Protein 7MHB (pdb70)

Organism: Brucella abortus (strain 2308) (NCBI:txid359391)

Secondary structure (DSSP, 8-state):
--SHHHHHHHHHTT--S-HHHHHHHHHHHHHHHHHHH--SSGGGT-----EEEE--TTSSHHHHHHHHHHHTT--EEEEEGGGGGS--SSS-STHHHHHHHHHHHHHHHHHHHH--HHHHHHHHHHHHHH-EEEEETTTGGGS----SSS-HHHHHHHHHHHHH--EE--SS--EE-TT-EEEEEE--SSS-GGGS-HHHHHT--EEEE--PPPHHHHHHHHHTSTT-HHHHHHHHHHTTT-EEEE-HHHHHHHHHHHHHHHHHT---TTHHHHHHHHHHTHHHHHHGGGGTT-EEEE-HHHHHH-/--SHHHHHHHHHTT--S-HHHHHHHHHHHHHHHHHHH--SSHHHH-----EEEE--TTSSHHHHHHHHHHHTT--EEEEEGGGGGS--SSS-STHHHHHHHHHHHHHHHHHHHH--HHHHHHHHHHHHH-EEEEETTTGGGS----SSS-HHHHHHHHHHHHH--EE--TT--EE-TT-EEEEEE--SSS-GGGS-HHHHHT--EEEE--PPPHHHHHHHHHTSTT-HHHHHHHHHHTTT-EEEE-HHHHHHHHHHHHHHHHHT---TTHHHHHHHHHHTHHHHHHGGGGTT-EEEE-HHHHHH-

Foldseek 3Di:
DQALVVQLVQLVQAAPDPSQLSSLVSVQRNVLVVLVVDDDVSNVVDFTQAAEEAEDAARCQVVSLVSSCVVVLAQEEEDELCQLLADDDPPNAPLVRLQVSLVRLLVSQVVVVVCPPVSSVVSLVRSQSGHEYEYEALLVLLAPWPHPHQHSLRSLVSCLCQLCWDWGQYPSGIHINRNYHYYYYHNQPRHHPVSHDPSVVVSNNYYGYGYAQDLVNLLCQQPPHDPHPVVVVQVVLVVLQEREEEDSQNSSLLSVVQVVCCVPPNPNGNVSSVVLVCVLCVVCVVCSNVVHNYYDYQYNVSSVVD/DQALVVQLVQLVQAAPDPSQLSSLVSVQRNVLVVLVVDDDCSNVVDFGQAAEEAEDAARQQVVSLVSSLVVVLAQEEEDELCQLLADDDPDNAPLVRLQVSLVRLLVSLVVVVVCLVSSVVSLVRSQSGHEYEYEALLVLLAPWPHPHQHSLRSLVSCLCQLCWDWGQYPSGIHIRRHYYYYYYHNQPRHHPVSHDPSVVVSNNYYGYGYAADLVSLLCQQPPHDPHPVVVVQVVLVVLQEREAEDSQLSSLLSVVQVVCCVPPNVNGNVSSVVLVCVLCVVCVVCSNVQHNYYHYQYNVSSVVD

Radius of gyration: 30.07 Å; Cα contacts (8 Å, |Δi|>4): 1040; chains: 2; bounding box: 56×67×96 Å

InterPro domains:
  IPR003593 AAA+ ATPase domain [SM00382] (49-323)
  IPR003959 ATPase, AAA-type, core [PF00004] (53-102)
  IPR003959 ATPase, AAA-type, core [PF07724] (192-320)
  IPR004491 Heat shock protein HslU [MF_00249] (1-434)
  IPR004491 Heat shock protein HslU [TIGR00390] (5-434)
  IPR019489 Clp ATPase, C-terminal [PF10431] (326-394)
  IPR019489 Clp ATPase, C-terminal [SM01086] (326-420)
  IPR027417 P-loop containing nucleoside triphosphate hydrolase [G3DSA:3.40.50.300] (2-323)
  IPR027417 P-loop containing nucleoside triphosphate hydrolase [SSF52540] (5-431)
  IPR050052 ATP-dependent Clp protease ATP-binding subunit ClpX [PTHR48102] (4-419)

Structure (mmCIF, N/CA/C/O backbone):
data_7MHB
#
_entry.id   7MHB
#
_cell.length_a   191.750
_cell.length_b   191.750
_cell.length_c   147.660
_cell.angle_alpha   90.000
_cell.angle_beta   90.000
_cell.angle_gamma   120.000
#
_symmetry.space_group_name_H-M   'H 3 2'
#
loop_
_entity.id
_entity.type
_entity.pdbx_description
1 polymer 'ATP-dependent protease ATPase subunit HslU'
2 non-polymer "ADENOSINE-5'-DIPHOSPHATE"
3 non-polymer 'SULFATE ION'
4 non-polymer 1,2-ETHANEDIOL
5 water water
#
loop_
_atom_site.group_PDB
_atom_site.id
_atom_site.type_symbol
_atom_site.label_atom_id
_atom_site.label_alt_id
_atom_site.label_comp_id
_atom_site.label_asym_id
_atom_site.label_entity_id
_atom_site.label_seq_id
_atom_site.pdbx_PDB_ins_code
_atom_site.Cartn_x
_atom_site.Cartn_y
_atom_site.Cartn_z
_atom_site.occupancy
_atom_site.B_iso_or_equiv
_atom_site.auth_seq_id
_atom_site.auth_comp_id
_atom_site.auth_asym_id
_atom_site.auth_atom_id
_atom_site.pdbx_PDB_model_num
ATOM 1 N N . ASN A 1 2 ? -40.91259 18.27983 32.92272 1.000 110.95410 3 ASN A N 1
ATOM 2 C CA . ASN A 1 2 ? -42.23233 17.74787 32.59589 1.000 109.09025 3 ASN A CA 1
ATOM 3 C C . ASN A 1 2 ? -42.13006 16.27273 32.18834 1.000 108.42718 3 ASN A C 1
ATOM 4 O O . ASN A 1 2 ? -41.05663 15.80128 31.81329 1.000 108.34553 3 ASN A O 1
ATOM 6 N N . PHE A 1 3 ? -43.25430 15.55067 32.26887 1.000 96.23132 4 PHE A N 1
ATOM 7 C CA . PHE A 1 3 ? -43.27386 14.10062 32.12530 1.000 88.48260 4 PHE A CA 1
ATOM 8 C C . PHE A 1 3 ? -44.13748 13.57995 30.98016 1.000 83.02646 4 PHE A C 1
ATOM 9 O O . PHE A 1 3 ? -44.02871 12.39287 30.64605 1.000 76.82618 4 PHE A O 1
ATOM 17 N N . SER A 1 4 ? -44.98079 14.41836 30.36751 1.000 82.40701 5 SER A N 1
ATOM 18 C CA . SER A 1 4 ? -45.97072 14.16178 29.32197 1.000 75.12355 5 SER A CA 1
ATOM 19 C C . SER A 1 4 ? -45.42090 14.50204 27.94333 1.000 70.78630 5 SER A C 1
ATOM 20 O O . SER A 1 4 ? -44.64984 15.45601 27.80247 1.000 72.53938 5 SER A O 1
ATOM 23 N N . PRO A 1 5 ? -45.78890 13.73332 26.91313 1.000 70.64956 6 PRO A N 1
ATOM 24 C CA . PRO A 1 5 ? -45.24328 14.01922 25.57070 1.000 70.06243 6 PRO A CA 1
ATOM 25 C C . PRO A 1 5 ? -45.56714 15.42015 25.08458 1.000 66.34003 6 PRO A C 1
ATOM 26 O O . PRO A 1 5 ? -44.67801 16.12305 24.58920 1.000 71.38233 6 PRO A O 1
ATOM 30 N N . ARG A 1 6 ? -46.82281 15.84863 25.21603 1.000 69.78893 7 ARG A N 1
ATOM 31 C CA . ARG A 1 6 ? -47.18273 17.21694 24.85879 1.000 70.34680 7 ARG A CA 1
ATOM 32 C C . ARG A 1 6 ? -46.44154 18.21642 25.73232 1.000 66.51232 7 ARG A C 1
ATOM 33 O O . ARG A 1 6 ? -46.04710 19.29150 25.26506 1.000 65.48901 7 ARG A O 1
ATOM 35 N N . GLU A 1 7 ? -46.23856 17.87249 27.00699 1.000 68.07088 8 GLU A N 1
ATOM 36 C CA . GLU A 1 7 ? -45.46525 18.72960 27.89552 1.000 67.21530 8 GLU A CA 1
ATOM 37 C C . GLU A 1 7 ? -43.99442 18.74116 27.49978 1.000 69.08898 8 GLU A C 1
ATOM 38 O O . GLU A 1 7 ? -43.33638 19.78707 27.56856 1.000 67.71701 8 GLU A O 1
ATOM 44 N N . ILE A 1 8 ? -43.46162 17.58724 27.07950 1.000 67.83001 9 ILE A N 1
ATOM 45 C CA . ILE A 1 8 ? -42.07773 17.53097 26.61049 1.000 65.55032 9 ILE A CA 1
ATOM 46 C C . ILE A 1 8 ? -41.91122 18.38004 25.35802 1.000 61.60493 9 ILE A C 1
ATOM 47 O O . ILE A 1 8 ? -40.97435 19.17818 25.24994 1.000 64.13933 9 ILE A O 1
ATOM 52 N N . VAL A 1 9 ? -42.81503 18.21576 24.38930 1.000 62.27301 10 VAL A N 1
ATOM 53 C CA . VAL A 1 9 ? -42.77527 19.04922 23.18901 1.000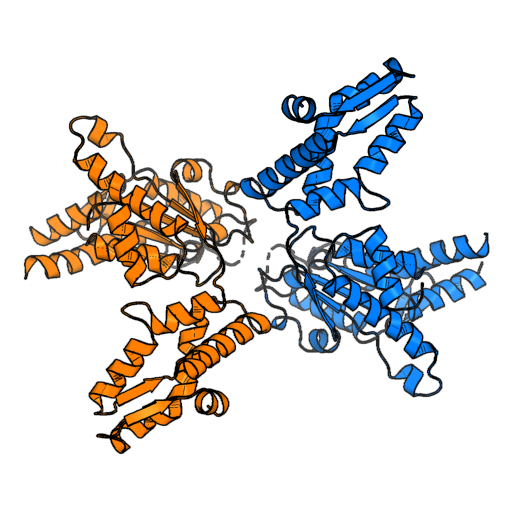 64.13933 10 VAL A CA 1
ATOM 54 C C . VAL A 1 9 ? -42.78084 20.52567 23.56056 1.000 67.05361 10 VAL A C 1
ATOM 55 O O . VAL A 1 9 ? -42.05229 21.33293 22.96704 1.000 66.01088 10 VAL A O 1
ATOM 59 N N . SER A 1 10 ? -43.57464 20.89649 24.57303 1.000 63.60778 11 SER A N 1
ATOM 60 C CA . SER A 1 10 ? -43.66047 22.29939 24.96599 1.000 66.37319 11 SER A CA 1
ATOM 61 C C . SER A 1 10 ? -42.36259 22.76929 25.59649 1.000 66.00358 11 SER A C 1
ATOM 62 O O . SER A 1 10 ? -41.91403 23.89155 25.33316 1.000 63.98017 11 SER A O 1
ATOM 65 N N . GLU A 1 11 ? -41.74449 21.92676 26.42742 1.000 62.46330 12 GLU A N 1
ATOM 66 C CA . GLU A 1 11 ? -40.45795 22.29555 27.00575 1.000 69.66846 12 GLU A CA 1
ATOM 67 C C . GLU A 1 11 ? -39.40564 22.48828 25.92417 1.000 65.06748 12 GLU A C 1
ATOM 68 O O . GLU A 1 11 ? -38.59616 23.41890 25.99405 1.000 65.27248 12 GLU A O 1
ATOM 74 N N . LEU A 1 12 ? -39.42961 21.64643 24.89438 1.000 66.23546 13 LEU A N 1
ATOM 75 C CA . LEU A 1 12 ? -38.46078 21.77969 23.81533 1.000 63.77326 13 LEU A CA 1
ATOM 76 C C . LEU A 1 12 ? -38.74776 23.00520 22.96188 1.000 62.27075 13 LEU A C 1
ATOM 77 O O . LEU A 1 12 ? -37.82745 23.57462 22.36945 1.000 65.42729 13 LEU A O 1
ATOM 82 N N . ASP A 1 13 ? -40.01153 23.43082 22.89238 1.000 62.64052 14 ASP A N 1
ATOM 83 C CA . ASP A 1 13 ? -40.33964 24.65141 22.16575 1.000 63.76856 14 ASP A CA 1
ATOM 84 C C . ASP A 1 13 ? -39.66132 25.87018 22.76736 1.000 59.84320 14 ASP A C 1
ATOM 85 O O . ASP A 1 13 ? -39.51372 26.88544 22.08108 1.000 56.63763 14 ASP A O 1
ATOM 90 N N . ARG A 1 14 ? -39.25193 25.79282 24.03436 1.000 66.02848 15 ARG A N 1
ATOM 91 C CA . ARG A 1 14 ? -38.56084 26.90258 24.67362 1.000 67.37204 15 ARG A CA 1
ATOM 92 C C . ARG A 1 14 ? -37.15839 27.12468 24.11997 1.000 65.15916 15 ARG A C 1
ATOM 93 O O . ARG A 1 14 ? -36.59854 28.20551 24.32593 1.000 67.96060 15 ARG A O 1
ATOM 101 N N . PHE A 1 15 ? -36.58842 26.15242 23.40597 1.000 58.77466 16 PHE A N 1
ATOM 102 C CA . PHE A 1 15 ? -35.20739 26.27492 22.94092 1.000 65.57945 16 PHE A CA 1
ATOM 103 C C . PHE A 1 15 ? -35.04610 25.98219 21.45158 1.000 62.22565 16 PHE A C 1
ATOM 104 O O . PHE A 1 15 ? -34.10379 26.46974 20.82190 1.000 60.42412 16 PHE A O 1
ATOM 112 N N . ILE A 1 16 ? -35.93821 25.18001 20.87937 1.000 61.06165 17 ILE A N 1
ATOM 113 C CA . ILE A 1 16 ? -35.86082 24.77463 19.48035 1.000 58.97271 17 ILE A CA 1
ATOM 114 C C . ILE A 1 16 ? -37.08931 25.29876 18.75134 1.000 59.96873 17 ILE A C 1
ATOM 115 O O . ILE A 1 16 ? -38.21881 25.12733 19.22621 1.000 56.41753 17 ILE A O 1
ATOM 120 N N . ILE A 1 17 ? -36.86794 25.93080 17.60265 1.000 59.06057 18 ILE A N 1
ATOM 121 C CA . ILE A 1 17 ? -37.94455 26.37471 16.72541 1.000 59.95458 18 ILE A CA 1
ATOM 122 C C . ILE A 1 17 ? -38.27572 25.25855 15.74115 1.000 61.43130 18 ILE A C 1
ATOM 123 O O . ILE A 1 17 ? -37.37905 24.59166 15.21265 1.000 53.66244 18 ILE A O 1
ATOM 128 N N . GLY A 1 18 ? -39.57090 25.02909 15.51011 1.000 64.68877 19 GLY A N 1
ATOM 129 C CA . GLY A 1 18 ? -39.95095 24.08494 14.47891 1.000 58.06433 19 GLY A CA 1
ATOM 130 C C . GLY A 1 18 ? -39.57214 22.64799 14.81731 1.000 57.66550 19 GLY A C 1
ATOM 131 O O . GLY A 1 18 ? -39.41548 22.26401 15.97726 1.000 55.41043 19 GLY A O 1
ATOM 132 N N . GLN A 1 19 ? -39.42945 21.84876 13.75875 1.000 49.54138 20 GLN A N 1
ATOM 133 C CA . GLN A 1 19 ? -39.07709 20.43053 13.85638 1.000 53.20979 20 GLN A CA 1
ATOM 134 C C . GLN A 1 19 ? -40.02970 19.67661 14.78939 1.000 57.43820 20 GLN A C 1
ATOM 135 O O . GLN A 1 19 ? -39.60849 18.92208 15.67237 1.000 57.36343 20 GLN A O 1
ATOM 141 N N . LYS A 1 20 ? -41.33500 19.86474 14.56841 1.000 56.02564 21 LYS A N 1
ATOM 142 C CA . LYS A 1 20 ? -42.32653 19.26244 15.45576 1.000 57.30994 21 LYS A CA 1
ATOM 143 C C . LYS A 1 20 ? -42.25844 17.73243 15.43341 1.000 57.51532 21 LYS A C 1
ATOM 144 O O . LYS A 1 20 ? -42.35055 17.08723 16.48564 1.000 56.48224 21 LYS A O 1
ATOM 146 N N . ASP A 1 21 ? -42.08816 17.12710 14.25411 1.000 53.17446 22 ASP A N 1
ATOM 147 C CA . ASP A 1 21 ? -42.00917 15.66737 14.20879 1.000 57.22644 22 ASP A CA 1
ATOM 148 C C . ASP A 1 21 ? -40.84288 15.15338 15.04360 1.000 58.61919 22 ASP A C 1
ATOM 149 O O . ASP A 1 21 ? -40.97705 14.15860 15.76598 1.000 59.05753 22 ASP A O 1
ATOM 154 N N . ALA A 1 22 ? -39.68559 15.81383 14.95314 1.000 56.84735 23 ALA A N 1
ATOM 155 C CA . ALA A 1 22 ? -38.53798 15.38928 15.74740 1.000 55.46169 23 ALA A CA 1
ATOM 156 C C . ALA A 1 22 ? -38.79796 15.56875 17.23953 1.000 53.73048 23 ALA A C 1
ATOM 157 O O . ALA A 1 22 ? -38.41222 14.71804 18.04987 1.000 52.69240 23 ALA A O 1
ATOM 159 N N . LYS A 1 23 ? -39.46173 16.66109 17.61979 1.000 56.37670 24 LYS A N 1
ATOM 160 C CA . LYS A 1 23 ? -39.78569 16.87762 19.02714 1.000 56.66769 24 LYS A CA 1
ATOM 161 C C . LYS A 1 23 ? -40.68531 15.77106 19.57088 1.000 57.02374 24 LYS A C 1
ATOM 162 O O . LYS A 1 23 ? -40.47313 15.28275 20.68874 1.000 55.50541 24 LYS A O 1
ATOM 168 N N . ARG A 1 24 ? -41.69567 15.36011 18.79462 1.000 56.29453 25 ARG A N 1
ATOM 169 C CA . ARG A 1 24 ? -42.61538 14.33059 19.26681 1.000 54.76274 25 ARG A CA 1
ATOM 170 C C . ARG A 1 24 ? -41.94676 12.96346 19.30655 1.000 57.23197 25 ARG A C 1
ATOM 171 O O . ARG A 1 24 ? -42.32308 12.11076 20.11857 1.000 56.22709 25 ARG A O 1
ATOM 173 N N . ALA A 1 25 ? -40.94995 12.74287 18.44941 1.000 55.88123 26 ALA A N 1
ATOM 174 C CA . ALA A 1 25 ? -40.26822 11.45708 18.41919 1.000 54.36651 26 ALA A CA 1
ATOM 175 C C . ALA A 1 25 ? -39.47178 11.22040 19.70137 1.000 56.17635 26 ALA A C 1
ATOM 176 O O . ALA A 1 25 ? -39.54365 10.13744 20.29646 1.000 60.25713 26 ALA A O 1
ATOM 178 N N . VAL A 1 26 ? -38.71818 12.22141 20.15950 1.000 49.96079 27 VAL A N 1
ATOM 179 C CA . VAL A 1 26 ? -37.97655 12.01660 21.39781 1.000 55.22194 27 VAL A CA 1
ATOM 180 C C . VAL A 1 26 ? -38.92604 11.95638 22.59077 1.000 59.91137 27 VAL A C 1
ATOM 181 O O . VAL A 1 26 ? -38.64571 11.26420 23.57670 1.000 59.63020 27 VAL A O 1
ATOM 185 N N . ALA A 1 27 ? -40.05906 12.66384 22.52735 1.000 59.22031 28 ALA A N 1
ATOM 186 C CA . ALA A 1 27 ? -41.03746 12.59291 23.60969 1.000 59.57421 28 ALA A CA 1
ATOM 187 C C . ALA A 1 27 ? -41.54611 11.16743 23.79640 1.000 59.24943 28 ALA A C 1
ATOM 188 O O . ALA A 1 27 ? -41.55020 10.63600 24.91340 1.000 58.99793 28 ALA A O 1
ATOM 190 N N . ILE A 1 28 ? -41.94307 10.52126 22.69778 1.000 58.93232 29 ILE A N 1
ATOM 191 C CA . ILE A 1 28 ? -42.36790 9.12207 22.74489 1.000 62.71419 29 ILE A CA 1
ATOM 192 C C . ILE A 1 28 ? -41.27706 8.24817 23.35693 1.000 62.88005 29 ILE A C 1
ATOM 193 O O . ILE A 1 28 ? -41.53597 7.45146 24.26905 1.000 62.29975 29 ILE A O 1
ATOM 198 N N . ALA A 1 29 ? -40.03763 8.39526 22.87267 1.000 58.79672 30 ALA A N 1
ATOM 199 C CA . ALA A 1 29 ? -38.93551 7.58735 23.39173 1.000 62.78619 30 ALA A CA 1
ATOM 200 C C . ALA A 1 29 ? -38.73329 7.81647 24.88544 1.000 61.04345 30 ALA A C 1
ATOM 201 O O . ALA A 1 29 ? -38.53594 6.86363 25.64980 1.000 65.39716 30 ALA A O 1
ATOM 203 N N . LEU A 1 30 ? -38.79016 9.06966 25.32568 1.000 56.36141 31 LEU A N 1
ATOM 204 C CA . LEU A 1 30 ? -38.62626 9.33434 26.74951 1.000 63.54790 31 LEU A CA 1
ATOM 205 C C . LEU A 1 30 ? -39.83563 8.85417 27.54894 1.000 67.83595 31 LEU A C 1
ATOM 206 O O . LEU A 1 30 ? -39.68049 8.29946 28.64402 1.000 68.00408 31 LEU A O 1
ATOM 211 N N . ARG A 1 31 ? -41.04858 9.05801 27.02627 1.000 63.94259 32 ARG A N 1
ATOM 212 C CA . ARG A 1 31 ? -42.23342 8.59655 27.74475 1.000 65.94988 32 ARG A CA 1
ATOM 213 C C . ARG A 1 31 ? -42.24069 7.07926 27.90453 1.000 69.43372 32 ARG A C 1
ATOM 214 O O . ARG A 1 31 ? -42.74165 6.56772 28.91513 1.000 64.21515 32 ARG A O 1
ATOM 222 N N . ASN A 1 32 ? -41.68564 6.34177 26.92929 1.000 69.69693 33 ASN A N 1
ATOM 223 C CA . ASN A 1 32 ? -41.66270 4.88486 27.04481 1.000 68.05796 33 ASN A CA 1
ATOM 224 C C . ASN A 1 32 ? -40.73664 4.42723 28.16042 1.000 66.79606 33 ASN A C 1
ATOM 225 O O . ASN A 1 32 ? -40.96974 3.37382 28.76211 1.000 68.46091 33 ASN A O 1
ATOM 230 N N . ARG A 1 33 ? -39.67781 5.18774 28.43890 1.000 69.90080 34 ARG A N 1
ATOM 231 C CA . ARG A 1 33 ? -38.85878 4.89948 29.61078 1.000 71.09940 34 ARG A CA 1
ATOM 232 C C . ARG A 1 33 ? -39.69195 4.94430 30.88378 1.000 72.72849 34 ARG A C 1
ATOM 233 O O . ARG A 1 33 ? -39.55612 4.07627 31.75448 1.000 75.72428 34 ARG A O 1
ATOM 241 N N . TRP A 1 34 ? -40.57644 5.93860 31.00301 1.000 71.90659 35 TRP A N 1
ATOM 242 C CA . TRP A 1 34 ? -41.45634 5.99768 32.16529 1.000 70.44741 35 TRP A CA 1
ATOM 243 C C . TRP A 1 34 ? -42.47412 4.86441 32.14507 1.000 73.56698 35 TRP A C 1
ATOM 244 O O . TRP A 1 34 ? -42.77234 4.27346 33.18922 1.000 76.27591 35 TRP A O 1
ATOM 255 N N . ARG A 1 35 ? -43.03760 4.56087 30.97433 1.000 69.10185 36 ARG A N 1
ATOM 256 C CA . ARG A 1 35 ? -43.96882 3.44211 30.88757 1.000 73.11802 36 ARG A CA 1
ATOM 257 C C . ARG A 1 35 ? -43.30008 2.13901 31.30436 1.000 76.50352 36 ARG A C 1
ATOM 258 O O . ARG A 1 35 ? -43.92052 1.30819 31.97783 1.000 79.46755 36 ARG A O 1
ATOM 266 N N . ARG A 1 36 ? -42.02022 1.96203 30.95650 1.000 74.18473 37 ARG A N 1
ATOM 267 C CA . ARG A 1 36 ? -41.32722 0.72212 31.30100 1.000 74.94044 37 ARG A CA 1
ATOM 268 C C . ARG A 1 36 ? -41.20702 0.55680 32.80966 1.000 79.36720 37 ARG A C 1
ATOM 269 O O . ARG A 1 36 ? -41.50461 -0.51253 33.35355 1.000 83.10249 37 ARG A O 1
ATOM 277 N N . GLN A 1 37 ? -40.78169 1.61081 33.50675 1.000 79.34221 38 GLN A N 1
ATOM 278 C CA . GLN A 1 37 ? -40.58809 1.51721 34.94880 1.000 79.48561 38 GLN A CA 1
ATOM 279 C C . GLN A 1 37 ? -41.90133 1.38095 35.71424 1.000 78.02394 38 GLN A C 1
ATOM 280 O O . GLN A 1 37 ? -41.87977 1.03260 36.89919 1.000 78.54443 38 GLN A O 1
ATOM 286 N N . GLN A 1 38 ? -43.04220 1.65777 35.08270 1.000 79.18648 39 GLN A N 1
ATOM 287 C CA . GLN A 1 38 ? -44.30993 1.36138 35.74104 1.000 76.12302 39 GLN A CA 1
ATOM 288 C C . GLN A 1 38 ? -44.62783 -0.12307 35.68504 1.000 78.52107 39 GLN A C 1
ATOM 289 O O . GLN A 1 38 ? -45.36591 -0.62775 36.53761 1.000 72.92570 39 GLN A O 1
ATOM 295 N N . LEU A 1 39 ? -44.07854 -0.82583 34.69620 1.000 84.84829 40 LEU A N 1
ATOM 296 C CA . LEU A 1 39 ? -44.23937 -2.26740 34.58865 1.000 80.49709 40 LEU A CA 1
ATOM 297 C C . LEU A 1 39 ? -43.54448 -2.97784 35.73984 1.000 87.29166 40 LEU A C 1
ATOM 298 O O . LEU A 1 39 ? -42.52650 -2.51766 36.26391 1.000 90.03904 40 LEU A O 1
ATOM 303 N N . GLU A 1 40 ? -44.09648 -4.12217 36.11869 1.000 90.12939 41 GLU A N 1
ATOM 304 C CA . GLU A 1 40 ? -43.50557 -4.98646 37.12785 1.000 98.53412 41 GLU A CA 1
ATOM 305 C C . GLU A 1 40 ? -43.48474 -6.40954 36.59419 1.000 103.07663 41 GLU A C 1
ATOM 306 O O . GLU A 1 40 ? -44.41624 -6.83298 35.90241 1.000 103.69034 41 GLU A O 1
ATOM 312 N N . GLY A 1 41 ? -42.42467 -7.14655 36.91020 1.000 112.82981 42 GLY A N 1
ATOM 313 C CA . GLY A 1 41 ? -42.38093 -8.53611 36.51016 1.000 109.63641 42 GLY A CA 1
ATOM 314 C C . GLY A 1 41 ? -41.39059 -8.80527 35.39927 1.000 107.19823 42 GLY A C 1
ATOM 315 O O . GLY A 1 41 ? -40.37185 -8.11473 35.28990 1.000 106.06782 42 GLY A O 1
ATOM 316 N N . GLN A 1 42 ? -41.67931 -9.81115 34.56836 1.000 105.36870 43 GLN A N 1
ATOM 317 C CA . GLN A 1 42 ? -40.75891 -10.16482 33.49116 1.000 105.63487 43 GLN A CA 1
ATOM 318 C C . GLN A 1 42 ? -40.82681 -9.15077 32.36273 1.000 99.79526 43 GLN A C 1
ATOM 319 O O . GLN A 1 42 ? -39.80297 -8.81827 31.75711 1.000 99.03702 43 GLN A O 1
ATOM 325 N N . MET A 1 43 ? -42.02179 -8.62807 32.08507 1.000 91.90211 44 MET A N 1
ATOM 326 C CA . MET A 1 43 ? -42.17812 -7.63118 31.03827 1.000 86.96700 44 MET A CA 1
ATOM 327 C C . MET A 1 43 ? -41.31024 -6.40268 31.29157 1.000 85.29591 44 MET A C 1
ATOM 328 O O . MET A 1 43 ? -40.94651 -5.70774 30.33706 1.000 81.05396 44 MET A O 1
ATOM 333 N N . ARG A 1 44 ? -40.94220 -6.14456 32.55360 1.000 85.99534 45 ARG A N 1
ATOM 334 C CA . ARG A 1 44 ? -39.99941 -5.07487 32.87043 1.000 83.79042 45 ARG A CA 1
ATOM 335 C C . ARG A 1 44 ? -38.62037 -5.33068 32.26646 1.000 83.19198 45 ARG A C 1
ATOM 336 O O . ARG A 1 44 ? -37.87260 -4.38119 32.00259 1.000 81.21596 45 ARG A O 1
ATOM 344 N N . GLU A 1 45 ? -38.26546 -6.59067 32.02879 1.000 81.86340 46 GLU A N 1
ATOM 345 C CA . GLU A 1 45 ? -36.96212 -6.92124 31.46862 1.000 81.08274 46 GLU A CA 1
ATOM 346 C C . GLU A 1 45 ? -37.01610 -7.26114 29.98652 1.000 76.02805 46 GLU A C 1
ATOM 347 O O . GLU A 1 45 ? -35.98029 -7.59376 29.40819 1.000 76.04865 46 GLU A O 1
ATOM 353 N N . GLU A 1 46 ? -38.19026 -7.20152 29.35730 1.000 81.17311 47 GLU A N 1
ATOM 354 C CA . GLU A 1 46 ? -38.30709 -7.53820 27.94626 1.000 75.75616 47 GLU A CA 1
ATOM 355 C C . GLU A 1 46 ? -38.47967 -6.32908 27.03778 1.000 71.85533 47 GLU A C 1
ATOM 356 O O . GLU A 1 46 ? -38.29490 -6.46318 25.82459 1.000 73.56389 47 GLU A O 1
ATOM 362 N N . VAL A 1 47 ? -38.82068 -5.16196 27.58860 1.000 71.99668 48 VAL A N 1
ATOM 363 C CA . VAL A 1 47 ? -39.00471 -3.94203 26.80612 1.000 71.59522 48 VAL A CA 1
ATOM 364 C C . VAL A 1 47 ? -37.66779 -3.22258 26.67632 1.000 63.24569 48 VAL A C 1
ATOM 365 O O . VAL A 1 47 ? -36.94526 -3.04911 27.66519 1.000 65.11099 48 VAL A O 1
ATOM 369 N N . MET A 1 48 ? -37.33908 -2.80672 25.46148 1.000 51.91613 49 MET A N 1
ATOM 370 C CA . MET A 1 48 ? -36.07534 -2.16588 25.14621 1.000 64.08137 49 MET A CA 1
ATOM 371 C C . MET A 1 48 ? -36.31415 -0.73283 24.69163 1.000 61.76570 49 MET A C 1
ATOM 372 O O . MET A 1 48 ? -37.41268 -0.39384 24.24161 1.000 62.51288 49 MET A O 1
ATOM 377 N N . PRO A 1 49 ? -35.30603 0.13288 24.78906 1.000 61.78124 50 PRO A N 1
ATOM 378 C CA . PRO A 1 49 ? -35.51977 1.55010 24.48089 1.000 57.08702 50 PRO A CA 1
ATOM 379 C C . PRO A 1 49 ? -35.95033 1.76845 23.04070 1.000 58.77599 50 PRO A C 1
ATOM 380 O O . PRO A 1 49 ? -35.52882 1.05863 22.12487 1.000 60.56563 50 PRO A O 1
ATOM 384 N N . LYS A 1 50 ? -36.80658 2.77192 22.85098 1.000 58.79894 51 LYS A N 1
ATOM 385 C CA . LYS A 1 50 ? -37.28670 3.15398 21.52568 1.000 56.64562 51 LYS A CA 1
ATOM 386 C C . LYS A 1 50 ? -36.24967 4.07172 20.88782 1.000 55.44578 51 LYS A C 1
ATOM 387 O O . LYS A 1 50 ? -36.38447 5.29582 20.85319 1.000 59.17619 51 LYS A O 1
ATOM 393 N N . ASN A 1 51 ? -35.18341 3.45954 20.38224 1.000 56.51489 52 ASN A N 1
ATOM 394 C CA . ASN A 1 51 ? -34.10314 4.20979 19.76249 1.000 52.31873 52 ASN A CA 1
ATOM 395 C C . ASN A 1 51 ? -34.59804 4.89717 18.48755 1.000 53.20844 52 ASN A C 1
ATOM 396 O O . ASN A 1 51 ? -35.57779 4.48184 17.86181 1.000 57.19636 52 ASN A O 1
ATOM 401 N N . ILE A 1 52 ? -33.91152 5.97297 18.10808 1.000 52.52203 53 ILE A N 1
ATOM 402 C CA . ILE A 1 52 ? -34.37669 6.87338 17.06037 1.000 47.71500 53 ILE A CA 1
ATOM 403 C C . ILE A 1 52 ? -33.29366 7.04847 16.01071 1.000 48.74280 53 ILE A C 1
ATOM 404 O O . ILE A 1 52 ? -32.10352 7.14092 16.33736 1.000 48.57157 53 ILE A O 1
ATOM 409 N N . LEU A 1 53 ? -33.70671 7.11735 14.74997 1.000 46.64916 54 LEU A N 1
ATOM 410 C CA . LEU A 1 53 ? -32.83768 7.54417 13.65917 1.000 46.03296 54 LEU A CA 1
ATOM 411 C C . LEU A 1 53 ? -33.34896 8.88745 13.15030 1.000 46.78684 54 LEU A C 1
ATOM 412 O O . LEU A 1 53 ? -34.45522 8.96417 12.60385 1.000 53.97984 54 LEU A O 1
ATOM 417 N N . MET A 1 54 ? -32.56359 9.94639 13.33575 1.000 45.01242 55 MET A N 1
ATOM 418 C CA . MET A 1 54 ? -32.93958 11.26726 12.83890 1.000 45.00336 55 MET A CA 1
ATOM 419 C C . MET A 1 54 ? -32.31270 11.50447 11.47343 1.000 44.69007 55 MET A C 1
ATOM 420 O O . MET A 1 54 ? -31.10680 11.30980 11.29223 1.000 54.29563 55 MET A O 1
ATOM 425 N N . ILE A 1 55 ? -33.12560 11.94197 10.52054 1.000 47.74590 56 ILE A N 1
ATOM 426 C CA . ILE A 1 55 ? -32.67279 12.22670 9.16395 1.000 48.32296 56 ILE A CA 1
ATOM 427 C C . ILE A 1 55 ? -32.92843 13.70190 8.88351 1.000 50.83115 56 ILE A C 1
ATOM 428 O O . ILE A 1 55 ? -34.07023 14.17092 8.98461 1.000 51.90836 56 ILE A O 1
ATOM 433 N N . GLY A 1 56 ? -31.87270 14.43221 8.53038 1.000 49.03975 57 GLY A N 1
ATOM 434 C CA . GLY A 1 56 ? -31.99627 15.84500 8.24988 1.000 50.63046 57 GLY A CA 1
ATOM 435 C C . GLY A 1 56 ? -30.68111 16.52076 7.91343 1.000 47.76778 57 GLY A C 1
ATOM 436 O O . GLY A 1 56 ? -29.59790 15.98916 8.17251 1.000 50.09396 57 GLY A O 1
ATOM 437 N N . PRO A 1 57 ? -30.75608 17.71524 7.32793 1.000 48.44789 58 PRO A N 1
ATOM 438 C CA . PRO A 1 57 ? -29.53851 18.44709 6.96379 1.000 43.35241 58 PRO A CA 1
ATOM 439 C C . PRO A 1 57 ? -28.80820 18.91352 8.20988 1.000 47.38002 58 PRO A C 1
ATOM 440 O O . PRO A 1 57 ? -29.28754 18.78230 9.33681 1.000 51.28291 58 PRO A O 1
ATOM 444 N N . THR A 1 58 ? -27.63705 19.49648 7.99845 1.000 47.78105 59 THR A N 1
ATOM 445 C CA . THR A 1 58 ? -26.80789 19.89569 9.12229 1.000 49.65757 59 THR A CA 1
ATOM 446 C C . THR A 1 58 ? -27.33718 21.17509 9.76721 1.000 52.99277 59 THR A C 1
ATOM 447 O O . THR A 1 58 ? -27.89188 22.05148 9.09536 1.000 48.07954 59 THR A O 1
ATOM 451 N N . GLY A 1 59 ? -27.20255 21.25384 11.08768 1.000 52.66378 60 GLY A N 1
ATOM 452 C CA . GLY A 1 59 ? -27.49991 22.47390 11.82416 1.000 51.36300 60 GLY A CA 1
ATOM 453 C C . GLY A 1 59 ? -28.95004 22.91136 11.85571 1.000 51.51076 60 GLY A C 1
ATOM 454 O O . GLY A 1 59 ? -29.23016 24.11213 11.74320 1.000 52.79593 60 GLY A O 1
ATOM 455 N N . VAL A 1 60 ? -29.88337 21.97241 12.01027 1.000 54.05804 61 VAL A N 1
ATOM 456 C CA . VAL A 1 60 ? -31.30443 22.28685 12.07458 1.000 53.46908 61 VAL A CA 1
ATOM 457 C C . VAL A 1 60 ? -31.95542 21.77418 13.35474 1.000 53.68960 61 VAL A C 1
ATOM 458 O O . VAL A 1 60 ? -33.16748 21.87401 13.50506 1.000 51.93835 61 VAL A O 1
ATOM 462 N N . GLY A 1 61 ? -31.17516 21.23511 14.29024 1.000 58.69297 62 GLY A N 1
ATOM 463 C CA . GLY A 1 61 ? -31.72256 20.95411 15.60693 1.000 54.99296 62 GLY A CA 1
ATOM 464 C C . GLY A 1 61 ? -31.63430 19.52605 16.10765 1.000 51.80407 62 GLY A C 1
ATOM 465 O O . GLY A 1 61 ? -32.23815 19.20265 17.13493 1.000 48.43383 62 GLY A O 1
ATOM 466 N N . LYS A 1 62 ? -30.91430 18.65599 15.39428 1.000 49.92350 63 LYS A N 1
ATOM 467 C CA . LYS A 1 62 ? -30.83482 17.25807 15.80967 1.000 48.67961 63 LYS A CA 1
ATOM 468 C C . LYS A 1 62 ? -30.12159 17.12404 17.14952 1.000 50.55584 63 LYS A C 1
ATOM 469 O O . LYS A 1 62 ? -30.66093 16.53482 18.09321 1.000 51.10529 63 LYS A O 1
ATOM 475 N N . THR A 1 63 ? -28.90720 17.67588 17.25784 1.000 51.67762 64 THR A N 1
ATOM 476 C CA . THR A 1 63 ? -28.20943 17.66980 18.54219 1.000 50.75172 64 THR A CA 1
ATOM 477 C C . THR A 1 63 ? -28.96650 18.48517 19.58055 1.000 52.26775 64 THR A C 1
ATOM 478 O O . THR A 1 63 ? -29.09498 18.06596 20.73952 1.000 51.17822 64 THR A O 1
ATOM 482 N N . GLU A 1 64 ? -29.45555 19.66615 19.19161 1.000 46.91833 65 GLU A N 1
ATOM 483 C CA . GLU A 1 64 ? -30.04952 20.56011 20.17970 1.000 52.93394 65 GLU A CA 1
ATOM 484 C C . GLU A 1 64 ? -31.27673 19.93267 20.82497 1.000 55.84855 65 GLU A C 1
ATOM 485 O O . GLU A 1 64 ? -31.44516 20.01522 22.04933 1.000 53.32956 65 GLU A O 1
ATOM 491 N N . ILE A 1 65 ? -32.13704 19.28856 20.01807 1.000 54.34084 66 ILE A N 1
ATOM 492 C CA . ILE A 1 65 ? -33.33298 18.63374 20.55210 1.000 54.34907 66 ILE A CA 1
ATOM 493 C C . ILE A 1 65 ? -32.93825 17.56506 21.55593 1.000 54.78912 66 ILE A C 1
ATOM 494 O O . ILE A 1 65 ? -33.42414 17.54266 22.69433 1.000 55.30771 66 ILE A O 1
ATOM 499 N N . SER A 1 66 ? -32.01079 16.69150 21.15792 1.000 51.83904 67 SER A N 1
ATOM 500 C CA . SER A 1 66 ? -31.58072 15.60895 22.03179 1.000 50.45873 67 SER A CA 1
ATOM 501 C C . SER A 1 66 ? -30.90679 16.15322 23.28129 1.000 51.56894 67 SER A C 1
ATOM 502 O O . SER A 1 66 ? -31.06233 15.60112 24.37457 1.000 57.27965 67 SER A O 1
ATOM 505 N N . ARG A 1 67 ? -30.13738 17.22475 23.13783 1.000 50.25326 68 ARG A N 1
ATOM 506 C CA . ARG A 1 67 ? -29.41032 17.74940 24.28489 1.000 56.03504 68 ARG A CA 1
ATOM 507 C C . ARG A 1 67 ? -30.36081 18.39447 25.28093 1.000 55.02796 68 ARG A C 1
ATOM 508 O O . ARG A 1 67 ? -30.21082 18.21928 26.49382 1.000 55.01871 68 ARG A O 1
ATOM 516 N N . ARG A 1 68 ? -31.35493 19.13628 24.78554 1.000 58.38589 69 ARG A N 1
ATOM 517 C CA . ARG A 1 68 ? -32.34295 19.73354 25.67764 1.000 57.49156 69 ARG A CA 1
ATOM 518 C C . ARG A 1 68 ? -33.21632 18.65913 26.30845 1.000 59.49408 69 ARG A C 1
ATOM 519 O O . ARG A 1 68 ? -33.59039 18.76081 27.48399 1.000 63.66423 69 ARG A O 1
ATOM 527 N N . LEU A 1 69 ? -33.56747 17.63331 25.53286 1.000 55.31632 70 LEU A N 1
ATOM 528 C CA . LEU A 1 69 ? -34.35426 16.53365 26.07292 1.000 59.69746 70 LEU A CA 1
ATOM 529 C C . LEU A 1 69 ? -33.66786 15.91696 27.28756 1.000 57.18668 70 LEU A C 1
ATOM 530 O O . LEU A 1 69 ? -34.29342 15.70959 28.33758 1.000 55.76022 70 LEU A O 1
ATOM 535 N N . ALA A 1 70 ? -32.36510 15.65177 27.17294 1.000 60.55327 71 ALA A N 1
ATOM 536 C CA . ALA A 1 70 ? -31.64726 14.99521 28.26044 1.000 58.34623 71 ALA A CA 1
ATOM 537 C C . ALA A 1 70 ? -31.58656 15.88066 29.49230 1.000 54.64614 71 ALA A C 1
ATOM 538 O O . ALA A 1 70 ? -31.68650 15.38580 30.62145 1.000 55.04933 71 ALA A O 1
ATOM 540 N N . LYS A 1 71 ? -31.43156 17.19401 29.30054 1.000 57.68753 72 LYS A N 1
ATOM 541 C CA . LYS A 1 71 ? -31.40271 18.09908 30.44798 1.000 60.53839 72 LYS A CA 1
ATOM 542 C C . LYS A 1 71 ? -32.77373 18.17945 31.10423 1.000 60.20443 72 LYS A C 1
ATOM 543 O O . LYS A 1 71 ? -32.88247 18.22587 32.33728 1.000 51.73545 72 LYS A O 1
ATOM 545 N N . LEU A 1 72 ? -33.82994 18.15328 30.28714 1.000 60.29810 73 LEU A N 1
ATOM 546 C CA . LEU A 1 72 ? -35.18942 18.11607 30.80782 1.000 63.08480 73 LEU A CA 1
ATOM 547 C C . LEU A 1 72 ? -35.39972 16.90594 31.70897 1.000 63.69782 73 LEU A C 1
ATOM 548 O O . LEU A 1 72 ? -36.05228 17.00656 32.75413 1.000 65.44823 73 LEU A O 1
ATOM 553 N N . ALA A 1 73 ? -34.85189 15.75409 31.32577 1.000 66.08661 74 ALA A N 1
ATOM 554 C CA . ALA A 1 73 ? -35.04614 14.52545 32.07929 1.000 64.25178 74 ALA A CA 1
ATOM 555 C C . ALA A 1 73 ? -33.95031 14.27287 33.10885 1.000 66.25944 74 ALA A C 1
ATOM 556 O O . ALA A 1 73 ? -33.89346 13.17110 33.66686 1.000 70.57398 74 ALA A O 1
ATOM 558 N N . GLY A 1 74 ? -33.10750 15.26820 33.39858 1.000 64.39748 75 GLY A N 1
ATOM 559 C CA . GLY A 1 74 ? -31.97323 15.08720 34.28974 1.000 62.41643 75 GLY A CA 1
ATOM 560 C C . GLY A 1 74 ? -31.13832 13.84687 34.01611 1.000 61.09075 75 GLY A C 1
ATOM 561 O O . GLY A 1 74 ? -30.49310 13.32069 34.92813 1.000 56.63515 75 GLY A O 1
ATOM 562 N N . ALA A 1 75 ? -31.14378 13.37244 32.76460 1.000 55.01628 76 ALA A N 1
ATOM 563 C CA . ALA A 1 75 ? -30.47401 12.19125 32.22169 1.000 65.68574 76 ALA A CA 1
ATOM 564 C C . ALA A 1 75 ? -29.05584 12.52089 31.73830 1.000 61.99392 76 ALA A C 1
ATOM 565 O O . ALA A 1 75 ? -28.83708 13.56528 31.11296 1.000 52.85091 76 ALA A O 1
ATOM 567 N N . PRO A 1 76 ? -28.09169 11.62932 31.99384 1.000 65.16719 77 PRO A N 1
ATOM 568 C CA . PRO A 1 76 ? -26.72428 11.85670 31.50425 1.000 57.03570 77 PRO A CA 1
ATOM 569 C C . PRO A 1 76 ? -26.65333 11.69835 30.00069 1.000 52.20244 77 PRO A C 1
ATOM 570 O O . PRO A 1 76 ? -27.26907 10.79944 29.42728 1.000 58.53969 77 PRO A O 1
ATOM 574 N N . PHE A 1 77 ? -25.89039 12.58299 29.36366 1.000 54.56128 78 PHE A N 1
ATOM 575 C CA . PHE A 1 77 ? -25.90686 12.73689 27.91531 1.000 56.88946 78 PHE A CA 1
ATOM 576 C C . PHE A 1 77 ? -24.49346 12.70210 27.34776 1.000 51.83507 78 PHE A C 1
ATOM 577 O O . PHE A 1 77 ? -23.57519 13.30668 27.90037 1.000 54.66779 78 PHE A O 1
ATOM 585 N N . VAL A 1 78 ? -24.32871 11.99835 26.23262 1.000 50.43171 79 VAL A N 1
ATOM 586 C CA . VAL A 1 78 ? -23.04698 11.89105 25.54757 1.000 53.34337 79 VAL A CA 1
ATOM 587 C C . VAL A 1 78 ? -23.28848 12.00842 24.04910 1.000 54.95605 79 VAL A C 1
ATOM 588 O O . VAL A 1 78 ? -24.05969 11.22543 23.48033 1.000 52.84381 79 VAL A O 1
ATOM 592 N N . LYS A 1 79 ? -22.61461 12.96488 23.40631 1.000 57.81803 80 LYS A N 1
ATOM 593 C CA . LYS A 1 79 ? -22.61962 13.09966 21.95454 1.000 51.78652 80 LYS A CA 1
ATOM 594 C C . LYS A 1 79 ? -21.28647 12.60730 21.39620 1.000 53.87720 80 LYS A C 1
ATOM 595 O O . LYS A 1 79 ? -20.22253 12.89339 21.95649 1.000 51.63463 80 LYS A O 1
ATOM 601 N N . VAL A 1 80 ? -21.34811 11.85151 20.29738 1.000 47.17845 81 VAL A N 1
ATOM 602 C CA . VAL A 1 80 ? -20.15971 11.25972 19.69558 1.000 50.74477 81 VAL A CA 1
ATOM 603 C C . VAL A 1 80 ? -20.29117 11.30484 18.17811 1.000 50.20568 81 VAL A C 1
ATOM 604 O O . VAL A 1 80 ? -21.39457 11.23117 17.63223 1.000 48.38335 81 VAL A O 1
ATOM 608 N N . GLU A 1 81 ? -19.15844 11.49073 17.49236 1.000 50.49173 82 GLU A N 1
ATOM 609 C CA . GLU A 1 81 ? -19.11288 11.41427 16.03208 1.000 51.04609 82 GLU A CA 1
ATOM 610 C C . GLU A 1 81 ? -18.73403 9.99679 15.60568 1.000 50.45133 82 GLU A C 1
ATOM 611 O O . GLU A 1 81 ? -17.62907 9.52812 15.90233 1.000 51.17429 82 GLU A O 1
ATOM 617 N N . ALA A 1 82 ? -19.63842 9.33116 14.88489 1.000 43.96905 83 ALA A N 1
ATOM 618 C CA . ALA A 1 82 ? -19.43695 7.92595 14.54455 1.000 52.21129 83 ALA A CA 1
ATOM 619 C C . ALA A 1 82 ? -18.14188 7.70951 13.77036 1.000 51.17438 83 ALA A C 1
ATOM 620 O O . ALA A 1 82 ? -17.43528 6.72138 13.99551 1.000 48.84618 83 ALA A O 1
ATOM 622 N N . THR A 1 83 ? -17.80751 8.61707 12.85507 1.000 50.54209 84 THR A N 1
ATOM 623 C CA . THR A 1 83 ? -16.63293 8.38776 12.02337 1.000 49.79750 84 THR A CA 1
ATOM 624 C C . THR A 1 83 ? -15.32829 8.50333 12.79613 1.000 50.73042 84 THR A C 1
ATOM 625 O O . THR A 1 83 ? -14.27715 8.11843 12.26669 1.000 48.21899 84 THR A O 1
ATOM 629 N N . LYS A 1 84 ? -15.36618 9.00619 14.03071 1.000 47.35526 85 LYS A N 1
ATOM 630 C CA . LYS A 1 84 ? -14.14026 9.08851 14.81193 1.000 47.75582 85 LYS A CA 1
ATOM 631 C C . LYS A 1 84 ? -13.57233 7.69852 15.08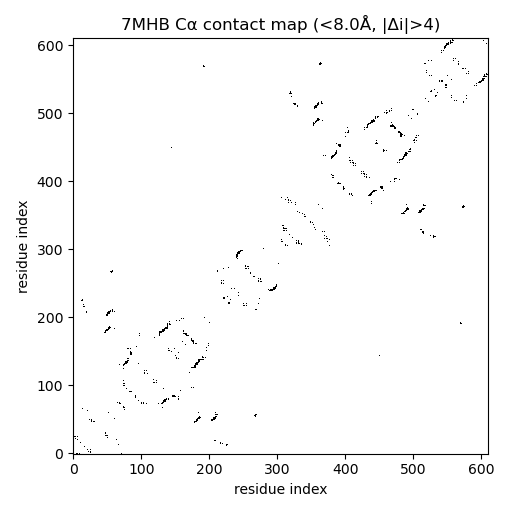118 1.000 50.02359 85 LYS A C 1
ATOM 632 O O . LYS A 1 84 ? -12.35264 7.53483 15.21128 1.000 50.87841 85 LYS A O 1
ATOM 638 N N . PHE A 1 85 ? -14.42622 6.67792 15.10715 1.000 48.24725 86 PHE A N 1
ATOM 639 C CA . PHE A 1 85 ? -13.96524 5.31654 15.35447 1.000 50.96607 86 PHE A CA 1
ATOM 640 C C . PHE A 1 85 ? -13.35329 4.65368 14.12706 1.000 46.24811 86 PHE A C 1
ATOM 641 O O . PHE A 1 85 ? -12.88156 3.52012 14.23983 1.000 51.39506 86 PHE A O 1
ATOM 649 N N . THR A 1 86 ? -13.32229 5.31996 12.97328 1.000 44.71037 87 THR A N 1
ATOM 650 C CA . THR A 1 86 ? -12.66989 4.75510 11.79990 1.000 45.33350 87 THR A CA 1
ATOM 651 C C . THR A 1 86 ? -11.20343 5.13514 11.69827 1.000 48.78220 87 THR A C 1
ATOM 652 O O . THR A 1 86 ? -10.51273 4.62854 10.80276 1.000 47.99391 87 THR A O 1
ATOM 656 N N . GLU A 1 87 ? -10.72113 5.99607 12.59175 1.000 47.79223 88 GLU A N 1
ATOM 657 C CA . GLU A 1 87 ? -9.37179 6.53390 12.56284 1.000 47.33577 88 GLU A CA 1
ATOM 658 C C . GLU A 1 87 ? -8.45371 5.73122 13.47719 1.000 49.13982 88 GLU A C 1
ATOM 659 O O . GLU A 1 87 ? -8.87721 5.20638 14.50922 1.000 54.25272 88 GLU A O 1
ATOM 665 N N . VAL A 1 88 ? -7.18214 5.63907 13.08911 1.000 45.44737 89 VAL A N 1
ATOM 666 C CA . VAL A 1 88 ? -6.19565 4.98619 13.94784 1.000 51.98500 89 VAL A CA 1
ATOM 667 C C . VAL A 1 88 ? -5.97788 5.80762 15.21597 1.000 54.58423 89 VAL A C 1
ATOM 668 O O . VAL A 1 88 ? -6.26981 7.00676 15.28187 1.000 55.36431 89 VAL A O 1
ATOM 672 N N . GLY A 1 89 ? -5.44446 5.15787 16.22995 1.000 55.03934 90 GLY A N 1
ATOM 673 C CA . GLY A 1 89 ? -5.16755 5.83656 17.47875 1.000 53.11648 90 GLY A CA 1
ATOM 674 C C . GLY A 1 89 ? -5.20500 4.88171 18.64808 1.000 57.94952 90 GLY A C 1
ATOM 675 O O . GLY A 1 89 ? -5.77129 3.79222 18.59269 1.000 60.12800 90 GLY A O 1
ATOM 676 N N . TYR A 1 90 ? -4.59855 5.31587 19.74942 1.000 57.17945 91 TYR A N 1
ATOM 677 C CA A TYR A 1 90 ? -4.51621 4.51095 20.95466 0.633 62.46121 91 TYR A CA 1
ATOM 678 C CA B TYR A 1 90 ? -4.52779 4.50165 20.95026 0.367 56.55129 91 TYR A CA 1
ATOM 679 C C . TYR A 1 90 ? -5.36946 5.03648 22.09955 1.000 59.41678 91 TYR A C 1
ATOM 680 O O . TYR A 1 90 ? -5.49542 4.35128 23.11827 1.000 63.29188 91 TYR A O 1
ATOM 697 N N . VAL A 1 91 ? -5.95444 6.22184 21.97344 1.000 54.80392 92 VAL A N 1
ATOM 698 C CA . VAL A 1 91 ? -6.81858 6.76396 23.01340 1.000 57.46947 92 VAL A CA 1
ATOM 699 C C . VAL A 1 91 ? -8.18271 7.03033 22.40464 1.000 61.43978 92 VAL A C 1
ATOM 700 O O . VAL A 1 91 ? -8.28433 7.68804 21.36378 1.000 67.03074 92 VAL A O 1
ATOM 704 N N . GLY A 1 92 ? -9.22214 6.50664 23.04603 1.000 61.90609 93 GLY A N 1
ATOM 705 C CA . GLY A 1 92 ? -10.59626 6.84102 22.69442 1.000 62.07767 93 GLY A CA 1
ATOM 706 C C . GLY A 1 92 ? -11.04462 6.43565 21.30564 1.000 57.84099 93 GLY A C 1
ATOM 707 O O . GLY A 1 92 ? -11.83608 7.15321 20.68551 1.000 59.70266 93 GLY A O 1
ATOM 708 N N . ARG A 1 93 ? -10.56967 5.29716 20.80058 1.000 58.17548 94 ARG A N 1
ATOM 709 C CA . ARG A 1 93 ? -10.98095 4.81195 19.48872 1.000 55.33167 94 ARG A CA 1
ATOM 710 C C . ARG A 1 93 ? -11.88198 3.58269 19.56308 1.000 54.82326 94 ARG A C 1
ATOM 711 O O . ARG A 1 93 ? -12.19836 2.99866 18.52085 1.000 55.52536 94 ARG A O 1
ATOM 719 N N . ASP A 1 94 ? -12.30385 3.16734 20.75354 1.000 52.10219 95 ASP A N 1
ATOM 720 C CA . ASP A 1 94 ? -13.22542 2.04710 20.89077 1.000 56.62467 95 ASP A CA 1
ATOM 721 C C . ASP A 1 94 ? -14.58121 2.55640 21.36209 1.000 55.02464 95 ASP A C 1
ATOM 722 O O . ASP A 1 94 ? -14.65934 3.46807 22.19177 1.000 56.24376 95 ASP A O 1
ATOM 727 N N . VAL A 1 95 ? -15.65126 1.97398 20.81473 1.000 53.09781 96 VAL A N 1
ATOM 728 C CA . VAL A 1 95 ? -16.98434 2.49406 21.08499 1.000 53.80603 96 VAL A CA 1
ATOM 729 C C . VAL A 1 95 ? -17.37473 2.33985 22.54890 1.000 53.73416 96 VAL A C 1
ATOM 730 O O . VAL A 1 95 ? -18.28049 3.03705 23.01393 1.000 55.98080 96 VAL A O 1
ATOM 734 N N . GLU A 1 96 ? -16.73090 1.44916 23.30263 1.000 50.56359 97 GLU A N 1
ATOM 735 C CA . GLU A 1 96 ? -17.07458 1.37617 24.71508 1.000 56.13962 97 GLU A CA 1
ATOM 736 C C . GLU A 1 96 ? -16.65597 2.63732 25.46875 1.000 63.17299 97 GLU A C 1
ATOM 737 O O . GLU A 1 96 ? -17.13635 2.86950 26.58428 1.000 65.31756 97 GLU A O 1
ATOM 743 N N . GLN A 1 97 ? -15.78384 3.46215 24.87950 1.000 60.82029 98 GLN A N 1
ATOM 744 C CA . GLN A 1 97 ? -15.46787 4.75981 25.46954 1.000 61.98219 98 GLN A CA 1
ATOM 745 C C . GLN A 1 97 ? -16.71968 5.60975 25.65916 1.000 63.09345 98 GLN A C 1
ATOM 746 O O . GLN A 1 97 ? -16.78787 6.40706 26.60249 1.000 62.26451 98 GLN A O 1
ATOM 752 N N . ILE A 1 98 ? -17.70234 5.46976 24.75949 1.000 58.20975 99 ILE A N 1
ATOM 753 C CA . ILE A 1 98 ? -18.97774 6.16958 24.90280 1.000 58.74490 99 ILE A CA 1
ATOM 754 C C . ILE A 1 98 ? -19.59516 5.86697 26.26059 1.000 63.25131 99 ILE A C 1
ATOM 755 O O . ILE A 1 98 ? -20.00019 6.77076 27.00092 1.000 65.63822 99 ILE A O 1
ATOM 760 N N . ILE A 1 99 ? -19.67318 4.58192 26.60452 1.000 60.88574 100 ILE A N 1
ATOM 761 C CA . ILE A 1 99 ? -20.33483 4.17689 27.83910 1.000 64.09027 100 ILE A CA 1
ATOM 762 C C . ILE A 1 99 ? -19.52026 4.60678 29.05325 1.000 66.63652 100 ILE A C 1
ATOM 763 O O . ILE A 1 99 ? -20.07698 5.04071 30.06977 1.000 66.94918 100 ILE A O 1
ATOM 768 N N . ARG A 1 100 ? -18.19352 4.49533 28.97337 1.000 64.72038 101 ARG A N 1
ATOM 769 C CA . ARG A 1 100 ? -17.35772 4.94602 30.08159 1.000 65.25994 101 ARG A CA 1
ATOM 770 C C . ARG A 1 100 ? -17.53724 6.44083 30.32814 1.000 70.59232 101 ARG A C 1
ATOM 771 O O . ARG A 1 100 ? -17.66926 6.87605 31.47965 1.000 70.24809 101 ARG A O 1
ATOM 779 N N . ASP A 1 101 ? -17.57523 7.23888 29.25412 1.000 68.99484 102 ASP A N 1
ATOM 780 C CA . ASP A 1 101 ? -17.81487 8.67353 29.39368 1.000 68.14514 102 ASP A CA 1
ATOM 781 C C . ASP A 1 101 ? -19.17089 8.95982 30.02274 1.000 67.01909 102 ASP A C 1
ATOM 782 O O . ASP A 1 101 ? -19.31014 9.91303 30.79943 1.000 69.11918 102 ASP A O 1
ATOM 787 N N . LEU A 1 102 ? -20.18291 8.15381 29.68552 1.000 66.92893 103 LEU A N 1
ATOM 788 C CA . LEU A 1 102 ? -21.53210 8.37200 30.20001 1.000 67.78316 103 LEU A CA 1
ATOM 789 C C . LEU A 1 102 ? -21.58803 8.21851 31.71769 1.000 76.58919 103 LEU A C 1
ATOM 790 O O . LEU A 1 102 ? -22.21312 9.03327 32.40804 1.000 79.98247 103 LEU A O 1
ATOM 795 N N . VAL A 1 103 ? -20.95015 7.17567 32.25624 1.000 72.07784 104 VAL A N 1
ATOM 796 C CA . VAL A 1 103 ? -20.84313 7.04429 33.70711 1.000 73.74784 104 VAL A CA 1
ATOM 797 C C . VAL A 1 103 ? -20.10325 8.24205 34.28472 1.000 77.82926 104 VAL A C 1
ATOM 798 O O . VAL A 1 103 ? -20.46920 8.76810 35.34276 1.000 83.81080 104 VAL A O 1
ATOM 802 N N . GLU A 1 104 ? -19.05326 8.69453 33.59382 1.000 75.49539 105 GLU A N 1
ATOM 803 C CA . GLU A 1 104 ? -18.30975 9.86887 34.03820 1.000 77.27924 105 GLU A CA 1
ATOM 804 C C . GLU A 1 104 ? -19.19869 11.09781 34.10258 1.000 79.56017 105 GLU A C 1
ATOM 805 O O . GLU A 1 104 ? -18.96281 11.99651 34.92054 1.000 80.04381 105 GLU A O 1
ATOM 811 N N . ILE A 1 105 ? -20.21492 11.15573 33.24618 1.000 77.24490 106 ILE A N 1
ATOM 812 C CA . ILE A 1 105 ? -21.15193 12.26805 33.25736 1.000 78.11076 106 ILE A CA 1
ATOM 813 C C . ILE A 1 105 ? -22.30383 12.04397 34.23909 1.000 81.87556 106 ILE A C 1
ATOM 814 O O . ILE A 1 105 ? -22.85405 13.00911 34.78198 1.000 81.75316 106 ILE A O 1
ATOM 819 N N . ALA A 1 106 ? -22.66491 10.78702 34.50700 1.000 76.94335 107 ALA A N 1
ATOM 820 C CA . ALA A 1 106 ? -23.71894 10.51623 35.47595 1.000 79.96163 107 ALA A CA 1
ATOM 821 C C . ALA A 1 106 ? -23.22922 10.66744 36.90859 1.000 85.07897 107 ALA A C 1
ATOM 822 O O . ALA A 1 106 ? -24.01072 11.05001 37.78553 1.000 89.27577 107 ALA A O 1
ATOM 824 N N . ILE A 1 107 ? -21.95815 10.35636 37.17027 1.000 87.00454 108 ILE A N 1
ATOM 825 C CA . ILE A 1 107 ? -21.39130 10.59313 38.49577 1.000 84.95318 108 ILE A CA 1
ATOM 826 C C . ILE A 1 107 ? -21.46295 12.07676 38.83633 1.000 89.96800 108 ILE A C 1
ATOM 827 O O . ILE A 1 107 ? -22.05823 12.47794 39.84311 1.000 92.77741 108 ILE A O 1
ATOM 829 N N . THR A 1 108 ? -20.86869 12.91549 37.98426 1.000 88.27259 109 THR A N 1
ATOM 830 C CA . THR A 1 108 ? -20.88170 14.35463 38.21335 1.000 86.16199 109 THR A CA 1
ATOM 831 C C . THR A 1 108 ? -22.28807 14.94108 38.16551 1.000 91.95708 109 THR A C 1
ATOM 832 O O . THR A 1 108 ? -22.49090 16.07426 38.61364 1.000 95.99716 109 THR A O 1
ATOM 836 N N . LEU A 1 109 ? -23.26423 14.20026 37.63665 1.000 89.90306 110 LEU A N 1
ATOM 837 C CA . LEU A 1 109 ? -24.64086 14.68260 37.64810 1.000 89.73237 110 LEU A CA 1
ATOM 838 C C . LEU A 1 109 ? -25.33115 14.37413 38.97241 1.000 94.52599 110 LEU A C 1
ATOM 839 O O . LEU A 1 109 ? -26.05776 15.21982 39.50768 1.000 97.90633 110 LEU A O 1
ATOM 844 N N . VAL A 1 110 ? -25.10444 13.17561 39.51898 1.000 94.55033 111 VAL A N 1
ATOM 845 C CA . VAL A 1 110 ? -25.74903 12.77807 40.76919 1.000 100.74067 111 VAL A CA 1
ATOM 846 C C . VAL A 1 110 ? -25.19893 13.57397 41.94871 1.000 101.24118 111 VAL A C 1
ATOM 847 O O . VAL A 1 110 ? -25.92973 13.86201 42.90630 1.000 104.84023 111 VAL A O 1
ATOM 851 N N . ARG A 1 111 ? -23.91779 13.95419 41.89878 1.000 100.25335 112 ARG A N 1
ATOM 852 C CA . ARG A 1 111 ? -23.32890 14.73888 42.98191 1.000 103.58697 112 ARG A CA 1
ATOM 853 C C . ARG A 1 111 ? -24.00773 16.09574 43.11657 1.000 104.44619 112 ARG A C 1
ATOM 854 O O . ARG A 1 111 ? -24.21812 16.58240 44.23325 1.000 107.12405 112 ARG A O 1
ATOM 856 N N . GLU A 1 112 ? -24.36447 16.71947 41.99025 1.000 104.00807 113 GLU A N 1
ATOM 857 C CA . GLU A 1 112 ? -24.98641 18.03789 42.04841 1.000 107.88013 113 GLU A CA 1
ATOM 858 C C . GLU A 1 112 ? -26.33043 17.98271 42.76401 1.000 111.22036 113 GLU A C 1
ATOM 859 O O . GLU A 1 112 ? -26.62461 18.83274 43.61352 1.000 114.52770 113 GLU A O 1
ATOM 865 N N . LYS A 1 113 ? -27.14364 16.96658 42.46246 1.000 109.74387 114 LYS A N 1
ATOM 866 C CA . LYS A 1 113 ? -28.48586 16.89852 43.03067 1.000 113.05310 114 LYS A CA 1
ATOM 867 C C . LYS A 1 113 ? -28.45528 16.48267 44.49435 1.000 116.77270 114 LYS A C 1
ATOM 868 O O . LYS A 1 113 ? -29.28166 16.94981 45.28925 1.000 115.58987 114 LYS A O 1
ATOM 870 N N . ARG A 1 114 ? -27.51636 15.61343 44.86952 1.000 114.68935 115 ARG A N 1
ATOM 871 C CA . ARG A 1 114 ? -27.43562 15.17437 46.25690 1.000 114.66155 115 ARG A CA 1
ATOM 872 C C . ARG A 1 114 ? -27.03259 16.32678 47.17157 1.000 117.84669 115 ARG A C 1
ATOM 873 O O . ARG A 1 114 ? -27.61817 16.51477 48.24454 1.000 118.32473 115 ARG A O 1
ATOM 875 N N . ARG A 1 115 ? -26.03692 17.11533 46.75897 1.000 116.29200 116 ARG A N 1
ATOM 876 C CA . ARG A 1 115 ? -25.59641 18.24700 47.56843 1.000 118.57865 116 ARG A CA 1
ATOM 877 C C . ARG A 1 115 ? -26.71992 19.25869 47.77141 1.000 124.02442 116 ARG A C 1
ATOM 878 O O . ARG A 1 115 ? -27.08589 19.58401 48.90878 1.000 127.06293 116 ARG A O 1
ATOM 886 N N . GLU A 1 116 ? -27.27799 19.76517 46.67275 1.000 128.95353 117 GLU A N 1
ATOM 887 C CA . GLU A 1 116 ? -28.35759 20.74603 46.72054 1.000 124.85346 117 GLU A CA 1
ATOM 888 C C . GLU A 1 116 ? -29.60041 20.18274 47.39962 1.000 124.49815 117 GLU A C 1
ATOM 889 O O . GLU A 1 116 ? -30.44308 19.56925 46.74273 1.000 126.57093 117 GLU A O 1
ATOM 891 N N . GLN A 1 226 ? -18.70950 9.69489 47.40880 1.000 124.80409 227 GLN A N 1
ATOM 892 C CA . GLN A 1 226 ? -19.68717 8.83116 48.06040 1.000 121.65065 227 GLN A CA 1
ATOM 893 C C . GLN A 1 226 ? -19.87771 7.53124 47.28806 1.000 118.57917 227 GLN A C 1
ATOM 894 O O . GLN A 1 226 ? -20.22895 7.54466 46.10483 1.000 112.20760 227 GLN A O 1
ATOM 896 N N . ASP A 1 227 ? -19.63976 6.40839 47.97173 1.000 123.35173 228 ASP A N 1
ATOM 897 C CA . ASP A 1 227 ? -19.85844 5.10381 47.35446 1.000 122.46283 228 ASP A CA 1
ATOM 898 C C . ASP A 1 227 ? -21.30541 4.94670 46.90206 1.000 121.44630 228 ASP A C 1
ATOM 899 O O . ASP A 1 227 ? -21.57508 4.34445 45.85514 1.000 117.48360 228 ASP A O 1
ATOM 901 N N . GLN A 1 228 ? -22.25187 5.48342 47.67964 1.000 129.69282 229 GLN A N 1
ATOM 902 C CA . GLN A 1 228 ? -23.65636 5.40120 47.29557 1.000 123.36545 229 GLN A CA 1
ATOM 903 C C . GLN A 1 228 ? -23.94856 6.24904 46.06505 1.000 120.34825 229 GLN A C 1
ATOM 904 O O . GLN A 1 228 ? -24.81245 5.88763 45.25722 1.000 120.56373 229 GLN A O 1
ATOM 906 N N . ILE A 1 229 ? -23.24208 7.37059 45.90192 1.000 121.66068 230 ILE A N 1
ATOM 907 C CA . ILE A 1 229 ? -23.42753 8.19323 44.71058 1.000 117.02223 230 ILE A CA 1
ATOM 908 C C . ILE A 1 229 ? -22.97581 7.43664 43.46721 1.000 115.73726 230 ILE A C 1
ATOM 909 O O . ILE A 1 229 ? -23.66169 7.43890 42.43735 1.000 111.31047 230 ILE A O 1
ATOM 911 N N . VAL A 1 230 ? -21.82286 6.76726 43.54826 1.000 115.78188 231 VAL A N 1
ATOM 912 C CA . VAL A 1 230 ? -21.32132 5.98850 42.41938 1.000 107.63372 231 VAL A CA 1
ATOM 913 C C . VAL A 1 230 ? -22.25648 4.82649 42.11221 1.000 111.16712 231 VAL A C 1
ATOM 914 O O . VAL A 1 230 ? -22.45031 4.45910 40.94709 1.000 111.45587 231 VAL A O 1
ATOM 918 N N . GLN A 1 231 ? -22.85216 4.22762 43.14751 1.000 113.09213 232 GLN A N 1
ATOM 919 C CA . GLN A 1 231 ? -23.79841 3.14021 42.91376 1.000 113.45037 232 GLN A CA 1
ATOM 920 C C . GLN A 1 231 ? -25.01736 3.62045 42.13119 1.000 112.53329 232 GLN A C 1
ATOM 921 O O . GLN A 1 231 ? -25.48126 2.93542 41.21003 1.000 109.69528 232 GLN A O 1
ATOM 923 N N . GLU A 1 232 ? -25.54892 4.79862 42.47289 1.000 110.68032 233 GLU A N 1
ATOM 924 C CA . GLU A 1 232 ? -26.68099 5.32086 41.71528 1.000 108.58878 233 GLU A CA 1
ATOM 925 C C . GLU A 1 232 ? -26.25718 5.87000 40.35870 1.000 110.83482 233 GLU A C 1
ATOM 926 O O . GLU A 1 232 ? -27.01505 5.75691 39.38779 1.000 106.73860 233 GLU A O 1
ATOM 932 N N . ALA A 1 233 ? -25.06344 6.46814 40.26943 1.000 108.98430 234 ALA A N 1
ATOM 933 C CA . ALA A 1 233 ? -24.55272 6.88237 38.96676 1.000 102.84718 234 ALA A CA 1
ATOM 934 C C . ALA A 1 233 ? -24.45632 5.69471 38.02597 1.000 100.57132 234 ALA A C 1
ATOM 935 O O . ALA A 1 233 ? -24.66023 5.83720 36.81505 1.000 100.43377 234 ALA A O 1
ATOM 937 N N . LEU A 1 234 ? -24.16818 4.51465 38.57030 1.000 99.98535 235 LEU A N 1
ATOM 938 C CA . LEU A 1 234 ? -24.20323 3.29906 37.77784 1.000 96.08283 235 LEU A CA 1
ATOM 939 C C . LEU A 1 234 ? -25.63907 2.85692 37.52889 1.000 97.46656 235 LEU A C 1
ATOM 940 O O . LEU A 1 234 ? -25.92337 2.23372 36.49972 1.000 96.31874 235 LEU A O 1
ATOM 945 N N . ARG A 1 235 ? -26.55871 3.20164 38.43489 1.000 102.05687 236 ARG A N 1
ATOM 946 C CA . ARG A 1 235 ? -27.97459 2.92567 38.20869 1.000 100.36393 236 ARG A CA 1
ATOM 947 C C . ARG A 1 235 ? -28.56555 3.90560 37.20219 1.000 97.80613 236 ARG A C 1
ATOM 948 O O . ARG A 1 235 ? -29.26482 3.50396 36.26313 1.000 92.08753 236 ARG A O 1
ATOM 950 N N . VAL A 1 236 ? -28.27358 5.19622 37.38124 1.000 94.55930 237 VAL A N 1
ATOM 951 C CA . VAL A 1 236 ? -28.78532 6.21931 36.47674 1.000 85.44461 237 VAL A CA 1
ATOM 952 C C . VAL A 1 236 ? -28.30559 5.95532 35.05787 1.000 84.50017 237 VAL A C 1
ATOM 953 O O . VAL A 1 236 ? -29.09558 5.95524 34.10692 1.000 84.95939 237 VAL A O 1
ATOM 957 N N . SER A 1 237 ? -27.00010 5.71680 34.89915 1.000 86.25320 238 SER A N 1
ATOM 958 C CA . SER A 1 237 ? -26.42753 5.45050 33.58053 1.000 81.58720 238 SER A CA 1
ATOM 959 C C . SER A 1 237 ? -27.14418 4.30635 32.87537 1.000 81.48954 238 SER A C 1
ATOM 960 O O . SER A 1 237 ? -27.35200 4.34880 31.65745 1.000 77.20100 238 SER A O 1
ATOM 963 N N . GLU A 1 238 ? -27.51520 3.26627 33.62718 1.000 87.13959 239 GLU A N 1
ATOM 964 C CA . GLU A 1 238 ? -28.15638 2.09788 33.03179 1.000 83.17905 239 GLU A CA 1
ATOM 965 C C . GLU A 1 238 ? -29.60534 2.37801 32.64485 1.000 81.45171 239 GLU A C 1
ATOM 966 O O . GLU A 1 238 ? -30.04835 1.98035 31.55939 1.000 76.91752 239 GLU A O 1
ATOM 972 N N . ASP A 1 239 ? -30.36395 3.05622 33.51251 1.000 83.38677 240 ASP A N 1
ATOM 973 C CA . ASP A 1 239 ? -31.78173 3.27661 33.24397 1.000 84.15198 240 ASP A CA 1
ATOM 974 C C . ASP A 1 239 ? -32.08289 4.61247 32.58334 1.000 80.69763 240 ASP A C 1
ATOM 975 O O . ASP A 1 239 ? -33.15983 4.75768 31.99643 1.000 85.20525 240 ASP A O 1
ATOM 980 N N . GLU A 1 240 ? -31.18239 5.59285 32.66192 1.000 78.56283 241 GLU A N 1
ATOM 981 C CA . GLU A 1 240 ? -31.50995 6.92662 32.18388 1.000 77.17856 241 GLU A CA 1
ATOM 982 C C . GLU A 1 240 ? -30.53396 7.49808 31.16777 1.000 71.60289 241 GLU A C 1
ATOM 983 O O . GLU A 1 240 ? -30.81264 8.56796 30.61586 1.000 69.87201 241 GLU A O 1
ATOM 989 N N . GLY A 1 241 ? -29.43042 6.81076 30.87417 1.000 70.31429 242 GLY A N 1
ATOM 990 C CA . GLY A 1 241 ? -28.44335 7.36607 29.96396 1.000 63.02715 242 GLY A CA 1
ATOM 991 C C . GLY A 1 241 ? -29.01452 7.61323 28.58038 1.000 62.26374 242 GLY A C 1
ATOM 992 O O . GLY A 1 241 ? -29.86796 6.87216 28.08584 1.000 62.35571 242 GLY A O 1
ATOM 993 N N . ILE A 1 242 ? -28.54033 8.68444 27.94987 1.000 57.92031 243 ILE A N 1
ATOM 994 C CA . ILE A 1 242 ? -28.91851 9.02869 26.58465 1.000 54.93980 243 ILE A CA 1
ATOM 995 C C . ILE A 1 242 ? -27.64658 9.22572 25.77592 1.000 58.03911 243 ILE A C 1
ATOM 996 O O . ILE A 1 242 ? -26.78030 10.01938 26.16562 1.000 55.95855 243 ILE A O 1
ATOM 1001 N N . VAL A 1 243 ? -27.53891 8.51074 24.65397 1.000 54.48287 244 VAL A N 1
ATOM 1002 C CA . VAL A 1 243 ? -26.34778 8.50755 23.80886 1.000 51.10263 244 VAL A CA 1
ATOM 1003 C C . VAL A 1 243 ? -26.74005 9.01469 22.42993 1.000 52.33257 244 VAL A C 1
ATOM 1004 O O . VAL A 1 243 ? -27.58275 8.40931 21.75570 1.000 49.90135 244 VAL A O 1
ATOM 1008 N N . PHE A 1 244 ? -26.11563 10.10238 21.99787 1.000 49.80828 245 PHE A N 1
ATOM 1009 C CA . PHE A 1 244 ? -26.36224 10.66570 20.67665 1.000 49.75408 245 PHE A CA 1
ATOM 1010 C C . PHE A 1 244 ? -25.20179 10.30509 19.75313 1.000 47.25660 245 PHE A C 1
ATOM 1011 O O . PHE A 1 244 ? -24.05381 10.66378 20.02985 1.000 50.85443 245 PHE A O 1
ATOM 1019 N N . ILE A 1 245 ? -25.49022 9.59508 18.66861 1.000 46.71645 246 ILE A N 1
ATOM 1020 C CA . ILE A 1 245 ? -24.47012 9.20205 17.70096 1.000 47.98033 246 ILE A CA 1
ATOM 1021 C C . ILE A 1 245 ? -24.70094 9.98394 16.41517 1.000 48.44638 246 ILE A C 1
ATOM 1022 O O . ILE A 1 245 ? -25.65137 9.70977 15.67064 1.000 45.33917 246 ILE A O 1
ATOM 1027 N N . ASP A 1 246 ? -23.80878 10.92947 16.13504 1.000 48.36018 247 ASP A N 1
ATOM 1028 C CA . ASP A 1 246 ? -23.90160 11.75868 14.94170 1.000 50.59176 247 ASP A CA 1
ATOM 1029 C C . ASP A 1 246 ? -23.27874 11.06010 13.73166 1.000 49.99375 247 ASP A C 1
ATOM 1030 O O . ASP A 1 246 ? -22.42392 10.18301 13.85638 1.000 48.43928 247 ASP A O 1
ATOM 1035 N N . GLU A 1 247 ? -23.75164 11.45343 12.55230 1.000 52.57619 248 GLU A N 1
ATOM 1036 C CA . GLU A 1 247 ? -23.28082 10.98342 11.24957 1.000 50.49727 248 GLU A CA 1
ATOM 1037 C C . GLU A 1 247 ? -23.18546 9.45980 11.19942 1.000 50.10915 248 GLU A C 1
ATOM 1038 O O . GLU A 1 247 ? -22.23724 8.87688 10.66122 1.000 49.29606 248 GLU A O 1
ATOM 1044 N N . ILE A 1 248 ? -24.23373 8.81092 11.71079 1.000 43.45730 249 ILE A N 1
ATOM 1045 C CA . ILE A 1 248 ? -24.35548 7.37796 11.53623 1.000 46.99949 249 ILE A CA 1
ATOM 1046 C C . ILE A 1 248 ? -24.56188 7.04010 10.06494 1.000 49.75278 249 ILE A C 1
ATOM 1047 O O . ILE A 1 248 ? -24.38768 5.88081 9.66729 1.000 48.90388 249 ILE A O 1
ATOM 1052 N N . ASP A 1 249 ? -24.92402 8.02913 9.23590 1.000 46.27104 250 ASP A N 1
ATOM 1053 C CA . ASP A 1 249 ? -24.99828 7.78033 7.79944 1.000 46.95515 250 ASP A CA 1
ATOM 1054 C C . ASP A 1 249 ? -23.60775 7.60174 7.18864 1.000 48.07731 250 ASP A C 1
ATOM 1055 O O . ASP A 1 249 ? -23.45292 6.82211 6.24720 1.000 44.86567 250 ASP A O 1
ATOM 1060 N N . LYS A 1 250 ? -22.57759 8.27639 7.72224 1.000 48.77290 251 LYS A N 1
ATOM 1061 C CA . LYS A 1 250 ? -21.26147 8.19414 7.09409 1.000 48.83183 251 LYS A CA 1
ATOM 1062 C C . LYS A 1 250 ? -20.59544 6.83525 7.29181 1.000 49.04799 251 LYS A C 1
ATOM 1063 O O . LYS A 1 250 ? -19.75265 6.45499 6.47173 1.000 50.62500 251 LYS A O 1
ATOM 1069 N N . ILE A 1 251 ? -20.95706 6.08563 8.33404 1.000 47.57005 252 ILE A N 1
ATOM 1070 C CA . ILE A 1 251 ? -20.37811 4.76012 8.53558 1.000 47.30824 252 ILE A CA 1
ATOM 1071 C C . ILE A 1 251 ? -21.23874 3.70475 7.84797 1.000 51.03498 252 ILE A C 1
ATOM 1072 O O . ILE A 1 251 ? -21.11376 2.50796 8.12701 1.000 53.51280 252 ILE A O 1
ATOM 1077 N N . ALA A 1 252 ? -22.10676 4.13342 6.92840 1.000 51.65829 253 ALA A N 1
ATOM 1078 C CA . ALA A 1 252 ? -22.91207 3.20499 6.14440 1.000 46.64566 253 ALA A CA 1
ATOM 1079 C C . ALA A 1 252 ? -22.73448 3.43912 4.65124 1.000 50.42962 253 ALA A C 1
ATOM 1080 O O . ALA A 1 252 ? -23.54802 2.96789 3.85385 1.000 54.68719 253 ALA A O 1
ATOM 1082 N N . ALA A 1 253 ? -21.65218 4.09432 4.25139 1.000 61.43741 254 ALA A N 1
ATOM 1083 C CA . ALA A 1 253 ? -21.41506 4.44241 2.86219 1.000 59.81352 254 ALA A CA 1
ATOM 1084 C C . ALA A 1 253 ? -20.53048 3.38676 2.22842 1.000 55.94259 254 ALA A C 1
ATOM 1085 O O . ALA A 1 253 ? -20.11322 2.42955 2.87822 1.000 58.85341 254 ALA A O 1
ATOM 1087 N N . ARG A 1 254 ? -20.23501 3.57642 0.94335 1.000 67.62056 255 ARG A N 1
ATOM 1088 C CA . ARG A 1 254 ? -19.53138 2.67167 0.02018 1.000 67.61209 255 ARG A CA 1
ATOM 1089 C C . ARG A 1 254 ? -18.10172 2.44600 0.37997 1.000 75.33696 255 ARG A C 1
ATOM 1090 O O . ARG A 1 254 ? -17.48849 1.88521 -0.53522 1.000 86.01994 255 ARG A O 1
ATOM 1092 N N . GLU A 1 255 ? -17.53740 2.82632 1.53161 1.000 67.62668 256 GLU A N 1
ATOM 1093 C CA . GLU A 1 255 ? -16.15280 2.46089 1.89532 1.000 74.68880 256 GLU A CA 1
ATOM 1094 C C . GLU A 1 255 ? -15.12685 2.83204 0.82190 1.000 70.40118 256 GLU A C 1
ATOM 1095 O O . GLU A 1 255 ? -14.07985 3.39284 1.12328 1.000 75.59739 256 GLU A O 1
ATOM 1101 N N . SER A 1 258 ? -11.52263 7.63721 4.38005 1.000 66.34502 259 SER A N 1
ATOM 1102 C CA . SER A 1 258 ? -10.14219 8.09487 4.55534 1.000 72.94970 259 SER A CA 1
ATOM 1103 C C . SER A 1 258 ? -9.54367 7.58920 5.86854 1.000 68.85305 259 SER A C 1
ATOM 1104 O O . SER A 1 258 ? -8.33456 7.64691 6.05763 1.000 67.16256 259 SER A O 1
ATOM 1107 N N . GLY A 1 259 ? -10.39090 7.10677 6.77524 1.000 58.93421 260 GLY A N 1
ATOM 1108 C CA . GLY A 1 259 ? -9.89024 6.53324 8.01220 1.000 56.52780 260 GLY A CA 1
ATOM 1109 C C . GLY A 1 259 ? -9.15871 5.22020 7.76344 1.000 61.63747 260 GLY A C 1
ATOM 1110 O O . GLY A 1 259 ? -9.61589 4.35785 7.01184 1.000 62.65096 260 GLY A O 1
ATOM 1111 N N . ALA A 1 260 ? -8.00254 5.07254 8.41201 1.000 61.19509 261 ALA A N 1
ATOM 1112 C CA . ALA A 1 260 ? -7.16622 3.88607 8.28900 1.000 58.78806 261 ALA A CA 1
ATOM 1113 C C . ALA A 1 260 ? -7.35046 2.92402 9.45398 1.000 54.71636 261 ALA A C 1
ATOM 1114 O O . ALA A 1 260 ? -6.57599 1.97315 9.59622 1.000 61.18161 261 ALA A O 1
ATOM 1116 N N . GLY A 1 261 ? -8.33839 3.16250 10.30236 1.000 56.27392 262 GLY A N 1
ATOM 1117 C CA . GLY A 1 261 ? -8.60291 2.26405 11.40042 1.000 52.39594 262 GLY A CA 1
ATOM 1118 C C . GLY A 1 261 ? -9.71310 1.29147 11.06275 1.000 50.60261 262 GLY A C 1
ATOM 1119 O O . GLY A 1 261 ? -9.69538 0.65828 10.00054 1.000 51.67383 262 GLY A O 1
ATOM 1120 N N . VAL A 1 262 ? -10.68356 1.16641 11.96889 1.000 43.98977 263 VAL A N 1
ATOM 1121 C CA . VAL A 1 262 ? -11.81402 0.28394 11.73295 1.000 48.16867 263 VAL A CA 1
ATOM 1122 C C . VAL A 1 262 ? -12.54951 0.71633 10.47012 1.000 47.86246 263 VAL A C 1
ATOM 1123 O O . VAL A 1 262 ? -12.71407 1.91161 10.19914 1.000 49.52773 263 VAL A O 1
ATOM 1127 N N . SER A 1 263 ? -12.95164 -0.25976 9.66278 1.000 45.82911 264 SER A N 1
ATOM 1128 C CA . SER A 1 263 ? -13.77146 0.02434 8.49890 1.000 51.06126 264 SER A CA 1
ATOM 1129 C C . SER A 1 263 ? -15.13844 0.56301 8.92813 1.000 47.61187 264 SER A C 1
ATOM 1130 O O . SER A 1 263 ? -15.53667 0.49216 10.09457 1.000 41.13492 264 SER A O 1
ATOM 1133 N N . ARG A 1 264 ? -15.87132 1.09798 7.95438 1.000 48.93730 265 ARG A N 1
ATOM 1134 C CA . ARG A 1 264 ? -17.16827 1.69522 8.24887 1.000 50.32165 265 ARG A CA 1
ATOM 1135 C C . ARG A 1 264 ? -18.15639 0.64735 8.74536 1.000 49.05994 265 ARG A C 1
ATOM 1136 O O . ARG A 1 264 ? -18.79424 0.82826 9.78894 1.000 45.50566 265 ARG A O 1
ATOM 1144 N N . GLU A 1 265 ? -18.28566 -0.46788 8.02149 1.000 49.31341 266 GLU A N 1
ATOM 1145 C CA . GLU A 1 265 ? -19.12624 -1.55137 8.51930 1.000 49.43159 266 GLU A CA 1
ATOM 1146 C C . GLU A 1 265 ? -18.65444 -2.03740 9.88597 1.000 47.98254 266 GLU A C 1
ATOM 1147 O O . GLU A 1 265 ? -19.47980 -2.40696 10.73026 1.000 49.18819 266 GLU A O 1
ATOM 1153 N N . GLY A 1 266 ? -17.34296 -2.00795 10.13343 1.000 45.79060 267 GLY A N 1
ATOM 1154 C CA . GLY A 1 266 ? -16.82826 -2.43051 11.42602 1.000 43.80621 267 GLY A CA 1
ATOM 1155 C C . GLY A 1 266 ? -17.26803 -1.52082 12.55862 1.000 45.77595 267 GLY A C 1
ATOM 1156 O O . GLY A 1 266 ? -17.52179 -1.98092 13.67560 1.000 45.00610 267 GLY A O 1
ATOM 1157 N N . VAL A 1 267 ? -17.36397 -0.21728 12.29642 1.000 43.81395 268 VAL A N 1
ATOM 1158 C CA . VAL A 1 267 ? -17.89004 0.66690 13.32971 1.000 48.21183 268 VAL A CA 1
ATOM 1159 C C . VAL A 1 267 ? -19.34219 0.32014 13.61460 1.000 43.67050 268 VAL A C 1
ATOM 1160 O O . VAL A 1 267 ? -19.76987 0.28006 14.77329 1.000 43.16205 268 VAL A O 1
ATOM 1164 N N . GLN A 1 268 ? -20.11444 0.01778 12.56939 1.000 45.71339 269 GLN A N 1
ATOM 1165 C CA . GLN A 1 268 ? -21.46522 -0.48192 12.79725 1.000 46.47091 269 GLN A CA 1
ATOM 1166 C C . GLN A 1 268 ? -21.43123 -1.74391 13.64301 1.000 45.24746 269 GLN A C 1
ATOM 1167 O O . GLN A 1 268 ? -22.10400 -1.83044 14.67629 1.000 45.80724 269 GLN A O 1
ATOM 1173 N N . ARG A 1 269 ? -20.60923 -2.71752 13.24340 1.000 46.52171 270 ARG A N 1
ATOM 1174 C CA . ARG A 1 269 ? -20.54587 -3.97567 13.97610 1.000 47.36902 270 ARG A CA 1
ATOM 1175 C C . ARG A 1 269 ? -20.15019 -3.76588 15.42897 1.000 46.67237 270 ARG A C 1
ATOM 1176 O O . ARG A 1 269 ? -20.67981 -4.44728 16.31211 1.000 47.23671 270 ARG A O 1
ATOM 1184 N N . ASP A 1 270 ? -19.26789 -2.79544 15.70042 1.000 44.28513 271 ASP A N 1
ATOM 1185 C CA . ASP A 1 270 ? -18.86840 -2.50725 17.07306 1.000 42.14508 271 ASP A CA 1
ATOM 1186 C C . ASP A 1 270 ? -19.98931 -1.82899 17.83893 1.000 47.85749 271 ASP A C 1
ATOM 1187 O O . ASP A 1 270 ? -20.05915 -1.94608 19.06924 1.000 47.48521 271 ASP A O 1
ATOM 1192 N N . LEU A 1 271 ? -20.87578 -1.12312 17.13161 1.000 47.80088 272 LEU A N 1
ATOM 1193 C CA . LEU A 1 271 ? -22.00954 -0.49396 17.79626 1.000 48.78741 272 LEU A CA 1
ATOM 1194 C C . LEU A 1 271 ? -23.07132 -1.51664 18.18963 1.000 50.42408 272 LEU A C 1
ATOM 1195 O O . LEU A 1 271 ? -23.78737 -1.30363 19.17477 1.000 52.58873 272 LEU A O 1
ATOM 1200 N N . LEU A 1 272 ? -23.16578 -2.64195 17.47086 1.000 48.80703 273 LEU A N 1
ATOM 1201 C CA . LEU A 1 272 ? -24.19142 -3.64282 17.78050 1.000 53.19149 273 LEU A CA 1
ATOM 1202 C C . LEU A 1 272 ? -24.24340 -4.02693 19.25407 1.000 55.39043 273 LEU A C 1
ATOM 1203 O O . LEU A 1 272 ? -25.33045 -3.93500 19.84698 1.000 58.90316 273 LEU A O 1
ATOM 1208 N N . PRO A 1 273 ? -23.14464 -4.44110 19.90527 1.000 56.10067 274 PRO A N 1
ATOM 1209 C CA . PRO A 1 273 ? -23.24348 -4.77674 21.33548 1.000 54.65323 274 PRO A CA 1
ATOM 1210 C C . PRO A 1 273 ? -23.84372 -3.67057 22.19238 1.000 55.36131 274 PRO A C 1
ATOM 1211 O O . PRO A 1 273 ? -24.53374 -3.97297 23.16909 1.000 56.14245 274 PRO A O 1
ATOM 1215 N N . LEU A 1 274 ? -23.59444 -2.39887 21.87368 1.000 56.69761 275 LEU A N 1
ATOM 1216 C CA . LEU A 1 274 ? -24.10142 -1.32723 22.72759 1.000 55.10320 275 LEU A CA 1
ATOM 1217 C C . LEU A 1 274 ? -25.61843 -1.23429 22.65986 1.000 56.71012 275 LEU A C 1
ATOM 1218 O O . LEU A 1 274 ? -26.29382 -1.15172 23.69361 1.000 55.65559 275 LEU A O 1
ATOM 1223 N N . VAL A 1 275 ? -26.17209 -1.25524 21.44957 1.000 57.18858 276 VAL A N 1
ATOM 1224 C CA . VAL A 1 275 ? -27.59859 -1.02352 21.26884 1.000 54.08358 276 VAL A CA 1
ATOM 1225 C C . VAL A 1 275 ? -28.43238 -2.29625 21.38614 1.000 58.24264 276 VAL A C 1
ATOM 1226 O O . VAL A 1 275 ? -29.64740 -2.21098 21.62162 1.000 61.66185 276 VAL A O 1
ATOM 1230 N N . GLU A 1 276 ? -27.82811 -3.47100 21.20417 1.000 55.88488 277 GLU A N 1
ATOM 1231 C CA . GLU A 1 276 ? -28.53556 -4.71441 21.48063 1.000 56.77940 277 GLU A CA 1
ATOM 1232 C C . GLU A 1 276 ? -28.54878 -5.03411 22.96460 1.000 57.21690 277 GLU A C 1
ATOM 1233 O O . GLU A 1 276 ? -29.50601 -5.64482 23.45509 1.000 64.80033 277 GLU A O 1
ATOM 1239 N N . GLY A 1 277 ? -27.48572 -4.67989 23.67522 1.000 54.79767 278 GLY A N 1
ATOM 1240 C CA . GLY A 1 277 ? -27.37509 -4.99578 25.08167 1.000 62.06206 278 GLY A CA 1
ATOM 1241 C C . GLY A 1 277 ? -26.07993 -5.72025 25.37569 1.000 66.41037 278 GLY A C 1
ATOM 1242 O O . GLY A 1 277 ? -25.86002 -6.83899 24.89841 1.000 63.12301 278 GLY A O 1
ATOM 1243 N N . THR A 1 278 ? -25.20497 -5.08668 26.14724 1.000 59.64947 279 THR A N 1
ATOM 1244 C CA . THR A 1 278 ? -23.94106 -5.70000 26.52340 1.000 60.39022 279 THR A CA 1
ATOM 1245 C C . THR A 1 278 ? -23.53649 -5.14053 27.87425 1.000 61.59306 279 THR A C 1
ATOM 1246 O O . THR A 1 278 ? -24.11085 -4.16733 28.36589 1.000 68.67803 279 THR A O 1
ATOM 1250 N N . THR A 1 279 ? -22.55367 -5.77675 28.48178 1.000 63.82911 280 THR A N 1
ATOM 1251 C CA . THR A 1 279 ? -21.95874 -5.28162 29.71045 1.000 69.37243 280 THR A CA 1
ATOM 1252 C C . THR A 1 279 ? -20.60917 -4.67332 29.35718 1.000 67.61642 280 THR A C 1
ATOM 1253 O O . THR A 1 279 ? -19.85863 -5.24073 28.55815 1.000 63.98132 280 THR A O 1
ATOM 1257 N N . VAL A 1 280 ? -20.33068 -3.49747 29.90824 1.000 71.92583 281 VAL A N 1
ATOM 1258 C CA . VAL A 1 280 ? -19.13206 -2.73208 29.59280 1.000 70.59792 281 VAL A CA 1
ATOM 1259 C C . VAL A 1 280 ? -18.38439 -2.47228 30.88806 1.000 73.24256 281 VAL A C 1
ATOM 1260 O O . VAL A 1 280 ? -18.99368 -2.09086 31.89180 1.000 81.30770 281 VAL A O 1
ATOM 1264 N N . ALA A 1 281 ? -17.07605 -2.69884 30.87458 1.000 71.54265 282 ALA A N 1
ATOM 1265 C CA . ALA A 1 281 ? -16.25372 -2.48628 32.05754 1.000 75.71075 282 ALA A CA 1
ATOM 1266 C C . ALA A 1 281 ? -15.78775 -1.03728 32.12231 1.000 75.19476 282 ALA A C 1
ATOM 1267 O O . ALA A 1 281 ? -15.46197 -0.43129 31.09674 1.000 77.51021 282 ALA A O 1
ATOM 1269 N N . THR A 1 282 ? -15.77717 -0.47780 33.33345 1.000 84.30375 283 THR A N 1
ATOM 1270 C CA . THR A 1 282 ? -15.34400 0.89656 33.55358 1.000 87.04327 283 THR A CA 1
ATOM 1271 C C . THR A 1 282 ? -14.46131 0.95589 34.79294 1.000 96.60577 283 THR A C 1
ATOM 1272 O O . THR A 1 282 ? -14.29961 -0.02913 35.51978 1.000 93.30603 283 THR A O 1
ATOM 1276 N N . LYS A 1 283 ? -13.88347 2.13742 35.03125 1.000 96.08859 284 LYS A N 1
ATOM 1277 C CA . LYS A 1 283 ? -13.13465 2.38849 36.25979 1.000 95.37035 284 LYS A CA 1
ATOM 1278 C C . LYS A 1 283 ? -14.02066 2.39165 37.49507 1.000 96.42995 284 LYS A C 1
ATOM 1279 O O . LYS A 1 283 ? -13.50174 2.59329 38.59661 1.000 99.53947 284 LYS A O 1
ATOM 1281 N N . TYR A 1 284 ? -15.33510 2.20231 37.33759 1.000 104.30926 285 TYR A N 1
ATOM 1282 C CA . TYR A 1 284 ? -16.26889 2.14702 38.45351 1.000 105.62227 285 TYR A CA 1
ATOM 1283 C C . TYR A 1 284 ? -17.05144 0.84541 38.53106 1.000 103.30764 285 TYR A C 1
ATOM 1284 O O . TYR A 1 284 ? -17.68580 0.58827 39.56212 1.000 102.49396 285 TYR A O 1
ATOM 1293 N N . GLY A 1 285 ? -17.04549 0.03064 37.47944 1.000 98.70880 286 GLY A N 1
ATOM 1294 C CA . GLY A 1 285 ? -17.69070 -1.25892 37.52205 1.000 94.77006 286 GLY A CA 1
ATOM 1295 C C . GLY A 1 285 ? -18.50164 -1.54498 36.27859 1.000 86.86926 286 GLY A C 1
ATOM 1296 O O . GLY A 1 285 ? -18.68746 -0.67979 35.41754 1.000 85.90932 286 GLY A O 1
ATOM 1297 N N . PRO A 1 286 ? -19.01407 -2.76985 36.16901 1.000 82.11331 287 PRO A N 1
ATOM 1298 C CA . PRO A 1 286 ? -19.71512 -3.16433 34.94181 1.000 83.36075 287 PRO A CA 1
ATOM 1299 C C . PRO A 1 286 ? -21.01195 -2.39126 34.75852 1.000 88.11003 287 PRO A C 1
ATOM 1300 O O . PRO A 1 286 ? -21.77020 -2.16655 35.70650 1.000 89.13422 287 PRO A O 1
ATOM 1304 N N . VAL A 1 287 ? -21.26413 -2.00142 33.51246 1.000 83.07268 288 VAL A N 1
ATOM 1305 C CA . VAL A 1 287 ? -22.43187 -1.21854 33.13694 1.000 80.44665 288 VAL A CA 1
ATOM 1306 C C . VAL A 1 287 ? -23.14791 -1.92856 32.00348 1.000 80.81345 288 VAL A C 1
ATOM 1307 O O . VAL A 1 287 ? -22.52421 -2.27446 30.99387 1.000 82.40512 288 VAL A O 1
ATOM 1311 N N . LYS A 1 288 ? -24.44733 -2.15547 32.17542 1.000 77.70273 289 LYS A N 1
ATOM 1312 C CA . LYS A 1 288 ? -25.28368 -2.71172 31.12223 1.000 75.10737 289 LYS A CA 1
ATOM 1313 C C . LYS A 1 288 ? -25.85588 -1.58786 30.26539 1.000 71.37240 289 LYS A C 1
ATOM 1314 O O . LYS A 1 288 ? -26.23104 -0.52905 30.77573 1.000 76.92215 289 LYS A O 1
ATOM 1320 N N . THR A 1 289 ? -25.92873 -1.82677 28.95832 1.000 71.65617 290 THR A N 1
ATOM 1321 C CA . THR A 1 289 ? -26.42601 -0.84253 28.00520 1.000 66.92623 290 THR A CA 1
ATOM 1322 C C . THR A 1 289 ? -27.81185 -1.21129 27.49324 1.000 64.71269 290 THR A C 1
ATOM 1323 O O . THR A 1 289 ? -28.28821 -0.61652 26.52107 1.000 62.52231 290 THR A O 1
ATOM 1327 N N . ASP A 1 290 ? -28.46288 -2.18430 28.13537 1.000 62.94199 291 ASP A N 1
ATOM 1328 C CA . ASP A 1 290 ? -29.74848 -2.69495 27.66990 1.000 68.95141 291 ASP A CA 1
ATOM 1329 C C . ASP A 1 290 ? -30.82400 -1.61415 27.65890 1.000 64.44730 291 ASP A C 1
ATOM 1330 O O . ASP A 1 290 ? -31.69000 -1.60029 26.77846 1.000 60.87415 291 ASP A O 1
ATOM 1335 N N . HIS A 1 291 ? -30.78654 -0.69429 28.62037 1.000 61.56536 292 HIS A N 1
ATOM 1336 C CA . HIS A 1 291 ? -31.86945 0.26362 28.78878 1.000 68.05013 292 HIS A CA 1
ATOM 1337 C C . HIS A 1 291 ? -31.43104 1.69501 28.51163 1.000 66.76747 292 HIS A C 1
ATOM 1338 O O . HIS A 1 291 ? -32.17447 2.63773 28.80471 1.000 61.68493 292 HIS A O 1
ATOM 1345 N N . ILE A 1 292 ? -30.26058 1.86830 27.91038 1.000 66.07770 293 ILE A N 1
ATOM 1346 C CA . ILE A 1 292 ? -29.79201 3.17113 27.46511 1.000 61.06337 293 ILE A CA 1
ATOM 1347 C C . ILE A 1 292 ? -30.50654 3.53637 26.17114 1.000 59.81098 293 ILE A C 1
ATOM 1348 O O . ILE A 1 292 ? -30.66787 2.69702 25.27711 1.000 58.05945 293 ILE A O 1
ATOM 1353 N N . LEU A 1 293 ? -30.96580 4.78122 26.08082 1.000 59.44472 294 LEU A N 1
ATOM 1354 C CA . LEU A 1 293 ? -31.59507 5.27488 24.86485 1.000 55.17187 294 LEU A CA 1
ATOM 1355 C C . LEU A 1 293 ? -30.52721 5.76443 23.88907 1.000 53.72803 294 LEU A C 1
ATOM 1356 O O . LEU A 1 293 ? -29.54397 6.39363 24.28704 1.000 56.75731 294 LEU A O 1
ATOM 1361 N N . PHE A 1 294 ? -30.70464 5.44998 22.61211 1.000 46.59005 295 PHE A N 1
ATOM 1362 C CA . PHE A 1 294 ? -29.75453 5.82917 21.57954 1.000 46.05506 295 PHE A CA 1
ATOM 1363 C C . PHE A 1 294 ? -30.47157 6.67699 20.54431 1.000 49.20373 295 PHE A C 1
ATOM 1364 O O . PHE A 1 294 ? -31.50665 6.26705 20.00983 1.000 51.39076 295 PHE A O 1
ATOM 1372 N N . ILE A 1 295 ? -29.93728 7.86127 20.27651 1.000 48.79231 296 ILE A N 1
ATOM 1373 C CA . ILE A 1 295 ? -30.44572 8.73746 19.22737 1.000 49.83942 296 ILE A CA 1
ATOM 1374 C C . ILE A 1 295 ? -29.35853 8.86636 18.17496 1.000 46.53669 296 ILE A C 1
ATOM 1375 O O . ILE A 1 295 ? -28.26125 9.36002 18.46791 1.000 48.19856 296 ILE A O 1
ATOM 1380 N N . THR A 1 296 ? -29.65191 8.41860 16.96196 1.000 42.76328 297 THR A N 1
ATOM 1381 C CA . THR A 1 296 ? -28.69419 8.46844 15.87127 1.000 45.60353 297 THR A CA 1
ATOM 1382 C C . THR A 1 296 ? -29.16666 9.44022 14.79908 1.000 47.25990 297 THR A C 1
ATOM 1383 O O . THR A 1 296 ? -30.36551 9.70241 14.65355 1.000 47.97585 297 THR A O 1
ATOM 1387 N N . SER A 1 297 ? -28.21131 9.97261 14.04230 1.000 48.52680 298 SER A N 1
ATOM 1388 C CA . SER A 1 297 ? -28.51334 11.05984 13.12520 1.000 49.14324 298 SER A CA 1
ATOM 1389 C C . SER A 1 297 ? -27.61577 10.98594 11.89482 1.000 44.81071 298 SER A C 1
ATOM 1390 O O . SER A 1 297 ? -26.47321 10.53241 11.96538 1.000 42.58687 298 SER A O 1
ATOM 1393 N N . GLY A 1 298 ? -28.14936 11.45104 10.77013 1.000 44.42313 299 GLY A N 1
ATOM 1394 C CA . GLY A 1 298 ? -27.38281 11.56099 9.54552 1.000 41.43358 299 GLY A CA 1
ATOM 1395 C C . GLY A 1 298 ? -28.17430 12.30734 8.49639 1.000 46.75361 299 GLY A C 1
ATOM 1396 O O . GLY A 1 298 ? -29.40754 12.40051 8.56441 1.000 47.25990 299 GLY A O 1
ATOM 1397 N N . ALA A 1 299 ? -27.44715 12.86060 7.52475 1.000 43.17955 300 ALA A N 1
ATOM 1398 C CA . ALA A 1 299 ? -28.13826 13.50373 6.41322 1.000 45.34768 300 ALA A CA 1
ATOM 1399 C C . ALA A 1 299 ? -28.61357 12.48291 5.38725 1.000 48.61327 300 ALA A C 1
ATOM 1400 O O . ALA A 1 299 ? -29.62417 12.71028 4.71613 1.000 52.41213 300 ALA A O 1
ATOM 1402 N N . PHE A 1 300 ? -27.89144 11.36919 5.25695 1.000 44.97709 301 PHE A N 1
ATOM 1403 C CA . PHE A 1 300 ? -28.19299 10.29711 4.31013 1.000 44.25746 301 PHE A CA 1
ATOM 1404 C C . PHE A 1 300 ? -28.23651 10.79541 2.86844 1.000 44.51845 301 PHE A C 1
ATOM 1405 O O . PHE A 1 300 ? -29.15992 10.50355 2.10801 1.000 52.16935 301 PHE A O 1
ATOM 1413 N N . HIS A 1 301 ? -27.20062 11.54188 2.49588 1.000 47.74701 302 HIS A N 1
ATOM 1414 C CA . HIS A 1 301 ? -26.81868 11.74485 1.10445 1.000 47.13016 302 HIS A CA 1
ATOM 1415 C C . HIS A 1 301 ? -25.73940 10.77884 0.64293 1.000 46.30958 302 HIS A C 1
ATOM 1416 O O . HIS A 1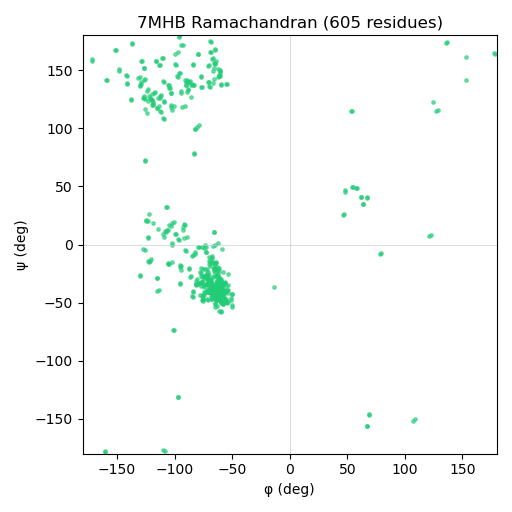 301 ? -25.72695 10.39701 -0.52959 1.000 47.87093 302 HIS A O 1
ATOM 1423 N N . VAL A 1 302 ? -24.81216 10.39193 1.52477 1.000 48.35492 303 VAL A N 1
ATOM 1424 C CA . VAL A 1 302 ? -23.74711 9.47276 1.11618 1.000 53.38527 303 VAL A CA 1
ATOM 1425 C C . VAL A 1 302 ? -24.17540 8.02181 1.19997 1.000 48.44611 303 VAL A C 1
ATOM 1426 O O . VAL A 1 302 ? -23.45197 7.14700 0.71435 1.000 49.86151 303 VAL A O 1
ATOM 1430 N N . SER A 1 303 ? -25.32566 7.74757 1.80345 1.000 50.32586 304 SER A N 1
ATOM 1431 C CA . SER A 1 303 ? -25.84786 6.39752 1.95356 1.000 48.49735 304 SER A CA 1
ATOM 1432 C C . SER A 1 303 ? -27.33874 6.53612 2.22592 1.000 49.38849 304 SER A C 1
ATOM 1433 O O . SER A 1 303 ? -27.86653 7.64976 2.27010 1.000 46.79774 304 SER A O 1
ATOM 1436 N N . LYS A 1 304 ? -28.01577 5.41139 2.42998 1.000 44.83057 305 LYS A N 1
ATOM 1437 C CA . LYS A 1 304 ? -29.43094 5.42728 2.76940 1.000 48.80424 305 LYS A CA 1
ATOM 1438 C C . LYS A 1 304 ? -29.68666 4.59094 4.01437 1.000 48.38854 305 LYS A C 1
ATOM 1439 O O . LYS A 1 304 ? -28.88649 3.70991 4.35061 1.000 46.61185 305 LYS A O 1
ATOM 1445 N N . PRO A 1 305 ? 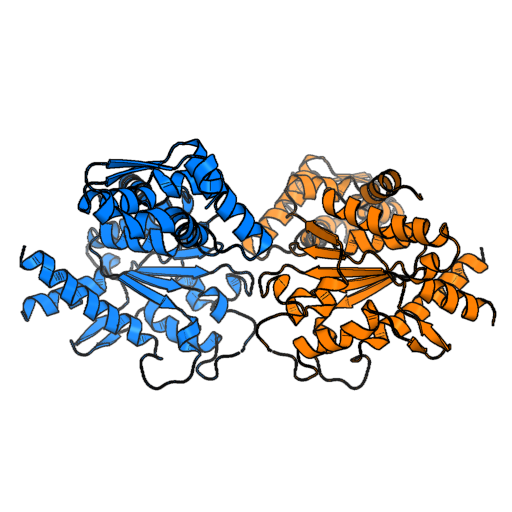-30.79927 4.84255 4.72550 1.000 46.54293 306 PRO A N 1
ATOM 1446 C CA . PRO A 1 305 ? -31.03667 4.12417 5.99388 1.000 47.01967 306 PRO A CA 1
ATOM 1447 C C . PRO A 1 305 ? -31.01974 2.61754 5.84897 1.000 47.34606 306 PRO A C 1
ATOM 1448 O O . PRO A 1 305 ? -30.59641 1.91958 6.77868 1.000 47.67554 306 PRO A O 1
ATOM 1452 N N . SER A 1 306 ? -31.45021 2.09051 4.70597 1.000 45.76709 307 SER A N 1
ATOM 1453 C CA . SER A 1 306 ? -31.35933 0.65369 4.50264 1.000 49.34630 307 SER A CA 1
ATOM 1454 C C . SER A 1 306 ? -29.92964 0.17408 4.25997 1.000 48.80525 307 SER A C 1
ATOM 1455 O O . SER A 1 306 ? -29.72629 -1.03353 4.11873 1.000 48.35278 307 SER A O 1
ATOM 1458 N N . ASP A 1 307 ? -28.93367 1.06056 4.21828 1.000 48.54476 308 ASP A N 1
ATOM 1459 C CA . ASP A 1 307 ? -27.54973 0.59665 4.16620 1.000 47.33518 308 ASP A CA 1
ATOM 1460 C C . ASP A 1 307 ? -27.01317 0.23409 5.53890 1.000 45.24950 308 ASP A C 1
ATOM 1461 O O . ASP A 1 307 ? -25.90941 -0.29939 5.62798 1.000 46.72949 308 ASP A O 1
ATOM 1466 N N . LEU A 1 308 ? -27.75747 0.51690 6.60300 1.000 44.67437 309 LEU A N 1
ATOM 1467 C CA . LEU A 1 308 ? -27.33187 0.11737 7.93216 1.000 44.95663 309 LEU A CA 1
ATOM 1468 C C . LEU A 1 308 ? -27.42833 -1.39938 8.08948 1.000 48.67910 309 LEU A C 1
ATOM 1469 O O . LEU A 1 308 ? -28.22127 -2.06500 7.41481 1.000 49.53970 309 LEU A O 1
ATOM 1474 N N . LEU A 1 309 ? -26.60986 -1.94065 8.98898 1.000 43.45245 310 LEU A N 1
ATOM 1475 C CA . LEU A 1 309 ? -26.65812 -3.36200 9.28603 1.000 47.29594 310 LEU A CA 1
ATOM 1476 C C . LEU A 1 309 ? -28.08049 -3.76300 9.67037 1.000 50.55070 310 LEU A C 1
ATOM 1477 O O . LEU A 1 309 ? -28.75088 -3.02440 10.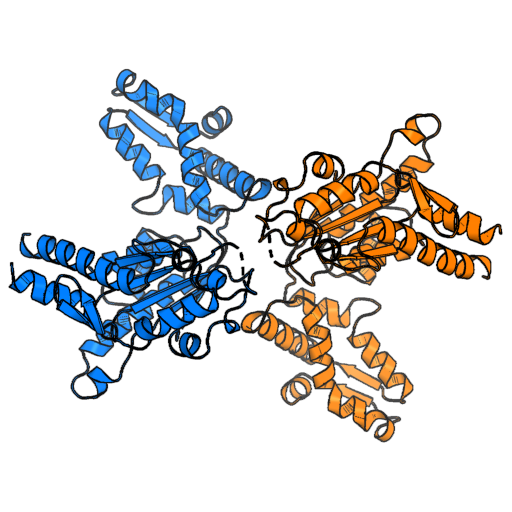40126 1.000 48.97077 310 LEU A O 1
ATOM 1482 N N . PRO A 1 310 ? -28.58113 -4.90601 9.18602 1.000 49.43700 311 PRO A N 1
ATOM 1483 C CA . PRO A 1 310 ? -29.92297 -5.35237 9.60098 1.000 50.89106 311 PRO A CA 1
ATOM 1484 C C . PRO A 1 310 ? -30.12207 -5.34971 11.10591 1.000 50.02967 311 PRO A C 1
ATOM 1485 O O . PRO A 1 310 ? -31.16302 -4.88659 11.58780 1.000 50.99403 311 PRO A O 1
ATOM 1489 N N . GLU A 1 311 ? -29.12081 -5.81723 11.85715 1.000 50.15063 312 GLU A N 1
ATOM 1490 C CA . GLU A 1 311 ? -29.18626 -5.82918 13.31460 1.000 51.62791 312 GLU A CA 1
ATOM 1491 C C . GLU A 1 311 ? -29.34240 -4.42646 13.88383 1.000 52.43032 312 GLU A C 1
ATOM 1492 O O . GLU A 1 311 ? -29.94541 -4.24845 14.95178 1.000 51.25206 312 GLU A O 1
ATOM 1498 N N . LEU A 1 312 ? -28.79732 -3.42451 13.19512 1.000 48.73941 313 LEU A N 1
ATOM 1499 C CA . LEU A 1 312 ? -28.92815 -2.04530 13.64697 1.000 51.59558 313 LEU A CA 1
ATOM 1500 C C . LEU A 1 312 ? -30.32135 -1.49503 13.34801 1.000 52.00812 313 LEU A C 1
ATOM 1501 O O . LEU A 1 312 ? -30.93917 -0.86401 14.20962 1.000 52.30714 313 LEU A O 1
ATOM 1506 N N . GLN A 1 313 ? -30.83464 -1.75159 12.14063 1.000 54.03531 314 GLN A N 1
ATOM 1507 C CA . GLN A 1 313 ? -32.19093 -1.34859 11.77772 1.000 50.21988 314 GLN A CA 1
ATOM 1508 C C . GLN A 1 313 ? -33.20471 -1.80394 12.82073 1.000 55.00342 314 GLN A C 1
ATOM 1509 O O . GLN A 1 313 ? -34.05242 -1.02013 13.26926 1.000 53.26334 314 GLN A O 1
ATOM 1515 N N . GLY A 1 314 ? -33.12166 -3.07334 13.22795 1.000 56.73386 315 GLY A N 1
ATOM 1516 C CA . GLY A 1 314 ? -34.06242 -3.60869 14.19585 1.000 54.05882 315 GLY A CA 1
ATOM 1517 C C . GLY A 1 314 ? -34.00157 -2.94537 15.55341 1.000 56.25780 315 GLY A C 1
ATOM 1518 O O . GLY A 1 314 ? -34.98440 -2.99954 16.30051 1.000 65.53009 315 GLY A O 1
ATOM 1519 N N . ARG A 1 315 ? -32.88131 -2.30332 15.88787 1.000 51.77292 316 ARG A N 1
ATOM 1520 C CA . ARG A 1 315 ? -32.75184 -1.58301 17.14670 1.000 54.80997 316 ARG A CA 1
ATOM 1521 C C . ARG A 1 315 ? -32.93172 -0.07921 16.97270 1.000 55.06721 316 ARG A C 1
ATOM 1522 O O . ARG A 1 315 ? -32.49884 0.69624 17.83225 1.000 53.05687 316 ARG A O 1
ATOM 1530 N N . LEU A 1 316 ? -33.55307 0.34471 15.87485 1.000 52.39030 317 LEU A N 1
ATOM 1531 C CA . LEU A 1 316 ? -33.90876 1.74427 15.64748 1.000 58.29320 317 LEU A CA 1
ATOM 1532 C C . LEU A 1 316 ? -35.40146 1.82871 15.33425 1.000 56.81559 317 LEU A C 1
ATOM 1533 O O . LEU A 1 316 ? -35.79959 2.09278 14.19231 1.000 56.74120 317 LEU A O 1
ATOM 1538 N N . PRO A 1 317 ? -36.25854 1.61883 16.33715 1.000 54.39243 318 PRO A N 1
ATOM 1539 C CA . PRO A 1 317 ? -37.69918 1.50685 16.04715 1.000 62.62447 318 PRO A CA 1
ATOM 1540 C C . PRO A 1 317 ? -38.32411 2.76645 15.46587 1.000 62.27952 318 PRO A C 1
ATOM 1541 O O . PRO A 1 317 ? -39.21558 2.66725 14.61197 1.000 59.14378 318 PRO A O 1
ATOM 1545 N N . ILE A 1 318 ? -37.89310 3.94631 15.90344 1.000 56.99341 319 ILE A N 1
ATOM 1546 C CA . ILE A 1 318 ? -38.53236 5.20353 15.53260 1.000 58.05014 319 ILE A CA 1
ATOM 1547 C C . ILE A 1 318 ? -37.68664 5.90526 14.47974 1.000 57.18919 319 ILE A C 1
ATOM 1548 O O . ILE A 1 318 ? -36.47529 6.08164 14.65931 1.000 57.75917 319 ILE A O 1
ATOM 1553 N N . ARG A 1 319 ? -38.33228 6.32972 13.39383 1.000 58.09215 320 ARG A N 1
ATOM 1554 C CA . ARG A 1 319 ? -37.68515 7.00816 12.27575 1.000 54.93032 320 ARG A CA 1
ATOM 1555 C C . ARG A 1 319 ? -38.30725 8.38656 12.11579 1.000 52.01974 320 ARG A C 1
ATOM 1556 O O . ARG A 1 319 ? -39.52464 8.50247 11.94978 1.000 56.23396 320 ARG A O 1
ATOM 1564 N N . VAL A 1 320 ? -37.48862 9.43144 12.15056 1.000 53.63444 321 VAL A N 1
ATOM 1565 C CA . VAL A 1 320 ? -38.03594 10.78083 12.07542 1.000 54.13155 321 VAL A CA 1
ATOM 1566 C C . VAL A 1 320 ? -37.13532 11.66082 11.22197 1.000 46.85581 321 VAL A C 1
ATOM 1567 O O . VAL A 1 320 ? -35.90712 11.60497 11.32080 1.000 52.00188 321 VAL A O 1
ATOM 1571 N N . GLU A 1 321 ? -37.76117 12.47616 10.38516 1.000 46.76771 322 GLU A N 1
ATOM 1572 C CA . GLU A 1 321 ? -37.09677 13.41623 9.50222 1.000 48.98329 322 GLU A CA 1
ATOM 1573 C C . GLU A 1 321 ? -37.10279 14.81012 10.11922 1.000 53.25981 322 GLU A C 1
ATOM 1574 O O . GLU A 1 321 ? -37.95315 15.14126 10.94963 1.000 48.91619 322 GLU A O 1
ATOM 1580 N N . LEU A 1 322 ? -36.12733 15.61895 9.71774 1.000 51.89825 323 LEU A N 1
ATOM 1581 C CA . LEU A 1 322 ? -36.07840 17.02851 10.06735 1.000 49.40757 323 LEU A CA 1
ATOM 1582 C C . LEU A 1 322 ? -35.94067 17.82781 8.78433 1.000 52.09636 323 LEU A C 1
ATOM 1583 O O . LEU A 1 322 ? -35.42046 17.33681 7.77762 1.000 55.01289 323 LEU A O 1
ATOM 1588 N N . SER A 1 323 ? -36.43344 19.05372 8.80943 1.000 52.35496 324 SER A N 1
ATOM 1589 C CA . SER A 1 323 ? -36.50238 19.83245 7.58653 1.000 55.64651 324 SER A CA 1
ATOM 1590 C C . SER A 1 323 ? -35.52107 20.99173 7.63579 1.000 52.79981 324 SER A C 1
ATOM 1591 O O . SER A 1 323 ? -35.03713 21.38826 8.69873 1.000 51.22321 324 SER A O 1
ATOM 1594 N N . ALA A 1 324 ? -35.21290 21.51168 6.45416 1.000 54.37084 325 ALA A N 1
ATOM 1595 C CA . ALA A 1 324 ? -34.38074 22.69558 6.36609 1.000 52.49040 325 ALA A CA 1
ATOM 1596 C C . ALA A 1 324 ? -35.04190 23.86003 7.08934 1.000 59.73183 325 ALA A C 1
ATOM 1597 O O . ALA A 1 324 ? -36.27213 23.96854 7.15377 1.000 56.49948 325 ALA A O 1
ATOM 1599 N N . LEU A 1 325 ? -34.20870 24.73875 7.63666 1.000 60.21922 326 LEU A N 1
ATOM 1600 C CA . LEU A 1 325 ? -34.71048 25.92104 8.31126 1.000 60.45017 326 LEU A CA 1
ATOM 1601 C C . LEU A 1 325 ? -34.99721 26.98775 7.27076 1.000 60.21653 326 LEU A C 1
ATOM 1602 O O . LEU A 1 325 ? -34.24684 27.15064 6.30720 1.000 61.68255 326 LEU A O 1
ATOM 1607 N N . THR A 1 326 ? -36.12025 27.66811 7.42944 1.000 62.09160 327 THR A N 1
ATOM 1608 C CA . THR A 1 326 ? -36.48715 28.71925 6.49792 1.000 64.84992 327 THR A CA 1
ATOM 1609 C C . THR A 1 326 ? -36.02205 30.08819 7.01020 1.000 62.30996 327 THR A C 1
ATOM 1610 O O . THR A 1 326 ? -35.55073 30.23665 8.14040 1.000 59.58823 327 THR A O 1
ATOM 1614 N N . ARG A 1 327 ? -36.15861 31.10173 6.15077 1.000 62.16745 328 ARG A N 1
ATOM 1615 C CA . ARG A 1 327 ? -35.78750 32.45938 6.53864 1.000 64.73577 328 ARG A CA 1
ATOM 1616 C C . ARG A 1 327 ? -36.53501 32.90856 7.79150 1.000 67.04183 328 ARG A C 1
ATOM 1617 O O . ARG A 1 327 ? -35.94956 33.53330 8.68214 1.000 67.77234 328 ARG A O 1
ATOM 1625 N N . GLU A 1 328 ? -37.83017 32.60025 7.87829 1.000 67.88560 329 GLU A N 1
ATOM 1626 C CA . GLU A 1 328 ? -38.59144 32.92567 9.07973 1.000 68.69509 329 GLU A CA 1
ATOM 1627 C C . GLU A 1 328 ? -38.08399 32.14720 10.28551 1.000 68.14542 329 GLU A C 1
ATOM 1628 O O . GLU A 1 328 ? -38.08762 32.67062 11.40631 1.000 69.15779 329 GLU A O 1
ATOM 1634 N N . ASP A 1 329 ? -37.63963 30.90253 10.07328 1.000 66.04271 330 ASP A N 1
ATOM 1635 C CA . ASP A 1 329 ? -37.03919 30.12331 11.15311 1.000 64.0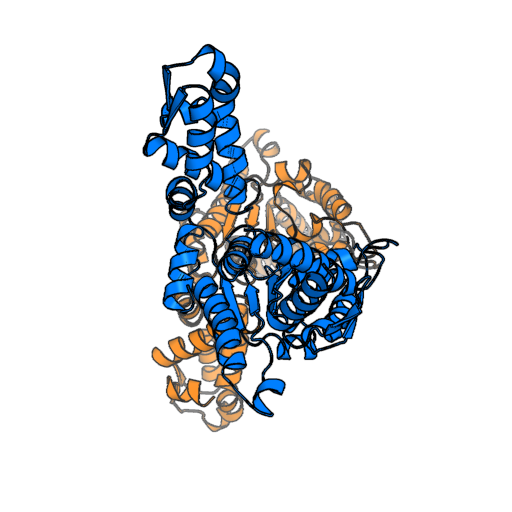9021 330 ASP A CA 1
ATOM 1636 C C . ASP A 1 329 ? -35.83204 30.83343 11.74487 1.000 60.78459 330 ASP A C 1
ATOM 1637 O O . ASP A 1 329 ? -35.63476 30.82417 12.96407 1.000 60.40609 330 ASP A O 1
ATOM 1642 N N . PHE A 1 330 ? -35.01047 31.45491 10.89843 1.000 61.07333 331 PHE A N 1
ATOM 1643 C CA . PHE A 1 330 ? -33.83015 32.14390 11.41099 1.000 65.55981 331 PHE A CA 1
ATOM 1644 C C . PHE A 1 330 ? -34.21826 33.31152 12.30639 1.000 63.71354 331 PHE A C 1
ATOM 1645 O O . PHE A 1 330 ? -33.60379 33.52330 13.35889 1.000 65.01258 331 PHE A O 1
ATOM 1653 N N . ARG A 1 331 ? -35.24426 34.07260 11.91559 1.000 66.08192 332 ARG A N 1
ATOM 1654 C CA . ARG A 1 331 ? -35.68734 35.19064 12.74452 1.000 66.96754 332 ARG A CA 1
ATOM 1655 C C . ARG A 1 331 ? -36.15666 34.70855 14.10874 1.000 65.59577 332 ARG A C 1
ATOM 1656 O O . ARG A 1 331 ? -35.80985 35.30309 15.13670 1.000 67.26294 332 ARG A O 1
ATOM 1664 N N . ARG A 1 332 ? -36.93006 33.61942 14.14105 1.000 64.07484 333 ARG A N 1
ATOM 1665 C CA . ARG A 1 332 ? -37.42205 33.11197 15.41695 1.000 68.10843 333 ARG A CA 1
ATOM 1666 C C . ARG A 1 332 ? -36.30559 32.47330 16.23543 1.000 66.89946 333 ARG A C 1
ATOM 1667 O O . ARG A 1 332 ? -36.32091 32.55667 17.46953 1.000 65.24302 333 ARG A O 1
ATOM 1675 N N . ILE A 1 333 ? -35.33680 31.83006 15.57764 1.000 66.57714 334 ILE A N 1
ATOM 1676 C CA . ILE A 1 333 ? -34.18972 31.29636 16.30481 1.000 65.33608 334 ILE A CA 1
ATOM 1677 C C . ILE A 1 333 ? -33.41346 32.43041 16.95195 1.000 66.91886 334 ILE A C 1
ATOM 1678 O O . ILE A 1 333 ? -32.93270 32.31042 18.08489 1.000 66.10821 334 ILE A O 1
ATOM 1683 N N . LEU A 1 334 ? -33.29654 33.55706 16.24682 1.000 62.78793 335 LEU A N 1
ATOM 1684 C CA . LEU A 1 334 ? -32.53431 34.68394 16.76619 1.000 65.03626 335 LEU A CA 1
ATOM 1685 C C . LEU A 1 334 ? -33.16390 35.26297 18.02368 1.000 65.90300 335 LEU A C 1
ATOM 1686 O O . LEU A 1 334 ? -32.44917 35.64314 18.95471 1.000 71.66020 335 LEU A O 1
ATOM 1691 N N . THR A 1 335 ? -34.49481 35.34940 18.07318 1.000 66.47236 336 THR A N 1
ATOM 1692 C CA . THR A 1 335 ? -35.15792 36.11956 19.12495 1.000 68.65667 336 THR A CA 1
ATOM 1693 C C . THR A 1 335 ? -36.01563 35.29432 20.07367 1.000 71.46243 336 THR A C 1
ATOM 1694 O O . THR A 1 335 ? -36.00850 35.55904 21.28162 1.000 71.20783 336 THR A O 1
ATOM 1698 N N . GLU A 1 336 ? -36.75231 34.29603 19.57050 1.000 68.45836 337 GLU A N 1
ATOM 1699 C CA . GLU A 1 336 ? -37.87608 33.75600 20.33193 1.000 62.63799 337 GLU A CA 1
ATOM 1700 C C . GLU A 1 336 ? -37.46482 32.79108 21.43751 1.000 68.86310 337 GLU A C 1
ATOM 1701 O O . GLU A 1 336 ? -38.13773 32.74224 22.47745 1.000 64.17366 337 GLU A O 1
ATOM 1707 N N . THR A 1 337 ? -36.39650 32.01409 21.24703 1.000 68.93087 338 THR A N 1
ATOM 1708 C CA . THR A 1 337 ? -36.09861 30.97534 22.22167 1.000 64.88560 338 THR A CA 1
ATOM 1709 C C . THR A 1 337 ? -35.41146 31.56387 23.44823 1.000 62.08866 338 THR A C 1
ATOM 1710 O O . THR A 1 337 ? -34.90155 32.68566 23.43291 1.000 64.97419 338 THR A O 1
ATOM 1714 N N . GLU A 1 338 ? -35.39894 30.77385 24.52233 1.000 59.27883 339 GLU A N 1
ATOM 1715 C CA . GLU A 1 338 ? -35.00374 31.29371 25.82679 1.000 68.21630 339 GLU A CA 1
ATOM 1716 C C . GLU A 1 338 ? -33.50775 31.57901 25.91670 1.000 68.43897 339 GLU A C 1
ATOM 1717 O O . GLU A 1 338 ? -33.10482 32.52431 26.60376 1.000 73.89142 339 GLU A O 1
ATOM 1723 N N . ALA A 1 339 ? -32.66915 30.79098 25.24722 1.000 67.98355 340 ALA A N 1
ATOM 1724 C CA . ALA A 1 339 ? -31.22835 31.01820 25.25473 1.000 69.11099 340 ALA A CA 1
ATOM 1725 C C . ALA A 1 339 ? -30.73388 31.58320 23.92613 1.000 71.64702 340 ALA A C 1
ATOM 1726 O O . ALA A 1 339 ? -29.60227 31.30953 23.51195 1.000 68.50415 340 ALA A O 1
ATOM 1728 N N . SER A 1 340 ? -31.56773 32.38138 23.25864 1.000 69.76258 341 SER A N 1
ATOM 1729 C CA . SER A 1 340 ? -31.25936 32.85668 21.91807 1.000 69.46773 341 SER A CA 1
ATOM 1730 C C . SER A 1 340 ? -30.03870 33.77350 21.93409 1.000 72.15745 341 SER A C 1
ATOM 1731 O O . SER A 1 340 ? -29.70503 34.39192 22.95063 1.000 70.16852 341 SER A O 1
ATOM 1734 N N . LEU A 1 341 ? -29.36848 33.84886 20.77696 1.000 72.75131 342 LEU A N 1
ATOM 1735 C CA . LEU A 1 341 ? -28.15273 34.64988 20.66247 1.000 71.84464 342 LEU A CA 1
ATOM 1736 C C . LEU A 1 341 ? -28.41450 36.11341 21.01465 1.000 77.19046 342 LEU A C 1
ATOM 1737 O O . LEU A 1 341 ? -27.60714 36.74631 21.70901 1.000 75.10452 342 LEU A O 1
ATOM 1742 N N . ILE A 1 342 ? -29.53652 36.66910 20.54614 1.000 66.89342 343 ILE A N 1
ATOM 1743 C CA . ILE A 1 342 ? -29.85625 38.06151 20.85202 1.000 70.65800 343 ILE A CA 1
ATOM 1744 C C . ILE A 1 342 ? -29.97214 38.26024 22.35986 1.000 74.77247 343 ILE A C 1
ATOM 1745 O O . ILE A 1 342 ? -29.42030 39.21305 22.92160 1.000 73.50898 343 ILE A O 1
ATOM 1750 N N . LYS A 1 343 ? -30.68111 37.35598 23.04188 1.000 73.25748 344 LYS A N 1
ATOM 1751 C CA . LYS A 1 343 ? -30.78263 37.45149 24.49404 1.000 69.34719 344 LYS A CA 1
ATOM 1752 C C . LYS A 1 343 ? -29.44270 37.23728 25.18021 1.000 71.52009 344 LYS A C 1
ATOM 1753 O O . LYS A 1 343 ? -29.26875 37.67822 26.32133 1.000 76.16967 344 LYS A O 1
ATOM 1759 N N . GLN A 1 344 ? -28.49786 36.56209 24.52732 1.000 72.93306 345 GLN A N 1
ATOM 1760 C CA . GLN A 1 344 ? -27.18008 36.41737 25.13050 1.000 74.14166 345 GLN A CA 1
ATOM 1761 C C . GLN A 1 344 ? -26.38856 37.70897 25.02255 1.000 76.67355 345 GLN A C 1
ATOM 1762 O O . GLN A 1 344 ? -25.82702 38.18635 26.01457 1.000 76.19469 345 GLN A O 1
ATOM 1768 N N . TYR A 1 345 ? -26.34616 38.29249 23.82349 1.000 79.81728 346 TYR A N 1
ATOM 1769 C CA . TYR A 1 345 ? -25.58669 39.52077 23.63222 1.000 80.30283 346 TYR A CA 1
ATOM 1770 C C . TYR A 1 345 ? -26.18175 40.66585 24.43349 1.000 81.65026 346 TYR A C 1
ATOM 1771 O O . TYR A 1 345 ? -25.44407 41.49348 24.98013 1.000 84.97330 346 TYR A O 1
ATOM 1780 N N . ILE A 1 346 ? -27.51295 40.72560 24.52689 1.000 77.49988 347 ILE A N 1
ATOM 1781 C CA . ILE A 1 346 ? -28.14798 41.73266 25.37051 1.000 75.92312 347 ILE A CA 1
ATOM 1782 C C . ILE A 1 346 ? -27.69840 41.56571 26.81485 1.000 82.22304 347 ILE A C 1
ATOM 1783 O O . ILE A 1 346 ? -27.35452 42.53991 27.49542 1.000 81.32901 347 ILE A O 1
ATOM 1788 N N . ALA A 1 347 ? -27.69117 40.32252 27.30347 1.000 78.56561 348 ALA A N 1
ATOM 1789 C CA . ALA A 1 347 ? -27.29039 40.07966 28.68505 1.000 78.72321 348 ALA A CA 1
ATOM 1790 C C . ALA A 1 347 ? -25.80642 40.36061 28.89272 1.000 82.83585 348 ALA A C 1
ATOM 1791 O O . ALA A 1 347 ? -25.40745 40.86063 29.95196 1.000 86.74439 348 ALA A O 1
ATOM 1793 N N . LEU A 1 348 ? -24.97475 40.05273 27.89168 1.000 82.38244 349 LEU A N 1
ATOM 1794 C CA . LEU A 1 348 ? -23.54168 40.29269 28.02100 1.000 80.03667 349 LEU A CA 1
ATOM 1795 C C . LEU A 1 348 ? -23.23056 41.78210 28.07305 1.000 84.03083 349 LEU A C 1
ATOM 1796 O O . LEU A 1 348 ? -22.35869 42.21461 28.83604 1.000 82.64128 349 LEU A O 1
ATOM 1801 N N . MET A 1 349 ? -23.93493 42.58352 27.27391 1.000 83.49649 350 MET A N 1
ATOM 1802 C CA . MET A 1 349 ? -23.71245 44.02138 27.28672 1.000 83.41372 350 MET A CA 1
ATOM 1803 C C . MET A 1 349 ? -24.35571 44.69863 28.48790 1.000 86.10206 350 MET A C 1
ATOM 1804 O O . MET A 1 349 ? -23.94770 45.80878 28.84493 1.000 87.96230 350 MET A O 1
ATOM 1809 N N . GLU A 1 350 ? -25.33462 44.05285 29.12701 1.000 102.25101 351 GLU A N 1
ATOM 1810 C CA . GLU A 1 350 ? -25.91256 44.61894 30.33993 1.000 103.20761 351 GLU A CA 1
ATOM 1811 C C . GLU A 1 350 ? -24.87604 44.70552 31.45107 1.000 105.01470 351 GLU A C 1
ATOM 1812 O O . GLU A 1 350 ? -24.91824 45.63310 32.26887 1.000 105.26347 351 GLU A O 1
ATOM 1818 N N . THR A 1 351 ? -23.92835 43.76389 31.48728 1.000 92.20363 352 THR A N 1
ATOM 1819 C CA . THR A 1 351 ? -22.87676 43.80328 32.49648 1.000 91.63953 352 THR A CA 1
ATOM 1820 C C . THR A 1 351 ? -21.93281 44.98747 32.31340 1.000 89.43521 352 THR A C 1
ATOM 1821 O O . THR A 1 351 ? -21.11281 45.24572 33.20133 1.000 85.29107 352 THR A O 1
ATOM 1825 N N . GLU A 1 352 ? -22.02275 45.70816 31.19472 1.000 87.46399 353 GLU A N 1
ATOM 1826 C CA . GLU A 1 352 ? -21.21949 46.90167 30.96909 1.000 85.50510 353 GLU A CA 1
ATOM 1827 C C . GLU A 1 352 ? -22.04043 48.18111 31.06256 1.000 90.27255 353 GLU A C 1
ATOM 1828 O O . GLU A 1 352 ? -21.53589 49.25462 30.71030 1.000 89.49122 353 GLU A O 1
ATOM 1834 N N . GLU A 1 353 ? -23.28342 48.09323 31.54713 1.000 90.57426 354 GLU A N 1
ATOM 1835 C CA . GLU A 1 353 ? -24.19903 49.23733 31.62422 1.000 95.38653 354 GLU A CA 1
ATOM 1836 C C . GLU A 1 353 ? -24.49771 49.79942 30.23427 1.000 93.67479 354 GLU A C 1
ATOM 1837 O O . GLU A 1 353 ? -24.54934 51.01433 30.03214 1.000 96.05827 354 GLU A O 1
ATOM 1839 N N . VAL A 1 354 ? -24.69088 48.90791 29.26536 1.000 91.32085 355 VAL A N 1
ATOM 1840 C CA . VAL A 1 354 ? -25.03885 49.28807 27.90138 1.000 89.59421 355 VAL A CA 1
ATOM 1841 C C . VAL A 1 354 ? -26.31131 48.55505 27.50271 1.000 88.75083 355 VAL A C 1
ATOM 1842 O O . VAL A 1 354 ? -26.32231 47.31990 27.41794 1.000 88.55419 355 VAL A O 1
ATOM 1846 N N . LYS A 1 355 ? -27.37526 49.31313 27.24864 1.000 77.30188 356 LYS A N 1
ATOM 1847 C CA . LYS A 1 355 ? -28.63395 48.74428 26.77779 1.000 81.80273 356 LYS A CA 1
ATOM 1848 C C . LYS A 1 355 ? -28.48302 48.45438 25.29241 1.000 84.46196 356 LYS A C 1
ATOM 1849 O O . LYS A 1 355 ? -28.52233 49.36401 24.46120 1.000 86.20618 356 LYS A O 1
ATOM 1851 N N . LEU A 1 356 ? -28.28119 47.18223 24.95781 1.000 82.10659 357 LEU A N 1
ATOM 1852 C CA . LEU A 1 356 ? -28.17790 46.75665 23.57148 1.000 82.35823 357 LEU A CA 1
ATOM 1853 C C . LEU A 1 356 ? -29.57701 46.49996 23.03491 1.000 80.46844 357 LEU A C 1
ATOM 1854 O O . LEU A 1 356 ? -30.33861 45.72570 23.61911 1.000 76.00481 357 LEU A O 1
ATOM 1859 N N . GLU A 1 357 ? -29.90366 47.12854 21.91476 1.000 82.71952 358 GLU A N 1
ATOM 1860 C CA . GLU A 1 357 ? -31.22584 47.00136 21.32595 1.000 80.59860 358 GLU A CA 1
ATOM 1861 C C . GLU A 1 357 ? -31.11373 46.66767 19.84905 1.000 76.51621 358 GLU A C 1
ATOM 1862 O O . GLU A 1 357 ? -30.31029 47.26095 19.12570 1.000 84.69680 358 GLU A O 1
ATOM 1868 N N . PHE A 1 358 ? -31.93900 45.72998 19.40547 1.000 78.60526 359 PHE A N 1
ATOM 1869 C CA . PHE A 1 358 ? -32.07287 45.39365 17.99806 1.000 76.49759 359 PHE A CA 1
ATOM 1870 C C . PHE A 1 358 ? -33.45990 45.80816 17.53764 1.000 72.72097 359 PHE A C 1
ATOM 1871 O O . PHE A 1 358 ? -34.45643 45.44046 18.16639 1.000 67.77828 359 PHE A O 1
ATOM 1879 N N . SER A 1 359 ? -33.52407 46.57610 16.45527 1.000 71.74276 360 SER A N 1
ATOM 1880 C CA . SER A 1 359 ? -34.80354 46.79838 15.80610 1.000 71.26611 360 SER A CA 1
ATOM 1881 C C . SER A 1 359 ? -35.27768 45.50457 15.14108 1.000 74.82108 360 SER A C 1
ATOM 1882 O O . SER A 1 359 ? -34.51609 44.54791 14.96167 1.000 72.63613 360 SER A O 1
ATOM 1885 N N . ASP A 1 360 ? -36.56066 45.47943 14.77350 1.000 70.98853 361 ASP A N 1
ATOM 1886 C CA . ASP A 1 360 ? -37.09634 44.30631 14.09321 1.000 72.72471 361 ASP A CA 1
ATOM 1887 C C . ASP A 1 360 ? -36.55926 44.18161 12.67152 1.000 74.01869 361 ASP A C 1
ATOM 1888 O O . ASP A 1 360 ? -36.38085 43.06295 12.17810 1.000 73.84465 361 ASP A O 1
ATOM 1893 N N . ASP A 1 361 ? -36.30590 45.30654 11.99643 1.000 74.91575 362 ASP A N 1
ATOM 1894 C CA . ASP A 1 361 ? -35.70876 45.24879 10.66693 1.000 75.11186 362 ASP A CA 1
ATOM 1895 C C . ASP A 1 361 ? -34.24722 44.83048 10.73433 1.000 73.82628 362 ASP A C 1
ATOM 1896 O O . ASP A 1 361 ? -33.71885 44.27047 9.76868 1.000 70.77833 362 ASP A O 1
ATOM 1901 N N . ALA A 1 362 ? -33.57695 45.11596 11.85233 1.000 76.72024 363 ALA A N 1
ATOM 1902 C CA . ALA A 1 362 ? -32.20545 44.65951 12.03431 1.000 77.12903 363 ALA A CA 1
ATOM 1903 C C . ALA A 1 362 ? -32.14481 43.14360 12.15272 1.000 73.72028 363 ALA A C 1
ATOM 1904 O O . ALA A 1 362 ? -31.24074 42.50675 11.59776 1.000 71.65715 363 ALA A O 1
ATOM 1906 N N . ILE A 1 363 ? -33.10524 42.54933 12.86342 1.000 71.40395 364 ILE A N 1
ATOM 1907 C CA . ILE A 1 363 ? -33.14417 41.09737 12.98855 1.000 72.25887 364 ILE A CA 1
ATOM 1908 C C . ILE A 1 363 ? -33.42348 40.45642 11.63652 1.000 71.68930 364 ILE A C 1
ATOM 1909 O O . ILE A 1 363 ? -32.81444 39.43935 11.28083 1.000 72.09770 364 ILE A O 1
ATOM 1914 N N . ASP A 1 364 ? -34.32882 41.04624 10.85261 1.000 69.97370 365 ASP A N 1
ATOM 1915 C CA . ASP A 1 364 ? -34.53662 40.56947 9.48934 1.000 73.41642 365 ASP A CA 1
ATOM 1916 C C . ASP A 1 364 ? -33.24862 40.65954 8.68779 1.000 73.88192 365 ASP A C 1
ATOM 1917 O O . ASP A 1 364 ? -32.87549 39.71652 7.97884 1.000 72.48194 365 ASP A O 1
ATOM 1922 N N . ALA A 1 365 ? -32.54946 41.79246 8.80048 1.000 71.01944 366 ALA A N 1
ATOM 1923 C CA . ALA A 1 365 ? -31.32157 41.98808 8.04055 1.000 72.09203 366 ALA A CA 1
ATOM 1924 C C . ALA A 1 365 ? -30.27134 40.94439 8.40813 1.000 72.50476 366 ALA A C 1
ATOM 1925 O O . ALA A 1 365 ? -29.60778 40.38512 7.52702 1.000 68.86246 366 ALA A O 1
ATOM 1927 N N . LEU A 1 366 ? -30.11009 40.66780 9.70555 1.000 68.96875 367 LEU A N 1
ATOM 1928 C CA . LEU A 1 366 ? -29.16806 39.64040 10.13878 1.000 65.53901 367 LEU A CA 1
ATOM 1929 C C . LEU A 1 366 ? -29.56469 38.26738 9.60315 1.000 66.49709 367 LEU A C 1
ATOM 1930 O O . LEU A 1 366 ? -28.70757 37.49324 9.15907 1.000 66.53148 367 LEU A O 1
ATOM 1935 N N . ALA A 1 367 ? -30.85962 37.94117 9.64391 1.000 70.68025 368 ALA A N 1
ATOM 1936 C CA . ALA A 1 367 ? -31.31252 36.65675 9.11191 1.000 67.89591 368 ALA A CA 1
ATOM 1937 C C . ALA A 1 367 ? -31.05951 36.56147 7.61111 1.000 67.55139 368 ALA A C 1
ATOM 1938 O O . ALA A 1 367 ? -30.69623 35.49458 7.10111 1.000 64.53689 368 ALA A O 1
ATOM 1940 N N . ASP A 1 368 ? -31.22486 37.67314 6.88855 1.000 66.32102 369 ASP A N 1
ATOM 1941 C CA . ASP A 1 368 ? -30.98713 37.65676 5.44744 1.000 67.24653 369 ASP A CA 1
ATOM 1942 C C . ASP A 1 368 ? -29.51612 37.42123 5.12382 1.000 64.91128 369 ASP A C 1
ATOM 1943 O O . ASP A 1 368 ? -29.19597 36.71336 4.16189 1.000 64.37651 369 ASP A O 1
ATOM 1948 N N . ILE A 1 369 ? -28.60800 38.01467 5.90284 1.000 63.20336 370 ILE A N 1
ATOM 1949 C CA . ILE A 1 369 ? -27.18210 37.79689 5.67440 1.000 64.46659 370 ILE A CA 1
ATOM 1950 C C . ILE A 1 369 ? -26.83735 36.32061 5.83287 1.000 64.40703 370 ILE A C 1
ATOM 1951 O O . ILE A 1 369 ? -26.06253 35.75905 5.04720 1.000 60.27035 370 ILE A O 1
ATOM 1956 N N . ALA A 1 370 ? -27.42259 35.66195 6.83602 1.000 63.02612 371 ALA A N 1
ATOM 1957 C CA . ALA A 1 370 ? -27.09731 34.25933 7.07512 1.000 60.13536 371 ALA A CA 1
ATOM 1958 C C . ALA A 1 370 ? -27.68001 33.36782 5.98768 1.000 63.48161 371 ALA A C 1
ATOM 1959 O O . ALA A 1 370 ? -27.02744 32.41384 5.54342 1.000 60.88087 371 ALA A O 1
ATOM 1961 N N . VAL A 1 371 ? -28.90248 33.66735 5.54015 1.000 64.90627 372 VAL A N 1
ATOM 1962 C CA . VAL A 1 371 ? -29.50433 32.88686 4.46605 1.000 61.30406 372 VAL A CA 1
ATOM 1963 C C . VAL A 1 371 ? -28.66110 32.98661 3.20353 1.000 61.39678 372 VAL A C 1
ATOM 1964 O O . VAL A 1 371 ? -28.40569 31.98054 2.53071 1.000 66.39815 372 VAL A O 1
ATOM 1968 N N . ASP A 1 372 ? -28.19542 34.19208 2.87284 1.000 57.83045 373 ASP A N 1
ATOM 1969 C CA . ASP A 1 372 ? -27.41798 34.36511 1.65027 1.000 60.72607 373 ASP A CA 1
ATOM 1970 C C . ASP A 1 372 ? -26.08899 33.62165 1.72538 1.000 63.02246 373 ASP A C 1
ATOM 1971 O O . ASP A 1 372 ? -25.67950 32.97488 0.75343 1.000 62.53444 373 ASP A O 1
ATOM 1976 N N . LEU A 1 373 ? -25.39332 33.71424 2.86278 1.000 61.62715 374 LEU A N 1
ATOM 1977 C CA . LEU A 1 373 ? -24.15081 32.96869 3.02620 1.000 60.96520 374 LEU A CA 1
ATOM 1978 C C . LEU A 1 373 ? -24.39303 31.46308 2.93034 1.000 63.21535 374 LEU A C 1
ATOM 1979 O O . LEU A 1 373 ? -23.64460 30.74896 2.25062 1.000 62.63222 374 LEU A O 1
ATOM 1984 N N . ASN A 1 374 ? -25.44182 30.96124 3.59028 1.000 60.54146 375 ASN A N 1
ATOM 1985 C CA . ASN A 1 374 ? -25.79945 29.55248 3.44614 1.000 56.62978 375 ASN A CA 1
ATOM 1986 C C . ASN A 1 374 ? -26.19791 29.20575 2.01837 1.000 59.68544 375 ASN A C 1
ATOM 1987 O O . ASN A 1 374 ? -26.16955 28.02843 1.64581 1.000 61.96733 375 ASN A O 1
ATOM 1992 N N . ALA A 1 375 ? -26.56217 30.19543 1.20695 1.000 60.74014 376 ALA A N 1
ATOM 1993 C CA . ALA A 1 375 ? -26.98199 29.92337 -0.15763 1.000 61.82830 376 ALA A CA 1
ATOM 1994 C C . ALA A 1 375 ? -25.85979 30.05737 -1.17419 1.000 63.38676 376 ALA A C 1
ATOM 1995 O O . ALA A 1 375 ? -25.98353 29.52446 -2.28306 1.000 64.18617 376 ALA A O 1
ATOM 1997 N N . THR A 1 376 ? -24.77656 30.74046 -0.82895 1.000 61.31833 377 THR A N 1
ATOM 1998 C CA . THR A 1 376 ? -23.70847 31.02155 -1.77401 1.000 60.32682 377 THR A CA 1
ATOM 1999 C C . THR A 1 376 ? -22.38518 30.36519 -1.42121 1.000 63.75500 377 THR A C 1
ATOM 2000 O O . THR A 1 376 ? -21.59433 30.07674 -2.32258 1.000 68.74520 377 THR A O 1
ATOM 2004 N N . VAL A 1 377 ? -22.11760 30.13174 -0.14160 1.000 62.67827 378 VAL A N 1
ATOM 2005 C CA . VAL A 1 377 ? -20.89684 29.46514 0.28600 1.000 58.42686 378 VAL A CA 1
ATOM 2006 C C . VAL A 1 377 ? -21.23593 28.01754 0.59449 1.000 58.60823 378 VAL A C 1
ATOM 2007 O O . VAL A 1 377 ? -20.89073 27.10365 -0.16556 1.000 57.43727 378 VAL A O 1
ATOM 2011 N N . GLU A 1 378 ? -21.91829 27.80276 1.71408 1.000 54.95573 379 GLU A N 1
ATOM 2012 C CA . GLU A 1 378 ? -22.33912 26.46679 2.09353 1.000 55.50567 379 GLU A CA 1
ATOM 2013 C C . GLU A 1 378 ? -23.49313 26.59985 3.07033 1.000 55.43045 379 GLU A C 1
ATOM 2014 O O . GLU A 1 378 ? -23.49410 27.49513 3.91559 1.000 58.58306 379 GLU A O 1
ATOM 2020 N N . ASN A 1 379 ? -24.47036 25.71139 2.94313 1.000 56.27895 380 ASN A N 1
ATOM 2021 C CA . ASN A 1 379 ? -25.60472 25.69003 3.85597 1.000 55.79571 380 ASN A CA 1
ATOM 2022 C C . ASN A 1 379 ? -25.20800 24.93171 5.11259 1.000 54.40902 380 ASN A C 1
ATOM 2023 O O . ASN A 1 379 ? -25.21804 23.70102 5.14046 1.000 57.61209 380 ASN A O 1
ATOM 2028 N N . ILE A 1 380 ? -24.86074 25.66837 6.15922 1.000 52.71746 381 ILE A N 1
ATOM 2029 C CA . ILE A 1 380 ? -24.54854 25.07920 7.44712 1.000 53.77058 381 ILE A CA 1
ATOM 2030 C C . ILE A 1 380 ? -25.69120 25.27985 8.44231 1.000 53.75008 381 ILE A C 1
ATOM 2031 O O . ILE A 1 380 ? -25.48884 25.15226 9.64948 1.000 55.44615 381 ILE A O 1
ATOM 2036 N N . GLY A 1 381 ? -26.88745 25.61895 7.95534 1.000 55.83633 382 GLY A N 1
ATOM 2037 C CA . GLY A 1 381 ? -28.02725 25.73417 8.84807 1.000 51.20422 382 GLY A CA 1
ATOM 2038 C C . GLY A 1 381 ? -27.90305 26.92328 9.78335 1.000 54.28446 382 GLY A C 1
ATOM 2039 O O . GLY A 1 381 ? -27.33158 27.96344 9.44463 1.000 54.78649 382 GLY A O 1
ATOM 2040 N N . ALA A 1 382 ? -28.43615 26.75662 10.99492 1.000 55.12081 383 ALA A N 1
ATOM 2041 C CA . ALA A 1 382 ? -28.48636 27.86369 11.94375 1.000 56.90595 383 ALA A CA 1
ATOM 2042 C C . ALA A 1 382 ? -27.12804 28.20456 12.54137 1.000 58.94522 383 ALA A C 1
ATOM 2043 O O . ALA A 1 382 ? -27.02420 29.21314 13.24829 1.000 60.25692 383 ALA A O 1
ATOM 2045 N N . ARG A 1 383 ? -26.08587 27.41288 12.26349 1.000 59.74833 384 ARG A N 1
ATOM 2046 C CA . ARG A 1 383 ? -24.75588 27.73981 12.77048 1.000 58.13006 384 ARG A CA 1
ATOM 2047 C C . ARG A 1 383 ? -24.21099 29.02223 12.16256 1.000 55.34530 384 ARG A C 1
ATOM 2048 O O . ARG A 1 383 ? -23.32434 29.64539 12.75182 1.000 64.40289 384 ARG A O 1
ATOM 2056 N N . ARG A 1 384 ? -24.73102 29.42617 11.00484 1.000 57.23697 385 ARG A N 1
ATOM 2057 C CA . ARG A 1 384 ? -24.29222 30.65351 10.35559 1.000 58.57032 385 ARG A CA 1
ATOM 2058 C C . ARG A 1 384 ? -24.64847 31.88588 11.17642 1.000 65.64011 385 ARG A C 1
ATOM 2059 O O . ARG A 1 384 ? -23.96408 32.91142 11.07698 1.000 61.28608 385 ARG A O 1
ATOM 2067 N N . LEU A 1 385 ? -25.70607 31.80745 11.99084 1.000 64.28199 386 LEU A N 1
ATOM 2068 C CA . LEU A 1 385 ? -26.16580 32.98546 12.72091 1.000 67.48211 386 LEU A CA 1
ATOM 2069 C C . LEU A 1 385 ? -25.10609 33.49424 13.69196 1.000 69.42260 386 LEU A C 1
ATOM 2070 O O . LEU A 1 385 ? -24.87718 34.70560 13.79270 1.000 66.55417 386 LEU A O 1
ATOM 2075 N N . GLN A 1 386 ? -24.44162 32.57833 14.40291 1.000 78.34090 387 GLN A N 1
ATOM 2076 C CA . GLN A 1 386 ? -23.49226 32.95944 15.44649 1.000 78.46142 387 GLN A CA 1
ATOM 2077 C C . GLN A 1 386 ? -22.38659 33.84835 14.89382 1.000 79.34158 387 GLN A C 1
ATOM 2078 O O . GLN A 1 386 ? -22.04050 34.87774 15.48616 1.000 80.22398 387 GLN A O 1
ATOM 2084 N N . THR A 1 387 ? -21.82112 33.46547 13.75194 1.000 69.24582 388 THR A N 1
ATOM 2085 C CA . THR A 1 387 ? -20.73432 34.23922 13.17491 1.000 66.95945 388 THR A CA 1
ATOM 2086 C C . THR A 1 387 ? -21.21240 35.56830 12.58769 1.000 67.37723 388 THR A C 1
ATOM 2087 O O . THR A 1 387 ? -20.41323 36.49984 12.45506 1.000 68.96291 388 THR A O 1
ATOM 2091 N N . VAL A 1 388 ? -22.49854 35.69206 12.26871 1.000 70.76300 389 VAL A N 1
ATOM 2092 C CA . VAL A 1 388 ? -22.99632 36.89001 11.60138 1.000 70.47010 389 VAL A CA 1
ATOM 2093 C C . VAL A 1 388 ? -23.32452 37.98776 12.61208 1.000 70.83427 389 VAL A C 1
ATOM 2094 O O . VAL A 1 388 ? -23.00403 39.16288 12.39137 1.000 64.60755 389 VAL A O 1
ATOM 2098 N N . ILE A 1 389 ? -23.98533 37.63596 13.71858 1.000 66.32404 390 ILE A N 1
ATOM 2099 C CA . ILE A 1 389 ? -24.24362 38.62533 14.76056 1.000 68.02035 390 ILE A CA 1
ATOM 2100 C C . ILE A 1 389 ? -22.93419 39.14501 15.32719 1.000 70.25919 390 ILE A C 1
ATOM 2101 O O . ILE A 1 389 ? -22.81748 40.32398 15.68504 1.000 71.25831 390 ILE A O 1
ATOM 2106 N N . GLU A 1 390 ? -21.93146 38.26968 15.42682 1.000 73.22073 391 GLU A N 1
ATOM 2107 C CA . GLU A 1 390 ? -20.69555 38.63182 16.10836 1.000 72.32916 391 GLU A CA 1
ATOM 2108 C C . GLU A 1 390 ? -19.94045 39.72181 15.35679 1.000 67.17629 391 GLU A C 1
ATOM 2109 O O . GLU A 1 390 ? -19.40487 40.64532 15.97728 1.000 68.02571 391 GLU A O 1
ATOM 2115 N N . LYS A 1 391 ? -19.88676 39.63702 14.02327 1.000 66.39601 392 LYS A N 1
ATOM 2116 C CA . LYS A 1 391 ? -19.20303 40.67188 13.25183 1.000 66.50493 392 LYS A CA 1
ATOM 2117 C C . LYS A 1 391 ? -19.96080 41.99595 13.27509 1.000 69.49350 392 LYS A C 1
ATOM 2118 O O . LYS A 1 391 ? -19.33897 43.05945 13.18183 1.000 69.03244 392 LYS A O 1
ATOM 2120 N N . VAL A 1 392 ? -21.29063 41.96275 13.40040 1.000 70.46273 393 VAL A N 1
ATOM 2121 C CA . VAL A 1 392 ? -22.05263 43.21071 13.47153 1.000 72.84425 393 VAL A CA 1
ATOM 2122 C C . VAL A 1 392 ? -21.86924 43.87999 14.83245 1.000 73.77603 393 VAL A C 1
ATOM 2123 O O . VAL A 1 392 ? -21.92663 45.11252 14.94179 1.000 72.93530 393 VAL A O 1
ATOM 2127 N N . LEU A 1 393 ? -21.61150 43.09345 15.87620 1.000 73.46485 394 LEU A N 1
ATOM 2128 C CA . LEU A 1 393 ? -21.38732 43.59402 17.22501 1.000 76.30615 394 LEU A CA 1
ATOM 2129 C C . LEU A 1 393 ? -19.92599 43.91655 17.51031 1.000 83.37980 394 LEU A C 1
ATOM 2130 O O . LEU A 1 393 ? -19.58965 44.23620 18.65683 1.000 82.07159 394 LEU A O 1
ATOM 2135 N N . ASP A 1 394 ? -19.05633 43.83417 16.49911 1.000 81.49764 395 ASP A N 1
ATOM 2136 C CA . ASP A 1 394 ? -17.62865 44.03467 16.72436 1.000 83.14168 395 ASP A CA 1
ATOM 2137 C C . ASP A 1 394 ? -17.34058 45.42538 17.27215 1.000 89.34527 395 ASP A C 1
ATOM 2138 O O . ASP A 1 394 ? -16.55342 45.57728 18.21258 1.000 88.74829 395 ASP A O 1
ATOM 2140 N N . GLU A 1 395 ? -17.97738 46.45185 16.70434 1.000 99.34934 396 GLU A N 1
ATOM 2141 C CA . GLU A 1 395 ? -17.69421 47.81947 17.12631 1.000 100.97040 396 GLU A CA 1
ATOM 2142 C C . GLU A 1 395 ? -18.12736 48.06675 18.56543 1.000 97.27426 396 GLU A C 1
ATOM 2143 O O . GLU A 1 395 ? -17.40450 48.71348 19.33118 1.000 96.34596 396 GLU A O 1
ATOM 2145 N N . ILE A 1 396 ? -19.29685 47.56497 18.95773 1.000 90.61620 397 ILE A N 1
ATOM 2146 C CA . ILE A 1 396 ? -19.77508 47.87335 20.29953 1.000 90.26081 397 ILE A CA 1
ATOM 2147 C C . ILE A 1 396 ? -19.14284 46.96651 21.35141 1.000 92.34871 397 ILE A C 1
ATOM 2148 O O . ILE A 1 396 ? -18.87838 47.41231 22.47528 1.000 92.56515 397 ILE A O 1
ATOM 2153 N N . SER A 1 397 ? -18.86881 45.70275 21.01472 1.000 97.93070 398 SER A N 1
ATOM 2154 C CA . SER A 1 397 ? -18.27431 44.79823 21.99274 1.000 96.87744 398 SER A CA 1
ATOM 2155 C C . SER A 1 397 ? -16.93124 45.32048 22.47945 1.000 95.27775 398 SER A C 1
ATOM 2156 O O . SER A 1 397 ? -16.54643 45.08575 23.63135 1.000 94.73078 398 SER A O 1
ATOM 2159 N N . PHE A 1 398 ? -16.21180 46.03408 21.61842 1.000 87.86591 399 PHE A N 1
ATOM 2160 C CA . PHE A 1 398 ? -14.91920 46.57671 21.99931 1.000 87.32601 399 PHE A CA 1
ATOM 2161 C C . PHE A 1 398 ? -15.05289 47.83245 22.85889 1.000 87.43924 399 PHE A C 1
ATOM 2162 O O . PHE A 1 398 ? -14.34859 47.96841 23.86582 1.000 82.82215 399 PHE A O 1
ATOM 2170 N N . THR A 1 399 ? -15.96250 48.74484 22.50198 1.000 85.62075 400 THR A N 1
ATOM 2171 C CA . THR A 1 399 ? -16.03800 50.05711 23.13991 1.000 89.34319 400 THR A CA 1
ATOM 2172 C C . THR A 1 399 ? -17.07077 50.14619 24.25792 1.000 91.17907 400 THR A C 1
ATOM 2173 O O . THR A 1 399 ? -17.25086 51.23068 24.81941 1.000 94.51410 400 THR A O 1
ATOM 2177 N N . ALA A 1 400 ? -17.74060 49.04538 24.60116 1.000 93.99574 401 ALA A N 1
ATOM 2178 C CA . ALA A 1 400 ? -18.83696 49.10917 25.56817 1.000 94.36381 401 ALA A CA 1
ATOM 2179 C C . ALA A 1 400 ? -18.42425 49.64855 26.93476 1.000 100.84316 401 ALA A C 1
ATOM 2180 O O . ALA A 1 400 ? -19.17339 50.46797 27.49610 1.000 100.58889 401 ALA A O 1
ATOM 2182 N N . PRO A 1 401 ? -17.30355 49.23219 27.54226 1.000 102.60574 402 PRO A N 1
ATOM 2183 C CA . PRO A 1 401 ? -16.92107 49.84802 28.82580 1.000 102.75754 402 PRO A CA 1
ATOM 2184 C C . PRO A 1 401 ? -16.69512 51.34546 28.73371 1.000 104.70402 402 PRO A C 1
ATOM 2185 O O . PRO A 1 401 ? -16.93751 52.05943 29.71509 1.000 110.43475 402 PRO A O 1
ATOM 2189 N N . ASP A 1 402 ? -16.23442 51.84651 27.58964 1.000 100.06891 403 ASP A N 1
ATOM 2190 C CA . ASP A 1 402 ? -16.09123 53.28356 27.39918 1.000 98.89509 403 ASP A CA 1
ATOM 2191 C C . ASP A 1 402 ? -17.42549 53.97374 27.14193 1.000 95.48107 403 ASP A C 1
ATOM 2192 O O . ASP A 1 402 ? -17.45681 55.20406 27.01872 1.000 97.68701 403 ASP A O 1
ATOM 2194 N N . LYS A 1 403 ? -18.52119 53.21416 27.07445 1.000 98.75873 404 LYS A N 1
ATOM 2195 C CA . LYS A 1 403 ? -19.84659 53.71677 26.72789 1.000 100.62808 404 LYS A CA 1
ATOM 2196 C C . LYS A 1 403 ? -20.86779 53.42036 27.82511 1.000 98.48317 404 LYS A C 1
ATOM 2197 O O . LYS A 1 403 ? -22.06316 53.29025 27.54935 1.000 93.40681 404 LYS A O 1
ATOM 2199 N N . ALA A 1 404 ? -20.40523 53.29196 29.06797 1.000 96.33516 405 ALA A N 1
ATOM 2200 C CA . ALA A 1 404 ? -21.26931 52.85323 30.15544 1.000 95.70935 405 ALA A CA 1
ATOM 2201 C C . ALA A 1 404 ? -22.43551 53.81351 30.36589 1.000 102.36100 405 ALA A C 1
ATOM 2202 O O . ALA A 1 404 ? -22.31912 55.03108 30.18468 1.000 101.06286 405 ALA A O 1
ATOM 2204 N N . GLY A 1 405 ? -23.56591 53.24625 30.78775 1.000 99.70628 406 GLY A N 1
ATOM 2205 C CA . GLY A 1 405 ? -24.78952 53.99432 30.96408 1.000 95.70948 406 GLY A CA 1
ATOM 2206 C C . GLY A 1 405 ? -25.55161 54.30442 29.69260 1.000 97.06788 406 GLY A C 1
ATOM 2207 O O . GLY A 1 405 ? -26.70481 54.74405 29.77971 1.000 99.06301 406 GLY A O 1
ATOM 2208 N N . ALA A 1 406 ? -24.98857 54.02618 28.51978 1.000 97.69345 407 ALA A N 1
ATOM 2209 C CA . ALA A 1 406 ? -25.58240 54.43675 27.25617 1.000 93.65476 407 ALA A CA 1
ATOM 2210 C C . ALA A 1 406 ? -26.39915 53.31177 26.63616 1.000 86.74961 407 ALA A C 1
ATOM 2211 O O . ALA A 1 406 ? -26.31947 52.14880 27.03464 1.000 85.40572 407 ALA A O 1
ATOM 2213 N N . THR A 1 407 ? -27.20309 53.68884 25.64646 1.000 86.62010 408 THR A N 1
ATOM 2214 C CA . THR A 1 407 ? -28.06256 52.77352 24.90718 1.000 87.55965 408 THR A CA 1
ATOM 2215 C C . THR A 1 407 ? -27.58769 52.69889 23.46349 1.000 89.59864 408 THR A C 1
ATOM 2216 O O . THR A 1 407 ? -27.47058 53.73028 22.79238 1.000 87.97798 408 THR A O 1
ATOM 2220 N N . PHE A 1 408 ? -27.33209 51.48307 22.98647 1.000 89.43027 409 PHE A N 1
ATOM 2221 C CA . PHE A 1 408 ? -26.81543 51.24842 21.64487 1.000 91.55427 409 PHE A CA 1
ATOM 2222 C C . PHE A 1 408 ? -27.88248 50.52332 20.84241 1.000 99.55726 409 PHE A C 1
ATOM 2223 O O . PHE A 1 408 ? -28.26963 49.39988 21.18749 1.000 95.24498 409 PHE A O 1
ATOM 2231 N N . ILE A 1 409 ? -28.33556 51.15686 19.76424 1.000 119.40347 410 ILE A N 1
ATOM 2232 C CA . ILE A 1 409 ? -29.41445 50.63981 18.93213 1.000 119.91146 410 ILE A CA 1
ATOM 2233 C C . ILE A 1 409 ? -28.82675 50.18523 17.60427 1.000 122.30283 410 ILE A C 1
ATOM 2234 O O . ILE A 1 409 ? -28.16081 50.96163 16.90784 1.000 125.39343 410 ILE A O 1
ATOM 2236 N N . ILE A 1 410 ? -29.05541 48.92077 17.26916 1.000 98.49810 411 ILE A N 1
ATOM 2237 C CA . ILE A 1 410 ? -28.64730 48.34844 15.99522 1.000 89.99380 411 ILE A CA 1
ATOM 2238 C C . ILE A 1 410 ? -29.87818 48.26928 15.10616 1.000 87.74848 411 ILE A C 1
ATOM 2239 O O . ILE A 1 410 ? -30.83174 47.54714 15.41848 1.000 85.38780 411 ILE A O 1
ATOM 2244 N N . ASP A 1 411 ? -29.86835 49.01760 14.00860 1.000 87.67560 412 ASP A N 1
ATOM 2245 C CA . ASP A 1 411 ? -30.97248 49.05253 13.06317 1.000 85.36495 412 ASP A CA 1
ATOM 2246 C C . ASP A 1 411 ? -30.55858 48.37640 11.76198 1.000 89.01708 412 ASP A C 1
ATOM 2247 O O . ASP A 1 411 ? -29.45598 47.83597 11.63446 1.000 90.17147 412 ASP A O 1
ATOM 2252 N N . ALA A 1 412 ? -31.47234 48.39895 10.78938 1.000 99.11430 413 ALA A N 1
ATOM 2253 C CA . ALA A 1 412 ? -31.17021 47.81838 9.48626 1.000 99.03930 413 ALA A CA 1
ATOM 2254 C C . ALA A 1 412 ? -29.96633 48.50281 8.84809 1.000 101.30530 413 ALA A C 1
ATOM 2255 O O . ALA A 1 412 ? -29.15356 47.85191 8.17839 1.000 98.93020 413 ALA A O 1
ATOM 2257 N N . ALA A 1 413 ? -29.84099 49.81984 9.03802 1.000 91.95504 414 ALA A N 1
ATOM 2258 C CA . ALA A 1 413 ? -28.70998 50.54528 8.46965 1.000 92.52913 414 ALA A CA 1
ATOM 2259 C C . ALA A 1 413 ? -27.39891 50.15907 9.14678 1.000 94.78523 414 ALA A C 1
ATOM 2260 O O . ALA A 1 413 ? -26.35829 50.05897 8.48445 1.000 96.89762 414 ALA A O 1
ATOM 2262 N N . TYR A 1 414 ? -27.42797 49.92146 10.46155 1.000 91.43194 415 TYR A N 1
ATOM 2263 C CA . TYR A 1 414 ? -26.20067 49.55774 11.16388 1.000 90.08740 415 TYR A CA 1
ATOM 2264 C C . TYR A 1 414 ? -25.72499 48.17251 10.75086 1.000 92.47043 415 TYR A C 1
ATOM 2265 O O . TYR A 1 414 ? -24.51860 47.93948 10.61391 1.000 92.76663 415 TYR A O 1
ATOM 2274 N N . VAL A 1 415 ? -26.65848 47.23772 10.56052 1.000 94.18765 416 VAL A N 1
ATOM 2275 C CA . VAL A 1 415 ? -26.30092 45.92152 10.04252 1.000 90.45425 416 VAL A CA 1
ATOM 2276 C C . VAL A 1 415 ? -25.71125 46.04113 8.64488 1.000 96.68971 416 VAL A C 1
ATOM 2277 O O . VAL A 1 415 ? -24.85902 45.23548 8.24784 1.000 98.36935 416 VAL A O 1
ATOM 2281 N N . LYS A 1 416 ? -26.12599 47.06241 7.89073 1.000 94.60378 417 LYS A N 1
ATOM 2282 C CA . LYS A 1 416 ? -25.64514 47.23245 6.52303 1.000 97.99618 417 LYS A CA 1
ATOM 2283 C C . LYS A 1 416 ? -24.18473 47.66962 6.49702 1.000 105.78317 417 LYS A C 1
ATOM 2284 O O . LYS A 1 416 ? -23.37345 47.11301 5.74647 1.000 106.62855 417 LYS A O 1
ATOM 2286 N N . GLU A 1 417 ? -23.83123 48.67360 7.30443 1.000 114.98004 418 GLU A N 1
ATOM 2287 C CA . GLU A 1 417 ? -22.44307 49.11976 7.35159 1.000 113.88819 418 GLU A CA 1
ATOM 2288 C C . GLU A 1 417 ? -21.54111 48.05541 7.96487 1.000 115.62366 418 GLU A C 1
ATOM 2289 O O . GLU A 1 417 ? -20.43405 47.81400 7.46817 1.000 119.35071 418 GLU A O 1
ATOM 2291 N N . GLY A 1 418 ? -21.98983 47.42460 9.04881 1.000 106.39503 419 GLY A N 1
ATOM 2292 C CA . GLY A 1 418 ? -21.22848 46.39264 9.73265 1.000 100.11216 419 GLY A CA 1
ATOM 2293 C C . GLY A 1 418 ? -20.67072 45.29649 8.84438 1.000 104.36278 419 GLY A C 1
ATOM 2294 O O . GLY A 1 418 ? -19.54946 45.39430 8.34742 1.000 107.70275 419 GLY A O 1
ATOM 2295 N N . ASN B 1 2 ? -36.22933 26.11626 -33.16640 1.000 91.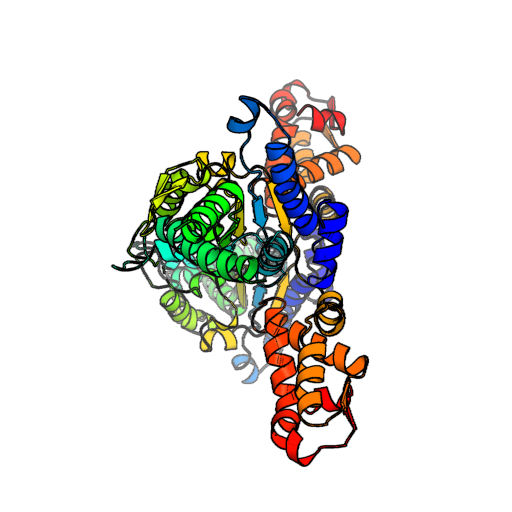62445 3 ASN B N 1
ATOM 2296 C CA . ASN B 1 2 ? -36.41871 27.50204 -32.75909 1.000 92.69211 3 ASN B CA 1
ATOM 2297 C C . ASN B 1 2 ? -35.07558 28.13563 -32.39793 1.000 90.03638 3 ASN B C 1
ATOM 2298 O O . ASN B 1 2 ? -34.11645 27.42610 -32.11483 1.000 90.14693 3 ASN B O 1
ATOM 2300 N N . PHE B 1 3 ? -35.01204 29.47300 -32.43249 1.000 91.00342 4 PHE B N 1
ATOM 2301 C CA . PHE B 1 3 ? -33.76330 30.21061 -32.28902 1.000 85.83446 4 PHE B CA 1
ATOM 2302 C C . PHE B 1 3 ? -33.73183 31.20585 -31.13244 1.000 85.27884 4 PHE B C 1
ATOM 2303 O O . PHE B 1 3 ? -32.63675 31.63880 -30.75150 1.000 82.35921 4 PHE B O 1
ATOM 2311 N N . SER B 1 4 ? -34.87932 31.55657 -30.54146 1.000 86.96050 5 SER B N 1
ATOM 2312 C CA . SER B 1 4 ? -35.05790 32.56745 -29.50068 1.000 80.45703 5 SER B CA 1
ATOM 2313 C C . SER B 1 4 ? -35.10372 31.92529 -28.11863 1.000 74.13340 5 SER B C 1
ATOM 2314 O O . SER B 1 4 ? -35.58849 30.80103 -27.97583 1.000 75.87661 5 SER B O 1
ATOM 2317 N N . PRO B 1 5 ? -34.57526 32.59645 -27.09019 1.000 75.28911 6 PRO B N 1
ATOM 2318 C CA . PRO B 1 5 ? -34.57977 31.98317 -25.74618 1.000 74.98989 6 PRO B CA 1
ATOM 2319 C C . PRO B 1 5 ? -35.97041 31.63773 -25.23948 1.000 72.75300 6 PRO B C 1
ATOM 2320 O O . PRO B 1 5 ? -36.17112 30.53884 -24.70725 1.000 75.36163 6 PRO B O 1
ATOM 2324 N N . ARG B 1 6 ? -36.94079 32.54305 -25.37373 1.000 76.68637 7 ARG B N 1
ATOM 2325 C CA . ARG B 1 6 ? -38.30894 32.19514 -25.00111 1.000 77.36925 7 ARG B CA 1
ATOM 2326 C C . ARG B 1 6 ? -38.82351 31.05314 -25.86198 1.000 74.00620 7 ARG B C 1
ATOM 2327 O O . ARG B 1 6 ? -39.54873 30.17590 -25.37730 1.000 72.79258 7 ARG B O 1
ATOM 2335 N N . GLU B 1 7 ? -38.42648 31.02555 -27.13625 1.000 73.56421 8 GLU B N 1
ATOM 2336 C CA . GLU B 1 7 ? -38.81026 29.91103 -27.99222 1.000 74.78827 8 GLU B CA 1
ATOM 2337 C C . GLU B 1 7 ? -38.13064 28.62630 -27.54923 1.000 71.25852 8 GLU B C 1
ATOM 2338 O O . GLU B 1 7 ? -38.74543 27.55407 -27.57104 1.000 72.73221 8 GLU B O 1
ATOM 2344 N N . ILE B 1 8 ? -36.86696 28.71646 -27.12914 1.000 74.01318 9 ILE B N 1
ATOM 2345 C CA . ILE B 1 8 ? -36.16084 27.53447 -26.63908 1.000 72.00651 9 ILE B CA 1
ATOM 2346 C C . ILE B 1 8 ? -36.83951 26.99623 -25.38679 1.000 67.20984 9 ILE B C 1
ATOM 2347 O O . ILE B 1 8 ? -37.11267 25.79628 -25.27618 1.000 65.66975 9 ILE B O 1
ATOM 2352 N N . VAL B 1 9 ? -37.13474 27.88176 -24.43087 1.000 68.85538 10 VAL B N 1
ATOM 2353 C CA . VAL B 1 9 ? -37.85082 27.47162 -23.22548 1.000 67.35600 10 VAL B CA 1
ATOM 2354 C C . VAL B 1 9 ? -39.14482 26.75875 -23.59613 1.000 70.35316 10 VAL B C 1
ATOM 2355 O O . VAL B 1 9 ? -39.52361 25.76438 -22.96516 1.000 71.69286 10 VAL B O 1
ATOM 2359 N N . SER B 1 10 ? -39.83387 27.24115 -24.64025 1.000 71.34030 11 SER B N 1
ATOM 2360 C CA . SER B 1 10 ? -41.09138 26.61770 -25.04969 1.000 71.39966 11 SER B CA 1
ATOM 2361 C C . SER B 1 10 ? -40.85904 25.24078 -25.65502 1.000 68.57877 11 SER B C 1
ATOM 2362 O O . SER B 1 10 ? -41.62423 24.30686 -25.39044 1.000 70.07073 11 SER B O 1
ATOM 2365 N N . GLU B 1 11 ? -39.81682 25.09373 -26.47444 1.000 67.17880 12 GLU B N 1
ATOM 2366 C CA . GLU B 1 11 ? -39.52353 23.78426 -27.04625 1.000 72.24703 12 GLU B CA 1
ATOM 2367 C C . GLU B 1 11 ? -39.18483 22.77425 -25.95857 1.000 70.47505 12 GLU B C 1
ATOM 2368 O O . GLU B 1 11 ? -39.62825 21.62044 -26.00892 1.000 68.86028 12 GLU B O 1
ATOM 2374 N N . LEU B 1 12 ? -38.43821 23.20517 -24.94151 1.000 67.14742 13 LEU B N 1
ATOM 2375 C CA . LEU B 1 12 ? -38.08880 22.30622 -23.85116 1.000 67.22810 13 LEU B CA 1
ATOM 2376 C C . LEU B 1 12 ? -39.30223 21.97402 -22.99401 1.000 66.75481 13 LEU B C 1
ATOM 2377 O O . LEU B 1 12 ? -39.34052 20.91035 -22.36827 1.000 66.27460 13 LEU B O 1
ATOM 2382 N N . ASP B 1 13 ? -40.30303 22.86013 -22.95703 1.000 66.29749 14 ASP B N 1
ATOM 2383 C CA . ASP B 1 13 ? -41.52467 22.55831 -22.22136 1.000 66.06325 14 ASP B CA 1
ATOM 2384 C C . ASP B 1 13 ? -42.23281 21.33010 -22.77219 1.000 62.37811 14 ASP B C 1
ATOM 2385 O O . ASP B 1 13 ? -42.98734 20.67929 -22.04339 1.000 59.79976 14 ASP B O 1
ATOM 2390 N N . ARG B 1 14 ? -41.98718 20.98386 -24.03204 1.000 65.10348 15 ARG B N 1
ATOM 2391 C CA . ARG B 1 14 ? -42.60927 19.81359 -24.63111 1.000 65.73611 15 ARG B CA 1
ATOM 2392 C C . ARG B 1 14 ? -42.08842 18.50022 -24.06323 1.000 65.03092 15 ARG B C 1
ATOM 2393 O O . ARG B 1 14 ? -42.72099 17.46337 -24.29089 1.000 67.49247 15 ARG B O 1
ATOM 2401 N N . PHE B 1 15 ? -40.96740 18.50901 -23.33770 1.000 61.14394 16 PHE B N 1
ATOM 2402 C CA . PHE B 1 15 ? -40.38597 17.26085 -22.85360 1.000 63.60121 16 PHE B CA 1
ATOM 2403 C C . PHE B 1 15 ? -40.06197 17.27723 -21.36455 1.000 62.14905 16 PHE B C 1
ATOM 2404 O O . PHE B 1 15 ? -40.03796 16.22129 -20.72483 1.000 58.93645 16 PHE B O 1
ATOM 2412 N N . ILE B 1 16 ? -39.80444 18.45519 -20.80307 1.000 60.11563 17 ILE B N 1
ATOM 2413 C CA . ILE B 1 16 ? -39.40884 18.60067 -19.40721 1.000 54.30322 17 ILE B CA 1
ATOM 2414 C C . ILE B 1 16 ? -40.46014 19.42470 -18.67432 1.000 58.75134 17 ILE B C 1
ATOM 2415 O O . ILE B 1 16 ? -40.84841 20.50436 -19.13891 1.000 58.05516 17 ILE B O 1
ATOM 2420 N N . ILE B 1 17 ? -40.91210 18.91383 -17.52717 1.000 56.75491 18 ILE B N 1
ATOM 2421 C CA . ILE B 1 17 ? -41.83906 19.61046 -16.64683 1.000 56.42744 18 ILE B CA 1
ATOM 2422 C C . ILE B 1 17 ? -41.03461 20.43761 -15.65572 1.000 61.27523 18 ILE B C 1
ATOM 2423 O O . ILE B 1 17 ? -40.00461 19.98134 -15.14400 1.000 54.96281 18 ILE B O 1
ATOM 2428 N N . GLY B 1 18 ? -41.48275 21.67589 -15.40599 1.000 61.00793 19 GLY B N 1
ATOM 2429 C CA . GLY B 1 18 ? -40.85696 22.50471 -14.39444 1.000 56.97724 19 GLY B CA 1
ATOM 2430 C C . GLY B 1 18 ? -39.44110 22.90278 -14.78620 1.000 56.24331 19 GLY B C 1
ATOM 2431 O O . GLY B 1 18 ? -39.06465 22.91191 -15.96173 1.000 56.80257 19 GLY B O 1
ATOM 2432 N N . GLN B 1 19 ? -38.64645 23.21852 -13.75901 1.000 54.93847 20 GLN B N 1
ATOM 2433 C CA . GLN B 1 19 ? -37.23601 23.60754 -13.90112 1.000 52.68423 20 GLN B CA 1
ATOM 2434 C C . GLN B 1 19 ? -37.05313 24.78305 -14.86162 1.000 59.13442 20 GLN B C 1
ATOM 2435 O O . GLN B 1 19 ? -36.20278 24.76195 -15.75620 1.000 58.06084 20 GLN B O 1
ATOM 2441 N N . LYS B 1 20 ? -37.85212 25.83403 -14.64993 1.000 62.37048 21 LYS B N 1
ATOM 2442 C CA . LYS B 1 20 ? -37.81591 26.98770 -15.54455 1.000 63.41487 21 LYS B CA 1
ATOM 2443 C C . LYS B 1 20 ? -36.44937 27.67398 -15.52039 1.000 61.33063 21 LYS B C 1
ATOM 2444 O O . LYS B 1 20 ? -35.92435 28.05964 -16.57152 1.000 62.12463 21 LYS B O 1
ATOM 2446 N N . ASP B 1 21 ? -35.84596 27.82394 -14.33828 1.000 58.86429 22 ASP B N 1
ATOM 2447 C CA . ASP B 1 21 ? -34.53982 28.47608 -14.28284 1.000 63.16998 22 ASP B CA 1
ATOM 2448 C C . ASP B 1 21 ? -33.51074 27.71454 -15.10727 1.000 62.23781 22 ASP B C 1
ATOM 2449 O O . ASP B 1 21 ? -32.75879 28.31620 -15.88224 1.000 64.21256 22 ASP B O 1
ATOM 2454 N N . ALA B 1 22 ? -33.48736 26.38559 -14.98434 1.000 57.84090 23 ALA B N 1
ATOM 2455 C CA . ALA B 1 22 ? -32.52999 25.60243 -15.75634 1.000 59.80302 23 ALA B CA 1
ATOM 2456 C C . ALA B 1 22 ? -32.79787 25.73557 -17.24837 1.000 61.20081 23 ALA B C 1
ATOM 2457 O O . ALA B 1 22 ? -31.85971 25.82332 -18.05120 1.000 57.70879 23 ALA B O 1
ATOM 2459 N N . LYS B 1 23 ? -34.07750 25.77513 -17.63329 1.000 63.87150 24 LYS B N 1
ATOM 2460 C CA . LYS B 1 23 ? -34.43314 25.95700 -19.03622 1.000 59.99754 24 LYS B CA 1
ATOM 2461 C C . LYS B 1 23 ? -33.92930 27.29191 -19.57282 1.000 59.58599 24 LYS B C 1
ATOM 2462 O O . LYS B 1 23 ? -33.42114 27.36345 -20.69920 1.000 60.23359 24 LYS B O 1
ATOM 2468 N N . ARG B 1 24 ? -34.06272 28.36607 -18.78820 1.000 60.00369 25 ARG B N 1
ATOM 2469 C CA . ARG B 1 24 ? -33.61944 29.66752 -19.28203 1.000 62.72059 25 ARG B CA 1
ATOM 2470 C C . ARG B 1 24 ? -32.10087 29.75531 -19.34040 1.000 58.50186 25 ARG B C 1
ATOM 2471 O O . ARG B 1 24 ? -31.55609 30.47398 -20.18517 1.000 60.57841 25 ARG B O 1
ATOM 2473 N N . ALA B 1 25 ? -31.40377 29.01890 -18.47572 1.000 56.80796 26 ALA B N 1
ATOM 2474 C CA . ALA B 1 25 ? -29.94776 29.08283 -18.46797 1.000 58.25378 26 ALA B CA 1
ATOM 2475 C C . ALA B 1 25 ? -29.35892 28.50129 -19.74900 1.000 59.76548 26 ALA B C 1
ATOM 2476 O O . ALA B 1 25 ? -28.44262 29.08975 -20.33898 1.000 61.62617 26 ALA B O 1
ATOM 2478 N N . VAL B 1 26 ? -29.86003 27.34941 -20.19975 1.000 56.38000 27 VAL B N 1
ATOM 2479 C CA . VAL B 1 26 ? -29.32028 26.79650 -21.43634 1.000 59.50613 27 VAL B CA 1
ATOM 2480 C C . VAL B 1 26 ? -29.75013 27.63152 -22.63597 1.000 61.84551 27 VAL B C 1
ATOM 2481 O O . VAL B 1 26 ? -29.00924 27.72936 -23.62167 1.000 62.41235 27 VAL B O 1
ATOM 2485 N N . ALA B 1 27 ? -30.93737 28.24976 -22.57723 1.000 63.75665 28 ALA B N 1
ATOM 2486 C CA . ALA B 1 27 ? -31.38305 29.12752 -23.65897 1.000 63.66421 28 ALA B CA 1
ATOM 2487 C C . ALA B 1 27 ? -30.42292 30.29588 -23.84079 1.000 60.37974 28 ALA B C 1
ATOM 2488 O O . ALA B 1 27 ? -30.00055 30.60409 -24.96116 1.000 59.85289 28 ALA B O 1
ATOM 2490 N N . ILE B 1 28 ? -30.06528 30.95471 -22.73883 1.000 59.93659 29 ILE B N 1
ATOM 2491 C CA . ILE B 1 28 ? -29.06597 32.01849 -22.78864 1.000 66.08636 29 ILE B CA 1
ATOM 2492 C C . ILE B 1 28 ? -27.76763 31.49893 -23.39604 1.000 63.46456 29 ILE B C 1
ATOM 2493 O O . ILE B 1 28 ? -27.21231 32.09660 -24.32907 1.000 60.28465 29 ILE B O 1
ATOM 2498 N N . ALA B 1 29 ? -27.28271 30.35777 -22.89304 1.000 61.82396 30 ALA B N 1
ATOM 2499 C CA . ALA B 1 29 ? -26.02364 29.79774 -23.38400 1.000 63.40896 30 ALA B CA 1
ATOM 2500 C C . ALA B 1 29 ? -26.09216 29.47794 -24.87406 1.000 61.49492 30 ALA B C 1
ATOM 2501 O O . ALA B 1 29 ? -25.15704 29.77886 -25.62489 1.000 64.81706 30 ALA B O 1
ATOM 2503 N N . LEU B 1 30 ? -27.19337 28.87615 -25.32599 1.000 62.39967 31 LEU B N 1
ATOM 2504 C CA . LEU B 1 30 ? -27.31264 28.55300 -26.74402 1.000 61.14336 31 LEU B CA 1
ATOM 2505 C C . LEU B 1 30 ? -27.50602 29.80691 -27.58195 1.000 68.07048 31 LEU B C 1
ATOM 2506 O O . LEU B 1 30 ? -26.93435 29.92608 -28.67266 1.000 67.73525 31 LEU B O 1
ATOM 2511 N N . ARG B 1 31 ? -28.32278 30.74576 -27.09592 1.000 67.02008 32 ARG B N 1
ATOM 2512 C CA . ARG B 1 31 ? -28.54040 31.98344 -27.83173 1.000 68.28416 32 ARG B CA 1
ATOM 2513 C C . ARG B 1 31 ? -27.24869 32.77727 -27.98833 1.000 74.89159 32 ARG B C 1
ATOM 2514 O O . ARG B 1 31 ? -27.06525 33.46212 -29.00427 1.000 72.01425 32 ARG B O 1
ATOM 2522 N N . ASN B 1 32 ? -26.33873 32.69816 -27.00383 1.000 70.64188 33 ASN B N 1
ATOM 2523 C CA . ASN B 1 32 ? -25.09707 33.46152 -27.10971 1.000 71.42996 33 ASN B CA 1
ATOM 2524 C C . ASN B 1 32 ? -24.19252 32.91877 -28.20551 1.000 70.27797 33 ASN B C 1
ATOM 2525 O O . ASN B 1 32 ? -23.46918 33.69048 -28.84884 1.000 67.45694 33 ASN B O 1
ATOM 2530 N N . ARG B 1 33 ? -24.23677 31.60700 -28.44594 1.000 69.12462 34 ARG B N 1
ATOM 2531 C CA . ARG B 1 33 ? -23.52653 31.04201 -29.58705 1.000 70.65395 34 ARG B CA 1
ATOM 2532 C C . ARG B 1 33 ? -23.96602 31.71507 -30.87889 1.000 74.10594 34 ARG B C 1
ATOM 2533 O O . ARG B 1 33 ? -23.14024 31.99884 -31.75556 1.000 76.44890 34 ARG B O 1
ATOM 2541 N N . TRP B 1 34 ? -25.26636 31.98623 -31.00908 1.000 71.70526 35 TRP B N 1
ATOM 2542 C CA . TRP B 1 34 ? -25.75575 32.70297 -32.17883 1.000 73.58712 35 TRP B CA 1
ATOM 2543 C C . TRP B 1 34 ? -25.26583 34.14451 -32.18740 1.000 76.34841 35 TRP B C 1
ATOM 2544 O O . TRP B 1 34 ? -24.87113 34.66200 -33.23696 1.000 80.43292 35 TRP B O 1
ATOM 2555 N N . ARG B 1 35 ? -25.28569 34.80851 -31.03033 1.000 75.74626 36 ARG B N 1
ATOM 2556 C CA . ARG B 1 35 ? -24.78007 36.17465 -30.95062 1.000 75.58255 36 ARG B CA 1
ATOM 2557 C C . ARG B 1 35 ? -23.31138 36.24297 -31.34479 1.000 78.32122 36 ARG B C 1
ATOM 2558 O O . ARG B 1 35 ? -22.87686 37.21590 -31.97234 1.000 81.10915 36 ARG B O 1
ATOM 2566 N N . ARG B 1 36 ? -22.52858 35.22022 -30.99256 1.000 76.52624 37 ARG B N 1
ATOM 2567 C CA . ARG B 1 36 ? -21.11731 35.23297 -31.36251 1.000 77.24054 37 ARG B CA 1
ATOM 2568 C C . ARG B 1 36 ? -20.95578 35.18655 -32.87515 1.000 82.44594 37 ARG B C 1
ATOM 2569 O O . ARG B 1 36 ? -20.21204 35.98434 -33.45748 1.000 88.75100 37 ARG B O 1
ATOM 2577 N N . GLN B 1 37 ? -21.66951 34.27238 -33.53526 1.000 79.61410 38 GLN B N 1
ATOM 2578 C CA . GLN B 1 37 ? -21.51435 34.12791 -34.97521 1.000 80.33071 38 GLN B CA 1
ATOM 2579 C C . GLN B 1 37 ? -22.06337 35.32394 -35.73511 1.000 82.42730 38 GLN B C 1
ATOM 2580 O O . GLN B 1 37 ? -21.69924 35.52533 -36.89771 1.000 83.41259 38 GLN B O 1
ATOM 2586 N N . GLN B 1 38 ? -22.91763 36.12857 -35.10291 1.000 83.41430 39 GLN B N 1
ATOM 2587 C CA . GLN B 1 38 ? -23.35317 37.38156 -35.70356 1.000 79.53202 39 GLN B CA 1
ATOM 2588 C C . GLN B 1 38 ? -22.30516 38.47279 -35.56944 1.000 84.24189 39 GLN B C 1
ATOM 2589 O O . GLN B 1 38 ? -22.31777 39.42047 -36.35992 1.000 78.43940 39 GLN B O 1
ATOM 2595 N N . LEU B 1 39 ? -21.41758 38.36352 -34.57856 1.000 89.24845 40 LEU B N 1
ATOM 2596 C CA . LEU B 1 39 ? -20.29898 39.28538 -34.44285 1.000 87.03520 40 LEU B CA 1
ATOM 2597 C C . LEU B 1 39 ? -19.33413 39.13202 -35.60773 1.000 94.40572 40 LEU B C 1
ATOM 2598 O O . LEU B 1 39 ? -19.20972 38.06104 -36.20715 1.000 94.34711 40 LEU B O 1
ATOM 2603 N N . GLU B 1 40 ? -18.63917 40.21913 -35.91876 1.000 106.69278 41 GLU B N 1
ATOM 2604 C CA . GLU B 1 40 ? -17.63138 40.23177 -36.96660 1.000 110.32344 41 GLU B CA 1
ATOM 2605 C C . GLU B 1 40 ? -16.34447 40.84069 -36.42874 1.000 108.94795 41 GLU B C 1
ATOM 2606 O O . GLU B 1 40 ? -16.37569 41.74232 -35.58311 1.000 110.82446 41 GLU B O 1
ATOM 2608 N N . GLY B 1 41 ? -15.21469 40.30339 -36.88361 1.000 100.87534 42 GLY B N 1
ATOM 2609 C CA . GLY B 1 41 ? -13.92857 40.87011 -36.53905 1.000 98.52221 42 GLY B CA 1
ATOM 2610 C C . GLY B 1 41 ? -13.17215 40.02106 -35.54150 1.000 98.89160 42 GLY B C 1
ATOM 2611 O O . GLY B 1 41 ? -13.34200 38.79684 -35.49358 1.000 99.46830 42 GLY B O 1
ATOM 2612 N N . GLN B 1 42 ? -12.32201 40.67157 -34.74512 1.000 94.49636 43 GLN B N 1
ATOM 2613 C CA . GLN B 1 42 ? -11.55657 39.96648 -33.72781 1.000 94.14468 43 GLN B CA 1
ATOM 2614 C C . GLN B 1 42 ? -12.41669 39.62138 -32.52335 1.000 93.74461 43 GLN B C 1
ATOM 2615 O O . GLN B 1 42 ? -12.19114 38.58820 -31.88406 1.000 95.09557 43 GLN B O 1
ATOM 2621 N N . MET B 1 43 ? -13.40332 40.46389 -32.20384 1.000 88.44603 44 MET B N 1
ATOM 2622 C CA . MET B 1 43 ? -14.31810 40.16823 -31.10508 1.000 87.38894 44 MET B CA 1
ATOM 2623 C C . MET B 1 43 ? -14.95066 38.79612 -31.28189 1.000 84.80347 44 MET B C 1
ATOM 2624 O O . MET B 1 43 ? -15.30686 38.13913 -30.29862 1.000 76.02489 44 MET B O 1
ATOM 2629 N N . ARG B 1 44 ? -15.03948 38.32916 -32.53074 1.000 83.99087 45 ARG B N 1
ATOM 2630 C CA . ARG B 1 44 ? -15.53009 36.99014 -32.82165 1.000 84.68140 45 ARG B CA 1
ATOM 2631 C C . ARG B 1 44 ? -14.63656 35.92014 -32.20998 1.000 83.81636 45 ARG B C 1
ATOM 2632 O O . ARG B 1 44 ? -15.10195 34.80823 -31.93531 1.000 84.62515 45 ARG B O 1
ATOM 2640 N N . GLU B 1 45 ? -13.36191 36.23321 -31.97961 1.000 84.02303 46 GLU B N 1
ATOM 2641 C CA . GLU B 1 45 ? -12.40958 35.27572 -31.43232 1.000 84.12385 46 GLU B CA 1
ATOM 2642 C C . GLU B 1 45 ? -12.12236 35.48912 -29.94979 1.000 78.51927 46 GLU B C 1
ATOM 2643 O O . GLU B 1 45 ? -11.35139 34.72153 -29.36826 1.000 75.27915 46 GLU B O 1
ATOM 2645 N N . GLU B 1 46 ? -12.73512 36.49275 -29.31855 1.000 80.74913 47 GLU B N 1
ATOM 2646 C CA . GLU B 1 46 ? -12.50116 36.77331 -27.90986 1.000 74.36350 47 GLU B CA 1
ATOM 2647 C C . GLU B 1 46 ? -13.64731 36.33623 -27.00742 1.000 74.45334 47 GLU B C 1
ATOM 2648 O O . GLU B 1 46 ? -13.43983 36.20774 -25.79768 1.000 76.44815 47 GLU B O 1
ATOM 2654 N N . VAL B 1 47 ? -14.83221 36.07695 -27.56269 1.000 78.62487 48 VAL B N 1
ATOM 2655 C CA . VAL B 1 47 ? -15.99417 35.63740 -26.79217 1.000 75.88255 48 VAL B CA 1
ATOM 2656 C C . VAL B 1 47 ? -15.97290 34.11875 -26.68871 1.000 70.85374 48 VAL B C 1
ATOM 2657 O O . VAL B 1 47 ? -15.73600 33.42783 -27.68488 1.000 72.30504 48 VAL B O 1
ATOM 2661 N N . MET B 1 48 ? -16.20300 33.60224 -25.48420 1.000 64.32066 49 MET B N 1
ATOM 2662 C CA . MET B 1 48 ? -16.15366 32.18405 -25.16474 1.000 68.38611 49 MET B CA 1
ATOM 2663 C C . MET B 1 48 ? -17.53059 31.69175 -24.73521 1.000 65.74396 49 MET B C 1
ATOM 2664 O O . MET B 1 48 ? -18.37313 32.48531 -24.30381 1.000 63.69438 49 MET B O 1
ATOM 2669 N N . PRO B 1 49 ? -17.79357 30.38923 -24.83350 1.000 69.89897 50 PRO B N 1
ATOM 2670 C CA . PRO B 1 49 ? -19.13706 29.88685 -24.52156 1.000 62.83656 50 PRO B CA 1
ATOM 2671 C C . PRO B 1 49 ? -19.51742 30.14147 -23.07437 1.000 62.03892 50 PRO B C 1
ATOM 2672 O O . PRO B 1 49 ? -18.69017 30.05176 -22.16621 1.000 63.52959 50 PRO B O 1
ATOM 2676 N N . LYS B 1 50 ? -20.79784 30.42822 -22.86247 1.000 63.26986 51 LYS B N 1
ATOM 2677 C CA . LYS B 1 50 ? -21.32184 30.66169 -21.52143 1.000 61.58282 51 LYS B CA 1
ATOM 2678 C C . LYS B 1 50 ? -21.61543 29.30166 -20.89234 1.000 58.25722 51 LYS B C 1
ATOM 2679 O O . LYS B 1 50 ? -22.75894 28.84983 -20.80671 1.000 60.16306 51 LYS B O 1
ATOM 2685 N N . ASN B 1 51 ? -20.55154 28.63948 -20.43991 1.000 58.97971 52 ASN B N 1
ATOM 2686 C CA . ASN B 1 51 ? -20.68249 27.31412 -19.84952 1.000 54.62369 52 ASN B CA 1
ATOM 2687 C C . ASN B 1 51 ? -21.49747 27.39085 -18.56161 1.000 54.76287 52 ASN B C 1
ATOM 2688 O O . ASN B 1 51 ? -21.57438 28.43234 -17.90701 1.000 58.23468 52 ASN B O 1
ATOM 2693 N N . ILE B 1 52 ? -22.10734 26.26499 -18.19113 1.000 52.56887 53 ILE B N 1
ATOM 2694 C CA . ILE B 1 52 ? -23.11027 26.23161 -17.13263 1.000 51.20169 53 ILE B CA 1
ATOM 2695 C C . ILE B 1 52 ? -22.71979 25.19993 -16.08872 1.000 49.87874 53 ILE B C 1
ATOM 2696 O O . ILE B 1 52 ? -22.18692 24.13594 -16.42254 1.000 52.26421 53 ILE B O 1
ATOM 2701 N N . LEU B 1 53 ? -22.97273 25.52154 -14.82067 1.000 50.49312 54 LEU B N 1
ATOM 2702 C CA . LEU B 1 53 ? -22.92454 24.55674 -13.72622 1.000 47.83638 54 LEU B CA 1
ATOM 2703 C C . LEU B 1 53 ? -24.34339 24.37810 -13.19177 1.000 52.89196 54 LEU B C 1
ATOM 2704 O O . LEU B 1 53 ? -24.93496 25.32696 -12.66355 1.000 54.04128 54 LEU B O 1
ATOM 2709 N N . MET B 1 54 ? -24.89365 23.17191 -13.34890 1.000 47.49578 55 MET B N 1
ATOM 2710 C CA . MET B 1 54 ? -26.21478 22.84082 -12.83264 1.000 42.76333 55 MET B CA 1
ATOM 2711 C C . MET B 1 54 ? -26.07865 22.18731 -11.46437 1.000 46.09992 55 MET B C 1
ATOM 2712 O O . MET B 1 54 ? -25.25404 21.28611 -11.28012 1.000 51.40321 55 MET B O 1
ATOM 2717 N N . ILE B 1 55 ? -26.86641 22.65376 -10.50020 1.000 48.34169 56 ILE B N 1
ATOM 2718 C CA . ILE B 1 55 ? -26.86936 22.09925 -9.14925 1.000 47.38667 56 ILE B CA 1
ATOM 2719 C C . ILE B 1 55 ? -28.27429 21.58330 -8.85786 1.000 50.23081 56 ILE B C 1
ATOM 2720 O O . ILE B 1 55 ? -29.25091 22.33484 -8.97142 1.000 50.62398 56 ILE B O 1
ATOM 2725 N N . GLY B 1 56 ? -28.38307 20.30401 -8.49894 1.000 49.49902 57 GLY B N 1
ATOM 2726 C CA . GLY B 1 56 ? -29.67671 19.72121 -8.22134 1.000 50.05012 57 GLY B CA 1
ATOM 2727 C C . GLY B 1 56 ? -29.64148 18.24339 -7.88508 1.000 50.01904 57 GLY B C 1
ATOM 2728 O O . GLY B 1 56 ? -28.65173 17.54510 -8.13227 1.000 50.79048 57 GLY B O 1
ATOM 2729 N N . PRO B 1 57 ? -30.73477 17.73719 -7.31658 1.000 49.28510 58 PRO B N 1
ATOM 2730 C CA . PRO B 1 57 ? -30.79347 16.31769 -6.94775 1.000 49.03702 58 PRO B CA 1
ATOM 2731 C C . PRO B 1 57 ? -30.81754 15.43758 -8.18624 1.000 47.91472 58 PRO B C 1
ATOM 2732 O O . PRO B 1 57 ? -30.88299 15.90596 -9.32483 1.000 45.35741 58 PRO B O 1
ATOM 2736 N N . THR B 1 58 ? -30.75655 14.13198 -7.94943 1.000 46.49690 59 THR B N 1
ATOM 2737 C CA . THR B 1 58 ? -30.67982 13.18544 -9.04926 1.000 52.23940 59 THR B CA 1
ATOM 2738 C C . THR B 1 58 ? -32.04783 13.00098 -9.69393 1.000 51.49577 59 THR B C 1
ATOM 2739 O O . THR B 1 58 ? -33.07891 13.03630 -9.01729 1.000 47.03164 59 THR B O 1
ATOM 2743 N N . GLY B 1 59 ? -32.04994 12.82073 -11.01093 1.000 52.94603 60 GLY B N 1
ATOM 2744 C CA . GLY B 1 59 ? -33.26147 12.45241 -11.73417 1.000 53.73632 60 GLY B CA 1
ATOM 2745 C C . GLY B 1 59 ? -34.35278 13.50159 -11.76731 1.000 54.26554 60 GLY B C 1
ATOM 2746 O O . GLY B 1 59 ? -35.53627 13.16314 -11.63691 1.000 52.60039 60 GLY B O 1
ATOM 2747 N N . VAL B 1 60 ? -33.98607 14.77267 -11.93672 1.000 55.68809 61 VAL B N 1
ATOM 2748 C CA . VAL B 1 60 ? -34.95232 15.85681 -12.00001 1.000 52.00893 61 VAL B CA 1
ATOM 2749 C C . VAL B 1 60 ? -34.84022 16.64998 -13.29728 1.000 50.12119 61 VAL B C 1
ATOM 2750 O O . VAL B 1 60 ? -35.51435 17.66135 -13.45894 1.000 49.31055 61 VAL B O 1
ATOM 2754 N N . GLY B 1 61 ? -33.99768 16.21387 -14.22823 1.000 54.15687 62 GLY B N 1
ATOM 2755 C CA . GLY B 1 61 ? -34.05005 16.78957 -15.55916 1.000 54.38904 62 GLY B CA 1
ATOM 2756 C C . GLY B 1 61 ? -32.78744 17.44281 -16.07463 1.000 51.06559 62 GLY B C 1
ATOM 2757 O O . GLY B 1 61 ? -32.80635 18.04233 -17.15415 1.000 49.30490 62 GLY B O 1
ATOM 2758 N N . LYS B 1 62 ? -31.68279 17.31730 -15.33525 1.000 49.61110 63 LYS B N 1
ATOM 2759 C CA . LYS B 1 62 ? -30.44503 17.97509 -15.74425 1.000 49.16968 63 LYS B CA 1
ATOM 2760 C C . LYS B 1 62 ? -29.94948 17.42184 -17.07621 1.000 51.39375 63 LYS B C 1
ATOM 2761 O O . LYS B 1 62 ? -29.72889 18.17846 -18.02855 1.000 55.91778 63 LYS B O 1
ATOM 2767 N N . THR B 1 63 ? -29.80172 16.09770 -17.17621 1.000 49.24655 64 THR B N 1
ATOM 2768 C CA . THR B 1 63 ? -29.42894 15.49648 -18.45591 1.000 54.91583 64 THR B CA 1
ATOM 2769 C C . THR B 1 63 ? -30.50139 15.73635 -19.51668 1.000 55.39305 64 THR B C 1
ATOM 2770 O O . THR B 1 63 ? -30.18710 16.04393 -20.67570 1.000 55.33537 64 THR B O 1
ATOM 2774 N N . GLU B 1 64 ? -31.77330 15.56940 -19.14885 1.000 47.23466 65 GLU B N 1
ATOM 2775 C CA . GLU B 1 64 ? -32.82566 15.63147 -20.15427 1.000 53.50974 65 GLU B CA 1
ATOM 2776 C C . GLU B 1 64 ? -32.89020 17.00806 -20.79823 1.000 58.18605 65 GLU B C 1
ATOM 2777 O O . GLU B 1 64 ? -33.02930 17.11719 -22.02373 1.000 56.81008 65 GLU B O 1
ATOM 2783 N N . ILE B 1 65 ? -32.78637 18.07215 -19.99000 1.000 53.64369 66 ILE B N 1
ATOM 2784 C CA . ILE B 1 65 ? -32.83527 19.42765 -20.53807 1.000 57.82630 66 ILE B CA 1
ATOM 2785 C C . ILE B 1 65 ? -31.70111 19.63005 -21.53247 1.000 60.49652 66 ILE B C 1
ATOM 2786 O O . ILE B 1 65 ? -31.91332 20.11118 -22.65421 1.000 60.23695 66 ILE B O 1
ATOM 2791 N N . SER B 1 66 ? -30.47840 19.25754 -21.13559 1.000 57.58064 67 SER B N 1
ATOM 2792 C CA . SER B 1 66 ? -29.33092 19.42122 -22.02253 1.000 57.87828 67 SER B CA 1
ATOM 2793 C C . SER B 1 66 ? -29.45690 18.54133 -23.25692 1.000 54.68570 67 SER B C 1
ATOM 2794 O O . SER B 1 66 ? -29.05794 18.93936 -24.35558 1.000 58.85578 67 SER B O 1
ATOM 2797 N N . ARG B 1 67 ? -29.98782 17.33310 -23.09726 1.000 55.34353 68 ARG B N 1
ATOM 2798 C CA . ARG B 1 67 ? -30.07119 16.43047 -24.24102 1.000 61.17338 68 ARG B CA 1
ATOM 2799 C C . ARG B 1 67 ? -31.09898 16.92126 -25.24444 1.000 56.18665 68 ARG B C 1
ATOM 2800 O O . ARG B 1 67 ? -30.86426 16.87302 -26.45671 1.000 54.75374 68 ARG B O 1
ATOM 2808 N N . ARG B 1 68 ? -32.23826 17.41460 -24.75170 1.000 62.58491 69 ARG B N 1
ATOM 2809 C CA . ARG B 1 68 ? -33.25869 17.97238 -25.63381 1.000 60.97304 69 ARG B CA 1
ATOM 2810 C C . ARG B 1 68 ? -32.78120 19.26838 -26.26938 1.000 62.98116 69 ARG B C 1
ATOM 2811 O O . ARG B 1 68 ? -33.03959 19.52047 -27.45430 1.000 62.19139 69 ARG B O 1
ATOM 2819 N N . LEU B 1 69 ? -32.08743 20.10142 -25.48866 1.000 59.45108 70 LEU B N 1
ATOM 2820 C CA . LEU B 1 69 ? -31.55518 21.35254 -26.01102 1.000 58.84339 70 LEU B CA 1
ATOM 2821 C C . LEU B 1 69 ? -30.67644 21.10342 -27.22925 1.000 61.10614 70 LEU B C 1
ATOM 2822 O O . LEU B 1 69 ? -30.82939 21.75592 -28.27248 1.000 61.53857 70 LEU B O 1
ATOM 2827 N N . ALA B 1 70 ? -29.76614 20.13522 -27.12310 1.000 60.50431 71 ALA B N 1
ATOM 2828 C CA . ALA B 1 70 ? -28.85101 19.86556 -28.22352 1.000 60.78859 71 ALA B CA 1
ATOM 2829 C C . ALA B 1 70 ? -29.59934 19.34829 -29.43947 1.000 60.96770 71 ALA B C 1
ATOM 2830 O O . ALA B 1 70 ? -29.27220 19.71273 -30.57433 1.000 63.39933 71 ALA B O 1
ATOM 2832 N N . LYS B 1 71 ? -30.62631 18.52167 -29.22315 1.000 60.73306 72 LYS B N 1
ATOM 2833 C CA . LYS B 1 71 ? -31.39021 18.00015 -30.35207 1.000 63.83844 72 LYS B CA 1
ATOM 2834 C C . LYS B 1 71 ? -32.15889 19.11821 -31.03534 1.000 65.33076 72 LYS B C 1
ATOM 2835 O O . LYS B 1 71 ? -32.29346 19.13065 -32.26630 1.000 59.98270 72 LYS B O 1
ATOM 2837 N N . LEU B 1 72 ? -32.64922 20.07574 -30.24439 1.000 64.37246 73 LEU B N 1
ATOM 2838 C CA . LEU B 1 72 ? -33.29067 21.25893 -30.80180 1.000 66.16296 73 LEU B CA 1
ATOM 2839 C C . LEU B 1 72 ? -32.34967 22.00852 -31.73488 1.000 64.15886 73 LEU B C 1
ATOM 2840 O O . LEU B 1 72 ? -32.75789 22.45351 -32.81252 1.000 67.41632 73 LEU B O 1
ATOM 2845 N N . ALA B 1 73 ? -31.07707 22.12909 -31.35146 1.000 67.68503 74 ALA B N 1
ATOM 2846 C CA . ALA B 1 73 ? -30.08944 22.90033 -32.09496 1.000 66.14630 74 ALA B CA 1
ATOM 2847 C C . ALA B 1 73 ? -29.30359 22.06266 -33.10350 1.000 64.10494 74 ALA B C 1
ATOM 2848 O O . ALA B 1 73 ? -28.26250 22.52050 -33.58868 1.000 67.51268 74 ALA B O 1
ATOM 2850 N N . GLY B 1 74 ? -29.77092 20.85424 -33.41993 1.000 64.69278 75 GLY B N 1
ATOM 2851 C CA . GLY B 1 74 ? -29.07070 19.94731 -34.31638 1.000 68.88258 75 GLY B CA 1
ATOM 2852 C C . GLY B 1 74 ? -27.57998 19.79036 -34.06659 1.000 67.94608 75 GLY B C 1
ATOM 2853 O O . GLY B 1 74 ? -26.83191 19.45866 -34.99011 1.000 63.50085 75 GLY B O 1
ATOM 2854 N N . ALA B 1 75 ? -27.13889 20.02465 -32.82394 1.000 63.94742 76 ALA B N 1
ATOM 2855 C CA . ALA B 1 75 ? -25.77138 19.99586 -32.31189 1.000 71.18456 76 ALA B CA 1
ATOM 2856 C C . ALA B 1 75 ? -25.39667 18.60257 -31.80281 1.000 72.09766 76 ALA B C 1
ATOM 2857 O O . ALA B 1 75 ? -26.20719 17.94264 -31.14292 1.000 68.09795 76 ALA B O 1
ATOM 2859 N N . PRO B 1 76 ? -24.16346 18.16401 -32.07210 1.000 71.04873 77 PRO B N 1
ATOM 2860 C CA . PRO B 1 76 ? -23.70988 16.86891 -31.55259 1.000 63.71282 77 PRO B CA 1
ATOM 2861 C C . PRO B 1 76 ? -23.51350 16.93851 -30.05401 1.000 60.44870 77 PRO B C 1
ATOM 2862 O O . PRO B 1 76 ? -22.99431 17.92529 -29.52969 1.000 62.16872 77 PRO B O 1
ATOM 2866 N N . PHE B 1 77 ? -23.91881 15.87049 -29.36707 1.000 62.43132 78 PHE B N 1
ATOM 2867 C CA . PHE B 1 77 ? -24.02769 15.85911 -27.91426 1.000 59.86740 78 PHE B CA 1
ATOM 2868 C C . PHE B 1 77 ? -23.30744 14.64923 -27.33917 1.000 55.97371 78 PHE B C 1
ATOM 2869 O O . PHE B 1 77 ? -23.40104 13.54677 -27.87844 1.000 58.24929 78 PHE B O 1
ATOM 2877 N N . VAL B 1 78 ? -22.58852 14.86010 -26.24149 1.000 55.65273 79 VAL B N 1
ATOM 2878 C CA . VAL B 1 78 ? -21.87142 13.79272 -25.55436 1.000 57.92662 79 VAL B CA 1
ATOM 2879 C C . VAL B 1 78 ? -22.06821 13.96787 -24.05823 1.000 56.19585 79 VAL B C 1
ATOM 2880 O O . VAL B 1 78 ? -21.78336 15.04063 -23.51433 1.000 54.77050 79 VAL B O 1
ATOM 2884 N N . LYS B 1 79 ? -22.55492 12.92037 -23.39446 1.000 54.89456 80 LYS B N 1
ATOM 2885 C CA . LYS B 1 79 ? -22.64599 12.88877 -21.94261 1.000 53.56294 80 LYS B CA 1
ATOM 2886 C C . LYS B 1 79 ? -21.56598 11.97358 -21.37537 1.000 56.11265 80 LYS B C 1
ATOM 2887 O O . LYS B 1 79 ? -21.32425 10.88099 -21.90285 1.000 50.02095 80 LYS B O 1
ATOM 2893 N N . VAL B 1 80 ? -20.91976 12.42158 -20.29923 1.000 48.26528 81 VAL B N 1
ATOM 2894 C CA . VAL B 1 80 ? -19.84950 11.66188 -19.66813 1.000 52.62773 81 VAL B CA 1
ATOM 2895 C C . VAL B 1 80 ? -19.96870 11.81215 -18.15798 1.000 52.18543 81 VAL B C 1
ATOM 2896 O O . VAL B 1 80 ? -20.39042 12.85940 -17.65848 1.000 48.30263 81 VAL B O 1
ATOM 2900 N N . GLU B 1 81 ? -19.63024 10.74823 -17.43149 1.000 51.47008 82 GLU B N 1
ATOM 2901 C CA . GLU B 1 81 ? -19.57365 10.78388 -15.97426 1.000 51.37514 82 GLU B CA 1
ATOM 2902 C C . GLU B 1 81 ? -18.15366 11.16544 -15.57193 1.000 52.87158 82 GLU B C 1
ATOM 2903 O O . GLU B 1 81 ? -17.20042 10.44915 -15.90164 1.000 53.06387 82 GLU B O 1
ATOM 2909 N N . ALA B 1 82 ? -18.01497 12.29160 -14.86776 1.000 49.25252 83 ALA B N 1
ATOM 2910 C CA . ALA B 1 82 ? -16.69199 12.83446 -14.56660 1.000 51.48298 83 ALA B CA 1
ATOM 2911 C C . ALA B 1 82 ? -15.81115 11.83480 -13.81952 1.000 51.55163 83 ALA B C 1
ATOM 2912 O O . ALA B 1 82 ? -14.61200 11.72718 -14.10135 1.000 51.46602 83 ALA B O 1
ATOM 2914 N N . THR B 1 83 ? -16.38324 11.07700 -12.88118 1.000 52.47840 84 THR B N 1
ATOM 2915 C CA . THR B 1 83 ? -15.56659 10.19419 -12.05283 1.000 49.88200 84 THR B CA 1
ATOM 2916 C C . THR B 1 83 ? -14.97248 9.02949 -12.82868 1.000 51.14691 84 THR B C 1
ATOM 2917 O O . THR B 1 83 ? -14.08929 8.34185 -12.30061 1.000 48.22752 84 THR B O 1
ATOM 2921 N N . LYS B 1 84 ? -15.42078 8.79486 -14.06198 1.000 48.35443 85 LYS B N 1
ATOM 2922 C CA . LYS B 1 84 ? -14.86200 7.69519 -14.83723 1.000 48.57964 85 LYS B CA 1
ATOM 2923 C C . LYS B 1 84 ? -13.37885 7.91923 -15.11206 1.000 48.41861 85 LYS B C 1
ATOM 2924 O O . LYS B 1 84 ? -12.60681 6.95618 -15.21400 1.000 47.90840 85 LYS B O 1
ATOM 2930 N N . PHE B 1 85 ? -12.94471 9.17506 -15.15148 1.000 49.53968 86 PHE B N 1
ATOM 2931 C CA . PHE B 1 85 ? -11.53931 9.46974 -15.39842 1.000 49.40879 86 PHE B CA 1
ATOM 2932 C C . PHE B 1 85 ? -10.66093 9.28113 -14.15981 1.000 46.45091 86 PHE B C 1
ATOM 2933 O O . PHE B 1 85 ? -9.44004 9.43273 -14.26589 1.000 50.02942 86 PHE B O 1
ATOM 2941 N N . THR B 1 86 ? -11.22895 8.92079 -13.00724 1.000 44.02744 87 THR B N 1
ATOM 2942 C CA . THR B 1 86 ? -10.43985 8.62350 -11.81669 1.000 41.92681 87 THR B CA 1
ATOM 2943 C C . THR B 1 86 ? -10.07423 7.15219 -11.70701 1.000 48.30558 87 THR B C 1
ATOM 2944 O O . THR B 1 86 ? -9.33442 6.78793 -10.78240 1.000 49.79035 87 THR B O 1
ATOM 2948 N N . GLU B 1 87 ? -10.57185 6.30707 -12.61325 1.000 43.78822 88 GLU B N 1
ATOM 2949 C CA . GLU B 1 87 ? -10.37147 4.86679 -12.57776 1.000 45.49754 88 GLU B CA 1
ATOM 2950 C C . GLU B 1 87 ? -9.19642 4.45733 -13.45839 1.000 46.11691 88 GLU B C 1
ATOM 2951 O O . GLU B 1 87 ? -8.92838 5.06953 -14.49597 1.000 46.02606 88 GLU B O 1
ATOM 2957 N N . VAL B 1 88 ? -8.50214 3.39422 -13.04752 1.000 43.39885 89 VAL B N 1
ATOM 2958 C CA . VAL B 1 88 ? -7.43713 2.86460 -13.89589 1.000 47.04614 89 VAL B CA 1
ATOM 2959 C C . VAL B 1 88 ? -8.03528 2.26871 -15.16477 1.000 50.64074 89 VAL B C 1
ATOM 2960 O O . VAL B 1 88 ? -9.22007 1.92565 -15.23617 1.000 50.96650 89 VAL B O 1
ATOM 2964 N N . GLY B 1 89 ? -7.19770 2.13424 -16.18211 1.000 52.52040 90 GLY B N 1
ATOM 2965 C CA . GLY B 1 89 ? -7.68658 1.58661 -17.42590 1.000 47.95002 90 GLY B CA 1
ATOM 2966 C C . GLY B 1 89 ? -6.91525 2.04022 -18.64250 1.000 53.29733 90 GLY B C 1
ATOM 2967 O O . GLY B 1 89 ? -6.51476 3.20012 -18.76065 1.000 58.84684 90 GLY B O 1
ATOM 2968 N N . TYR B 1 90 ? -6.72396 1.11814 -19.56653 1.000 56.28612 91 TYR B N 1
ATOM 2969 C CA A TYR B 1 90 ? -5.95321 1.35545 -20.77954 0.624 58.69397 91 TYR B CA 1
ATOM 2970 C CA B TYR B 1 90 ? -5.95016 1.41255 -20.75895 0.376 62.59977 91 TYR B CA 1
ATOM 2971 C C . TYR B 1 90 ? -6.79355 1.95878 -21.90047 1.000 59.39282 91 TYR B C 1
ATOM 2972 O O . TYR B 1 90 ? -6.23165 2.52239 -22.84566 1.000 63.74539 91 TYR B O 1
ATOM 2989 N N . VAL B 1 91 ? -8.11808 1.84357 -21.82724 1.000 54.53286 92 VAL B N 1
ATOM 2990 C CA . VAL B 1 91 ? -9.01052 2.32140 -22.87714 1.000 54.21194 92 VAL B CA 1
ATOM 2991 C C . VAL B 1 91 ? -9.94087 3.36795 -22.28982 1.000 55.27919 92 VAL B C 1
ATOM 2992 O O . VAL B 1 91 ? -10.54547 3.14192 -21.23625 1.000 60.54902 92 VAL B O 1
ATOM 2996 N N . GLY B 1 92 ? -10.02782 4.51688 -22.95453 1.000 55.01048 93 GLY B N 1
ATOM 2997 C CA . GLY B 1 92 ? -11.03064 5.52674 -22.63664 1.000 56.96004 93 GLY B CA 1
ATOM 2998 C C . GLY B 1 92 ? -10.95631 6.15516 -21.25937 1.000 54.88982 93 GLY B C 1
ATOM 2999 O O . GLY B 1 92 ? -11.99743 6.48208 -20.67820 1.000 60.52378 93 GLY B O 1
ATOM 3000 N N . ARG B 1 93 ? -9.75495 6.34889 -20.72318 1.000 56.21955 94 ARG B N 1
ATOM 3001 C CA . ARG B 1 93 ? -9.59296 6.98865 -19.42376 1.000 54.45033 94 ARG B CA 1
ATOM 3002 C C . ARG B 1 93 ? -8.98449 8.38024 -19.51576 1.000 54.00163 94 ARG B C 1
ATOM 3003 O O . ARG B 1 93 ? -8.61116 8.94503 -18.48081 1.000 56.56258 94 ARG B O 1
ATOM 3011 N N . ASP B 1 94 ? -8.83477 8.93200 -20.71834 1.000 52.65168 95 ASP B N 1
ATOM 3012 C CA . ASP B 1 94 ? -8.32855 10.28766 -20.89139 1.000 58.32791 95 ASP B CA 1
ATOM 3013 C C . ASP B 1 94 ? -9.45748 11.18995 -21.36767 1.000 53.72443 95 ASP B C 1
ATOM 3014 O O . ASP B 1 94 ? -10.27531 10.78701 -22.20280 1.000 60.00843 95 ASP B O 1
ATOM 3019 N N . VAL B 1 95 ? -9.50212 12.41277 -20.83045 1.000 53.14847 96 VAL B N 1
ATOM 3020 C CA . VAL B 1 95 ? -10.64950 13.27686 -21.08582 1.000 56.03165 96 VAL B CA 1
ATOM 3021 C C . VAL B 1 95 ? -10.74082 13.67528 -22.54946 1.000 55.51916 96 VAL B C 1
ATOM 3022 O O . VAL B 1 95 ? -11.81254 14.07343 -23.01028 1.000 57.92961 96 VAL B O 1
ATOM 3026 N N . GLU B 1 96 ? -9.65355 13.58143 -23.30775 1.000 53.16027 97 GLU B N 1
ATOM 3027 C CA . GLU B 1 96 ? -9.77497 13.89095 -24.72212 1.000 59.66145 97 GLU B CA 1
ATOM 3028 C C . GLU B 1 96 ? -10.64300 12.87266 -25.45254 1.000 65.73360 97 GLU B C 1
ATOM 3029 O O . GLU B 1 96 ? -11.08019 13.13980 -26.57859 1.000 69.59346 97 GLU B O 1
ATOM 3035 N N . GLN B 1 97 ? -10.90966 11.71600 -24.83848 1.000 60.97326 98 GLN B N 1
ATOM 3036 C CA . GLN B 1 97 ? -11.87130 10.78654 -25.42257 1.000 65.94938 98 GLN B CA 1
ATOM 3037 C C . GLN B 1 97 ? -13.22776 11.45312 -25.62297 1.000 64.95498 98 GLN B C 1
ATOM 3038 O O . GLN B 1 97 ? -13.93436 11.14439 -26.59008 1.000 66.05290 98 GLN B O 1
ATOM 3044 N N . ILE B 1 98 ? -13.59198 12.37760 -24.72600 1.000 63.25707 99 ILE B N 1
ATOM 3045 C CA . ILE B 1 98 ? -14.83194 13.13721 -24.86313 1.000 64.02215 99 ILE B CA 1
ATOM 3046 C C . ILE B 1 98 ? -14.89070 13.80259 -26.22899 1.000 68.97492 99 ILE B C 1
ATOM 3047 O O . ILE B 1 98 ? -15.89152 13.70671 -26.94822 1.000 70.96732 99 ILE B O 1
ATOM 3052 N N . ILE B 1 99 ? -13.81338 14.49121 -26.60383 1.000 64.11104 100 ILE B N 1
ATOM 3053 C CA . ILE B 1 99 ? -13.80139 15.21244 -27.87073 1.000 67.99784 100 ILE B CA 1
ATOM 3054 C C . ILE B 1 99 ? -13.77073 14.23705 -29.04268 1.000 72.68858 100 ILE B C 1
ATOM 3055 O O . ILE B 1 99 ? -14.43459 14.45183 -30.06670 1.000 71.07526 100 ILE B O 1
ATOM 3060 N N . ARG B 1 100 ? -13.00269 13.15006 -28.91575 1.000 70.66745 101 ARG B N 1
ATOM 3061 C CA . ARG B 1 100 ? -12.96328 12.15628 -29.98327 1.000 70.57816 101 ARG B CA 1
ATOM 3062 C C . ARG B 1 100 ? -14.34310 11.54591 -30.20401 1.000 76.10361 101 ARG B C 1
ATOM 3063 O O . ARG B 1 100 ? -14.79076 11.39456 -31.34884 1.000 76.32104 101 ARG B O 1
ATOM 3071 N N . ASP B 1 101 ? -15.03883 11.20527 -29.11378 1.000 72.39559 102 ASP B N 1
ATOM 3072 C CA . ASP B 1 101 ? -16.39964 10.68773 -29.22755 1.000 74.42631 102 ASP B CA 1
ATOM 3073 C C . ASP B 1 101 ? -17.33951 11.71056 -29.85676 1.000 73.40393 102 ASP B C 1
ATOM 3074 O O . ASP B 1 101 ? -18.24697 11.34491 -30.61642 1.000 72.54834 102 ASP B O 1
ATOM 3079 N N . LEU B 1 102 ? -17.14428 12.99487 -29.54380 1.000 71.46697 103 LEU B N 1
ATOM 3080 C CA . LEU B 1 102 ? -18.02060 14.03215 -30.07753 1.000 72.95426 103 LEU B CA 1
ATOM 3081 C C . LEU B 1 102 ? -17.93006 14.11156 -31.59629 1.000 81.12808 103 LEU B C 1
ATOM 3082 O O . LEU B 1 102 ? -18.95448 14.21618 -32.28120 1.000 84.33493 103 LEU B O 1
ATOM 3087 N N . VAL B 1 103 ? -16.71292 14.06809 -32.14207 1.000 77.22073 104 VAL B N 1
ATOM 3088 C CA . VAL B 1 103 ? -16.55565 14.00541 -33.59333 1.000 81.20520 104 VAL B CA 1
ATOM 3089 C C . VAL B 1 103 ? -17.23475 12.75868 -34.13930 1.000 80.94388 104 VAL B C 1
ATOM 3090 O O . VAL B 1 103 ? -17.90854 12.79999 -35.17561 1.000 82.94420 104 VAL B O 1
ATOM 3094 N N . GLU B 1 104 ? -17.08554 11.63521 -33.43496 1.000 81.95597 105 GLU B N 1
ATOM 3095 C CA . GLU B 1 104 ? -17.71712 10.39386 -33.86199 1.000 77.96172 105 GLU B CA 1
ATOM 3096 C C . GLU B 1 104 ? -19.23103 10.53178 -33.89853 1.000 81.10771 105 GLU B C 1
ATOM 3097 O O . GLU B 1 104 ? -19.90500 9.82076 -34.65630 1.000 81.62392 105 GLU B O 1
ATOM 3103 N N . ILE B 1 105 ? -19.77862 11.41726 -33.06871 1.000 81.03482 106 ILE B N 1
ATOM 3104 C CA . ILE B 1 105 ? -21.21124 11.68471 -33.07094 1.000 80.82105 106 ILE B CA 1
ATOM 3105 C C . ILE B 1 105 ? -21.58627 12.74460 -34.11088 1.000 83.68323 106 ILE B C 1
ATOM 3106 O O . ILE B 1 105 ? -22.71102 12.73860 -34.62544 1.000 85.48945 106 ILE B O 1
ATOM 3111 N N . ALA B 1 106 ? -20.65770 13.64011 -34.45379 1.000 82.05763 107 ALA B N 1
ATOM 3112 C CA . ALA B 1 106 ? -20.93421 14.62417 -35.49297 1.000 86.72863 107 ALA B CA 1
ATOM 3113 C C . ALA B 1 106 ? -20.85754 14.01767 -36.88864 1.000 93.35992 107 ALA B C 1
ATOM 3114 O O . ALA B 1 106 ? -21.58948 14.45069 -37.78542 1.000 94.32217 107 ALA B O 1
ATOM 3116 N N . ILE B 1 107 ? -19.98721 13.02547 -37.09585 1.000 91.50464 108 ILE B N 1
ATOM 3117 C CA . ILE B 1 107 ? -19.94850 12.32576 -38.37945 1.000 88.66508 108 ILE B CA 1
ATOM 3118 C C . ILE B 1 107 ? -21.29766 11.67437 -38.66058 1.000 89.67185 108 ILE B C 1
ATOM 3119 O O . ILE B 1 107 ? -21.95129 11.96129 -39.66850 1.000 93.01634 108 ILE B O 1
ATOM 3121 N N . THR B 1 108 ? -21.74630 10.80508 -37.75392 1.000 91.73319 109 THR B N 1
ATOM 3122 C CA . THR B 1 108 ? -23.03743 10.15359 -37.92604 1.000 87.50004 109 THR B CA 1
ATOM 3123 C C . THR B 1 108 ? -24.19142 11.14508 -37.90178 1.000 94.04353 109 THR B C 1
ATOM 3124 O O . THR B 1 108 ? -25.30499 10.79557 -38.30610 1.000 97.55244 109 THR B O 1
ATOM 3128 N N . LEU B 1 109 ? -23.95869 12.36941 -37.42827 1.000 92.84821 110 LEU B N 1
ATOM 3129 C CA . LEU B 1 109 ? -25.00570 13.38216 -37.48169 1.000 92.80011 110 LEU B CA 1
ATOM 3130 C C . LEU B 1 109 ? -25.03314 14.07282 -38.83924 1.000 94.16220 110 LEU B C 1
ATOM 3131 O O . LEU B 1 109 ? -26.11089 14.34557 -39.37663 1.000 99.45717 110 LEU B O 1
ATOM 3136 N N . VAL B 1 110 ? -23.85764 14.36200 -39.40423 1.000 99.39336 111 VAL B N 1
ATOM 3137 C CA . VAL B 1 110 ? -23.78897 15.03416 -40.69888 1.000 102.48195 111 VAL B CA 1
ATOM 3138 C C . VAL B 1 110 ? -24.25824 14.10693 -41.81284 1.000 105.33563 111 VAL B C 1
ATOM 3139 O O . VAL B 1 110 ? -24.85486 14.56098 -42.79833 1.000 109.30209 111 VAL B O 1
ATOM 3143 N N . ARG B 1 111 ? -24.02097 12.79938 -41.67580 1.000 106.42549 112 ARG B N 1
ATOM 3144 C CA . ARG B 1 111 ? -24.48647 11.86116 -42.69264 1.000 108.15889 112 ARG B CA 1
ATOM 3145 C C . ARG B 1 111 ? -26.00587 11.87284 -42.78675 1.000 110.69968 112 ARG B C 1
ATOM 3146 O O . ARG B 1 111 ? -26.56766 11.80164 -43.88537 1.000 116.71890 112 ARG B O 1
ATOM 3148 N N . GLU B 1 112 ? -26.68882 11.97747 -41.64304 1.000 111.04242 113 GLU B N 1
ATOM 3149 C CA . GLU B 1 112 ? -28.14713 11.98649 -41.65365 1.000 114.49968 113 GLU B CA 1
ATOM 3150 C C . GLU B 1 112 ? -28.68365 13.21826 -42.37499 1.000 120.77211 113 GLU B C 1
ATOM 3151 O O . GLU B 1 112 ? -29.61884 13.11672 -43.17831 1.000 125.73428 113 GLU B O 1
ATOM 3153 N N . LYS B 1 113 ? -28.09428 14.38911 -42.11660 1.000 115.26249 114 LYS B N 1
ATOM 3154 C CA . LYS B 1 113 ? -28.60245 15.62173 -42.71113 1.000 115.49643 114 LYS B CA 1
ATOM 3155 C C . LYS B 1 113 ? -28.20354 15.75771 -44.17365 1.000 118.87860 114 LYS B C 1
ATOM 3156 O O . LYS B 1 113 ? -28.98437 16.27207 -44.98372 1.000 122.65037 114 LYS B O 1
ATOM 3162 N N . ARG B 1 114 ? -27.00222 15.29752 -44.53230 1.000 114.88501 115 ARG B N 1
ATOM 3163 C CA . ARG B 1 114 ? -26.54939 15.42665 -45.91442 1.000 117.05741 115 ARG B CA 1
ATOM 3164 C C . ARG B 1 114 ? -27.40164 14.58128 -46.85020 1.000 119.57037 115 ARG B C 1
ATOM 3165 O O . ARG B 1 114 ? -27.75627 15.02408 -47.94936 1.000 117.33924 115 ARG B O 1
ATOM 3167 N N . ARG B 1 115 ? -27.73460 13.36061 -46.42917 1.000 121.39678 116 ARG B N 1
ATOM 3168 C CA . ARG B 1 115 ? -28.56559 12.48545 -47.24621 1.000 121.44146 116 ARG B CA 1
ATOM 3169 C C . ARG B 1 115 ? -29.91334 13.13408 -47.54839 1.000 122.61081 116 ARG B C 1
ATOM 3170 O O . ARG B 1 115 ? -30.34298 13.18569 -48.70799 1.000 124.50084 116 ARG B O 1
ATOM 3178 N N . GLU B 1 116 ? -30.59777 13.62894 -46.51653 1.000 121.93300 117 GLU B N 1
ATOM 3179 C CA . GLU B 1 116 ? -31.90266 14.26354 -46.69517 1.000 121.84041 117 GLU B CA 1
ATOM 3180 C C . GLU B 1 116 ? -31.83965 15.46982 -47.63907 1.000 123.89025 117 GLU B C 1
ATOM 3181 O O . GLU B 1 116 ? -30.85145 16.20298 -47.67337 1.000 127.79963 117 GLU B O 1
ATOM 3183 N N . ASP B 1 227 ? -15.02111 13.03992 -48.30866 1.000 110.62348 228 ASP B N 1
ATOM 3184 C CA . ASP B 1 227 ? -14.03733 13.82474 -47.56916 1.000 108.16038 228 ASP B CA 1
ATOM 3185 C C . ASP B 1 227 ? -14.66933 15.09089 -46.99731 1.000 109.29352 228 ASP B C 1
ATOM 3186 O O . ASP B 1 227 ? -14.32885 15.52226 -45.89547 1.000 108.86279 228 ASP B O 1
ATOM 3188 N N . GLN B 1 228 ? -15.59307 15.68530 -47.75780 1.000 111.03160 229 GLN B N 1
ATOM 3189 C CA . GLN B 1 228 ? -16.25854 16.89917 -47.29774 1.000 107.42573 229 GLN B CA 1
ATOM 3190 C C . GLN B 1 228 ? -17.17695 16.62894 -46.11081 1.000 111.44090 229 GLN B C 1
ATOM 3191 O O . GLN B 1 228 ? -17.34877 17.50338 -45.25310 1.000 111.31148 229 GLN B O 1
ATOM 3193 N N . ILE B 1 229 ? -17.77683 15.43727 -46.04310 1.000 109.28135 230 ILE B N 1
ATOM 3194 C CA . ILE B 1 229 ? -18.62813 15.10211 -44.90462 1.000 106.42281 230 ILE B CA 1
ATOM 3195 C C . ILE B 1 229 ? -17.80563 15.03579 -43.62696 1.000 109.39359 230 ILE B C 1
ATOM 3196 O O . ILE B 1 229 ? -18.21608 15.55250 -42.58114 1.000 110.39864 230 ILE B O 1
ATOM 3198 N N . VAL B 1 230 ? -16.63174 14.40234 -43.69050 1.000 112.47490 231 VAL B N 1
ATOM 3199 C CA . VAL B 1 230 ? -15.75868 14.32712 -42.52289 1.000 105.97373 231 VAL B CA 1
ATOM 3200 C C . VAL B 1 230 ? -15.28469 15.71894 -42.12987 1.000 106.01093 231 VAL B C 1
ATOM 3201 O O . VAL B 1 230 ? -15.13289 16.02922 -40.94242 1.000 107.82762 231 VAL B O 1
ATOM 3205 N N . GLN B 1 231 ? -15.03998 16.57835 -43.12031 1.000 108.47673 232 GLN B N 1
ATOM 3206 C CA . GLN B 1 231 ? -14.68514 17.96243 -42.82608 1.000 109.73867 232 GLN B CA 1
ATOM 3207 C C . GLN B 1 231 ? -15.83027 18.68458 -42.12159 1.000 111.22393 232 GLN B C 1
ATOM 3208 O O . GLN B 1 231 ? -15.60254 19.47038 -41.19289 1.000 108.13077 232 GLN B O 1
ATOM 3210 N N . GLU B 1 232 ? -17.07314 18.41492 -42.53385 1.000 115.24551 233 GLU B N 1
ATOM 3211 C CA . GLU B 1 232 ? -18.21143 19.07243 -41.89951 1.000 114.02628 233 GLU B CA 1
ATOM 3212 C C . GLU B 1 232 ? -18.42799 18.55159 -40.48428 1.000 112.03021 233 GLU B C 1
ATOM 3213 O O . GLU B 1 232 ? -18.82609 19.31116 -39.59200 1.000 108.24081 233 GLU B O 1
ATOM 3215 N N . ALA B 1 233 ? -18.17874 17.25812 -40.25964 1.000 114.94653 234 ALA B N 1
ATOM 3216 C CA . ALA B 1 233 ? -18.19562 16.73489 -38.89834 1.000 108.98235 234 ALA B CA 1
ATOM 3217 C C . ALA B 1 233 ? -17.13917 17.40784 -38.03312 1.000 106.62342 234 ALA B C 1
ATOM 3218 O O . ALA B 1 233 ? -17.36339 17.63178 -36.83793 1.000 104.40106 234 ALA B O 1
ATOM 3220 N N . LEU B 1 234 ? -15.99359 17.75750 -38.62232 1.000 106.94874 235 LEU B N 1
ATOM 3221 C CA . LEU B 1 234 ? -14.96754 18.49091 -37.89202 1.000 101.06557 235 LEU B CA 1
ATOM 3222 C C . LEU B 1 234 ? -15.31620 19.96447 -37.74824 1.000 100.18838 235 LEU B C 1
ATOM 3223 O O . LEU B 1 234 ? -14.86106 20.61116 -36.79801 1.000 96.12568 235 LEU B O 1
ATOM 3225 N N . ARG B 1 235 ? -16.10780 20.51251 -38.67442 1.000 96.54380 236 ARG B N 1
ATOM 3226 C CA . ARG B 1 235 ? -16.55544 21.89400 -38.53758 1.000 95.56649 236 ARG B CA 1
ATOM 3227 C C . ARG B 1 235 ? -17.64721 22.00962 -37.48429 1.000 100.52082 236 ARG B C 1
ATOM 3228 O O . ARG B 1 235 ? -17.59557 22.88576 -36.61236 1.000 97.54266 236 ARG B O 1
ATOM 3230 N N . VAL B 1 236 ? -18.63503 21.11669 -37.54719 1.000 97.40421 237 VAL B N 1
ATOM 3231 C CA . VAL B 1 236 ? -19.73292 21.14100 -36.58777 1.000 89.80496 237 VAL B CA 1
ATOM 3232 C C . VAL B 1 236 ? -19.20682 20.94697 -35.17358 1.000 89.31987 237 VAL B C 1
ATOM 3233 O O . VAL B 1 236 ? -19.55788 21.69700 -34.25526 1.000 88.69475 237 VAL B O 1
ATOM 3237 N N . SER B 1 237 ? -18.34625 19.93975 -34.98393 1.000 91.78033 238 SER B N 1
ATOM 3238 C CA . SER B 1 237 ? -17.81084 19.63212 -33.65883 1.000 85.11677 238 SER B CA 1
ATOM 3239 C C . SER B 1 237 ? -17.17774 20.84933 -32.99830 1.000 83.62639 238 SER B C 1
ATOM 3240 O O . SER B 1 237 ? -17.38738 21.09612 -31.80599 1.000 82.47878 238 SER B O 1
ATOM 3243 N N . GLU B 1 238 ? -16.42658 21.64179 -33.76407 1.000 89.55628 239 GLU B N 1
ATOM 3244 C CA . GLU B 1 238 ? -15.73879 22.79035 -33.18199 1.000 87.88314 239 GLU B CA 1
ATOM 3245 C C . GLU B 1 238 ? -16.70464 23.91981 -32.85273 1.000 90.89134 239 GLU B C 1
ATOM 3246 O O . GLU B 1 238 ? -16.57607 24.56968 -31.80739 1.000 85.51175 239 GLU B O 1
ATOM 3252 N N . ASP B 1 239 ? -17.66601 24.18389 -33.73714 1.000 93.88216 240 ASP B N 1
ATOM 3253 C CA . ASP B 1 239 ? -18.51395 25.35413 -33.57262 1.000 93.33478 240 ASP B CA 1
ATOM 3254 C C . ASP B 1 239 ? -19.81281 25.06366 -32.84138 1.000 92.63648 240 ASP B C 1
ATOM 3255 O O . ASP B 1 239 ? -20.40901 25.99059 -32.28195 1.000 95.78856 240 ASP B O 1
ATOM 3260 N N . GLU B 1 240 ? -20.26665 23.81152 -32.82123 1.000 84.05743 241 GLU B N 1
ATOM 3261 C CA . GLU B 1 240 ? -21.58218 23.50668 -32.28421 1.000 80.61481 241 GLU B CA 1
ATOM 3262 C C . GLU B 1 240 ? -21.61554 22.41169 -31.22736 1.000 75.53537 241 GLU B C 1
ATOM 3263 O O . GLU B 1 240 ? -22.68927 22.16147 -30.67228 1.000 76.46199 241 GLU B O 1
ATOM 3269 N N . GLY B 1 241 ? -20.49213 21.76853 -30.92091 1.000 75.06279 242 GLY B N 1
ATOM 3270 C CA . GLY B 1 241 ? -20.52749 20.65111 -29.99274 1.000 65.62948 242 GLY B CA 1
ATOM 3271 C C . GLY B 1 241 ? -21.03894 21.06922 -28.62347 1.000 67.07027 242 GLY B C 1
ATOM 3272 O O . GLY B 1 241 ? -20.78278 22.17970 -28.15009 1.000 68.72507 242 GLY B O 1
ATOM 3273 N N . ILE B 1 242 ? -21.77257 20.16210 -27.98249 1.000 66.62716 243 ILE B N 1
ATOM 3274 C CA . ILE B 1 242 ? -22.26673 20.35228 -26.62242 1.000 61.72177 243 ILE B CA 1
ATOM 3275 C C . ILE B 1 242 ? -21.83384 19.15302 -25.79031 1.000 61.26451 243 ILE B C 1
ATOM 3276 O O . ILE B 1 242 ? -22.09670 18.00338 -26.16660 1.000 58.88123 243 ILE B O 1
ATOM 3281 N N . VAL B 1 243 ? -21.16838 19.42485 -24.66698 1.000 58.15413 244 VAL B N 1
ATOM 3282 C CA . VAL B 1 243 ? -20.58150 18.40541 -23.80397 1.000 54.09989 244 VAL B CA 1
ATOM 3283 C C . VAL B 1 243 ? -21.23489 18.49573 -22.43194 1.000 54.17252 244 VAL B C 1
ATOM 3284 O O . VAL B 1 243 ? -21.17067 19.54094 -21.77168 1.000 51.11563 244 VAL B O 1
ATOM 3288 N N . PHE B 1 244 ? -21.85732 17.40359 -22.00060 1.000 51.24781 245 PHE B N 1
ATOM 3289 C CA . PHE B 1 244 ? -22.45192 17.32074 -20.67356 1.000 51.33372 245 PHE B CA 1
ATOM 3290 C C . PHE B 1 244 ? -21.53559 16.49853 -19.77480 1.000 49.90404 245 PHE B C 1
ATOM 3291 O O . PHE B 1 244 ? -21.29128 15.31749 -20.04750 1.000 53.22689 245 PHE B O 1
ATOM 3299 N N . ILE B 1 245 ? -21.03439 17.11688 -18.70991 1.000 49.70909 246 ILE B N 1
ATOM 3300 C CA . ILE B 1 245 ? -20.16826 16.45112 -17.74631 1.000 49.34039 246 ILE B CA 1
ATOM 3301 C C . ILE B 1 245 ? -20.95903 16.28214 -16.46041 1.000 50.44221 246 ILE B C 1
ATOM 3302 O O . ILE B 1 245 ? -21.18095 17.24855 -15.71782 1.000 46.86100 246 ILE B O 1
ATOM 3307 N N . ASP B 1 246 ? -21.34454 15.04290 -16.17825 1.000 49.37834 247 ASP B N 1
ATOM 3308 C CA . ASP B 1 246 ? -22.14248 14.74026 -15.00447 1.000 49.82835 247 ASP B CA 1
ATOM 3309 C C . ASP B 1 246 ? -21.27191 14.56841 -13.75929 1.000 50.39170 247 ASP B C 1
ATOM 3310 O O . ASP B 1 246 ? -20.07641 14.27979 -13.83174 1.000 50.21588 247 ASP B O 1
ATOM 3315 N N . GLU B 1 247 ? -21.89218 14.80619 -12.60762 1.000 56.67740 248 GLU B N 1
ATOM 3316 C CA . GLU B 1 247 ? -21.29437 14.63903 -11.28165 1.000 53.56022 248 GLU B CA 1
ATOM 3317 C C . GLU B 1 247 ? -19.91413 15.28662 -11.19690 1.000 50.94173 248 GLU B C 1
ATOM 3318 O O . GLU B 1 247 ? -18.96455 14.73074 -10.64284 1.000 50.53936 248 GLU B O 1
ATOM 3324 N N . ILE B 1 248 ? -19.83620 16.52298 -11.69719 1.000 48.00020 249 ILE B N 1
ATOM 3325 C CA . ILE B 1 248 ? -18.64372 17.33714 -11.52659 1.000 48.03696 249 ILE B CA 1
ATOM 3326 C C . ILE B 1 248 ? -18.41179 17.66066 -10.05486 1.000 49.46954 249 ILE B C 1
ATOM 3327 O O . ILE B 1 248 ? -17.30535 18.05862 -9.67583 1.000 46.85935 249 ILE B O 1
ATOM 3332 N N . ASP B 1 249 ? -19.43450 17.49608 -9.20803 1.000 46.45515 250 ASP B N 1
ATOM 3333 C CA . ASP B 1 249 ? -19.23789 17.67297 -7.77422 1.000 47.23793 250 ASP B CA 1
ATOM 3334 C C . ASP B 1 249 ? -18.38111 16.55360 -7.18281 1.000 49.57030 250 ASP B C 1
ATOM 3335 O O . ASP B 1 249 ? -17.64061 16.78781 -6.22474 1.000 48.12579 250 ASP B O 1
ATOM 3340 N N . LYS B 1 250 ? -18.44638 15.34024 -7.73953 1.000 48.61714 251 LYS B N 1
ATOM 3341 C CA . LYS B 1 250 ? -17.69689 14.24083 -7.14482 1.000 48.79852 251 LYS B CA 1
ATOM 3342 C C . LYS B 1 250 ? -16.18924 14.37292 -7.35866 1.000 48.96697 251 LYS B C 1
ATOM 3343 O O . LYS B 1 250 ? -15.42297 13.80067 -6.57509 1.000 50.32093 251 LYS B O 1
ATOM 3349 N N . ILE B 1 251 ? -15.73469 15.10427 -8.38184 1.000 45.92653 252 ILE B N 1
ATOM 3350 C CA . ILE B 1 251 ? -14.29442 15.27059 -8.56448 1.000 47.80715 252 ILE B CA 1
ATOM 3351 C C . ILE B 1 251 ? -13.79835 16.52604 -7.85736 1.000 50.26147 252 ILE B C 1
ATOM 3352 O O . ILE B 1 251 ? -12.68206 16.99295 -8.11589 1.000 53.52573 252 ILE B O 1
ATOM 3357 N N . ALA B 1 252 ? -14.59567 17.05917 -6.92655 1.000 50.60841 253 ALA B N 1
ATOM 3358 C CA . ALA B 1 252 ? -14.16334 18.20394 -6.13215 1.000 49.04662 253 ALA B CA 1
ATOM 3359 C C . ALA B 1 252 ? -14.25531 17.93035 -4.63605 1.000 51.60530 253 ALA B C 1
ATOM 3360 O O . ALA B 1 252 ? -14.24185 18.87175 -3.84161 1.000 53.90627 253 ALA B O 1
ATOM 3362 N N . ALA B 1 253 ? -14.27482 16.66657 -4.22619 1.000 59.74980 254 ALA B N 1
ATOM 3363 C CA . ALA B 1 253 ? -14.45149 16.31685 -2.82623 1.000 58.03971 254 ALA B CA 1
ATOM 3364 C C . ALA B 1 253 ? -13.09592 16.08040 -2.18149 1.000 54.78596 254 ALA B C 1
ATOM 3365 O O . ALA B 1 253 ? -12.05521 16.14957 -2.83215 1.000 62.45237 254 ALA B O 1
ATOM 3367 N N . ARG B 1 254 ? -13.11736 15.77189 -0.88712 1.000 65.65574 255 ARG B N 1
ATOM 3368 C CA . ARG B 1 254 ? -11.97102 15.65118 0.01646 1.000 63.32607 255 ARG B CA 1
ATOM 3369 C C . ARG B 1 254 ? -11.06369 14.52981 -0.32803 1.000 70.88593 255 ARG B C 1
ATOM 3370 O O . ARG B 1 254 ? -10.24986 14.30011 0.56426 1.000 80.79368 255 ARG B O 1
ATOM 3372 N N . GLU B 1 255 ? -11.13617 13.83241 -1.46263 1.000 65.28053 256 GLU B N 1
ATOM 3373 C CA . GLU B 1 255 ? -10.13275 12.81820 -1.83201 1.000 74.38782 256 GLU B CA 1
ATOM 3374 C C . GLU B 1 255 ? -9.90847 11.74866 -0.75423 1.000 66.35083 256 GLU B C 1
ATOM 3375 O O . GLU B 1 255 ? -10.07307 10.55735 -1.00861 1.000 67.81808 256 GLU B O 1
ATOM 3381 N N . SER B 1 258 ? -12.34349 6.26277 -4.41591 1.000 84.77991 259 SER B N 1
ATOM 3382 C CA . SER B 1 258 ? -12.14863 4.82103 -4.54877 1.000 91.82638 259 SER B CA 1
ATOM 3383 C C . SER B 1 258 ? -11.39423 4.49114 -5.83015 1.000 86.38420 259 SER B C 1
ATOM 3384 O O . SER B 1 258 ? -10.87218 3.38954 -5.99030 1.000 88.04911 259 SER B O 1
ATOM 3387 N N . GLY B 1 259 ? -11.34842 5.45501 -6.74423 1.000 69.13001 260 GLY B N 1
ATOM 3388 C CA . GLY B 1 259 ? -10.57746 5.27748 -7.96026 1.000 61.24186 260 GLY B CA 1
ATOM 3389 C C . GLY B 1 259 ? -9.08279 5.29915 -7.68017 1.000 61.66633 260 GLY B C 1
ATOM 3390 O O . GLY B 1 259 ? -8.58137 6.12544 -6.91706 1.000 67.48499 260 GLY B O 1
ATOM 3391 N N . ALA B 1 260 ? -8.36664 4.36887 -8.31012 1.000 56.96485 261 ALA B N 1
ATOM 3392 C CA . ALA B 1 260 ? -6.92284 4.24084 -8.17761 1.000 52.45163 261 ALA B CA 1
ATOM 3393 C C . ALA B 1 260 ? -6.17914 4.88071 -9.34436 1.000 47.61486 261 ALA B C 1
ATOM 3394 O O . ALA B 1 260 ? -4.96505 4.69908 -9.47654 1.000 52.34057 261 ALA B O 1
ATOM 3396 N N . GLY B 1 261 ? -6.88186 5.61185 -10.19742 1.000 48.96713 262 GLY B N 1
ATOM 3397 C CA . GLY B 1 261 ? -6.24660 6.28160 -11.30608 1.000 45.74927 262 GLY B CA 1
ATOM 3398 C C . GLY B 1 261 ? -5.94457 7.73432 -11.00766 1.000 46.82687 262 GLY B C 1
ATOM 3399 O O . GLY B 1 261 ? -5.37051 8.06119 -9.96417 1.000 44.49061 262 GLY B O 1
ATOM 3400 N N . VAL B 1 262 ? -6.32332 8.61427 -11.93356 1.000 44.15207 263 VAL B N 1
ATOM 3401 C CA . VAL B 1 262 ? -6.11868 10.03689 -11.73633 1.000 44.96318 263 VAL B CA 1
ATOM 3402 C C . VAL B 1 262 ? -6.86152 10.48328 -10.48531 1.000 47.01346 263 VAL B C 1
ATOM 3403 O O . VAL B 1 262 ? -7.99557 10.06115 -10.23079 1.000 47.69502 263 VAL B O 1
ATOM 3407 N N . SER B 1 263 ? -6.21439 11.32083 -9.67974 1.000 44.93637 264 SER B N 1
ATOM 3408 C CA . SER B 1 263 ? -6.87998 11.87922 -8.51664 1.000 48.60672 264 SER B CA 1
ATOM 3409 C C . SER B 1 263 ? -8.04013 12.77803 -8.94988 1.000 45.99183 264 SER B C 1
ATOM 3410 O O . SER B 1 263 ? -8.18613 13.14355 -10.11730 1.000 42.22908 264 SER B O 1
ATOM 3413 N N . ARG B 1 264 ? -8.87275 13.14379 -7.97821 1.000 47.17961 265 ARG B N 1
ATOM 3414 C CA . ARG B 1 264 ? -10.03919 13.96264 -8.28094 1.000 46.32172 265 ARG B CA 1
ATOM 3415 C C . ARG B 1 264 ? -9.63403 15.34095 -8.78301 1.000 49.46764 265 ARG B C 1
ATOM 3416 O O . ARG B 1 264 ? -10.08444 15.78181 -9.84765 1.000 45.69871 265 ARG B O 1
ATOM 3424 N N . GLU B 1 265 ? -8.75755 16.02947 -8.04408 1.000 54.83375 266 GLU B N 1
ATOM 3425 C CA . GLU B 1 265 ? -8.25781 17.31147 -8.52567 1.000 50.46837 266 GLU B CA 1
ATOM 3426 C C . GLU B 1 265 ? -7.58462 17.16097 -9.88033 1.000 49.94580 266 GLU B C 1
ATOM 3427 O O . GLU B 1 265 ? -7.66012 18.07016 -10.71507 1.000 53.26809 266 GLU B O 1
ATOM 3433 N N . GLY B 1 266 ? -6.93802 16.01891 -10.12056 1.000 45.38958 267 GLY B N 1
ATOM 3434 C CA . GLY B 1 266 ? -6.29937 15.79525 -11.40387 1.000 45.50326 267 GLY B CA 1
ATOM 3435 C C . GLY B 1 266 ? -7.29398 15.71124 -12.54591 1.000 46.73886 267 GLY B C 1
ATOM 3436 O O . GLY B 1 266 ? -7.00907 16.16299 -13.66020 1.000 44.80062 267 GLY B O 1
ATOM 3437 N N . VAL B 1 267 ? -8.46887 15.12459 -12.29824 1.000 42.80620 268 VAL B N 1
ATOM 3438 C CA . VAL B 1 267 ? -9.49616 15.13875 -13.33534 1.000 45.98308 268 VAL B CA 1
ATOM 3439 C C . VAL B 1 267 ? -9.95125 16.56919 -13.60306 1.000 47.45259 268 VAL B C 1
ATOM 3440 O O . VAL B 1 267 ? -10.13780 16.96983 -14.75835 1.000 46.82398 268 VAL B O 1
ATOM 3444 N N . GLN B 1 268 ? -10.09514 17.37625 -12.54917 1.000 44.63304 269 GLN B N 1
ATOM 3445 C CA . GLN B 1 268 ? -10.34980 18.79536 -12.76185 1.000 49.31523 269 GLN B CA 1
ATOM 3446 C C . GLN B 1 268 ? -9.23393 19.41094 -13.58864 1.000 46.68144 269 GLN B C 1
ATOM 3447 O O . GLN B 1 268 ? -9.48517 20.06607 -14.60431 1.000 45.08303 269 GLN B O 1
ATOM 3453 N N . ARG B 1 269 ? -7.98421 19.18565 -13.17719 1.000 52.36806 270 ARG B N 1
ATOM 3454 C CA . ARG B 1 269 ? -6.85253 19.75808 -13.89646 1.000 47.12590 270 ARG B CA 1
ATOM 3455 C C . ARG B 1 269 ? -6.82485 19.29684 -15.34689 1.000 47.80680 270 ARG B C 1
ATOM 3456 O O . ARG B 1 269 ? -6.45758 20.07354 -16.23495 1.000 48.45178 270 ARG B O 1
ATOM 3464 N N . ASP B 1 270 ? -7.24574 18.05068 -15.60780 1.000 45.65191 271 ASP B N 1
ATOM 3465 C CA . ASP B 1 270 ? -7.30456 17.54504 -16.97516 1.000 44.37354 271 ASP B CA 1
ATOM 3466 C C . ASP B 1 270 ? -8.45374 18.16572 -17.75746 1.000 49.83337 271 ASP B C 1
ATOM 3467 O O . ASP B 1 270 ? -8.38351 18.24506 -18.99025 1.000 48.70010 271 ASP B O 1
ATOM 3472 N N . LEU B 1 271 ? -9.52008 18.59624 -17.06948 1.000 48.80526 272 LEU B N 1
ATOM 3473 C CA . LEU B 1 271 ? -10.63095 19.24014 -17.76228 1.000 48.82221 272 LEU B CA 1
ATOM 3474 C C . LEU B 1 271 ? -10.27993 20.66101 -18.19177 1.000 52.73770 272 LEU B C 1
ATOM 3475 O O . LEU B 1 271 ? -10.81690 21.14963 -19.19202 1.000 52.36439 272 LEU B O 1
ATOM 3480 N N . LEU B 1 272 ? -9.35856 21.31847 -17.48162 1.000 52.34243 273 LEU B N 1
ATOM 3481 C CA . LEU B 1 272 ? -8.97961 22.69649 -17.80187 1.000 52.98799 273 LEU B CA 1
ATOM 3482 C C . LEU B 1 272 ? -8.63565 22.92011 -19.26954 1.000 56.10532 273 LEU B C 1
ATOM 3483 O O . LEU B 1 272 ? -9.17915 23.86486 -19.86241 1.000 60.59533 273 LEU B O 1
ATOM 3488 N N . PRO B 1 273 ? -7.74121 22.14922 -19.90258 1.000 57.44211 274 PRO B N 1
ATOM 3489 C CA . PRO B 1 273 ? -7.47650 22.39479 -21.33203 1.000 58.29298 274 PRO B CA 1
ATOM 3490 C C . PRO B 1 273 ? -8.72709 22.35686 -22.20197 1.000 58.14299 274 PRO B C 1
ATOM 3491 O O . PRO B 1 273 ? -8.82651 23.12941 -23.16137 1.000 59.94639 274 PRO B O 1
ATOM 3495 N N . LEU B 1 274 ? -9.68963 21.48350 -21.89610 1.000 58.95209 275 LEU B N 1
ATOM 3496 C CA . LEU B 1 274 ? -10.86946 21.37615 -22.75010 1.000 57.38205 275 LEU B CA 1
ATOM 3497 C C . LEU B 1 274 ? -11.71164 22.64297 -22.67798 1.000 59.56916 275 LEU B C 1
ATOM 3498 O O . LEU B 1 274 ? -12.11705 23.19223 -23.71083 1.000 59.31264 275 LEU B O 1
ATOM 3503 N N . VAL B 1 275 ? -11.96496 23.13558 -21.46536 1.000 58.31639 276 VAL B N 1
ATOM 3504 C CA . VAL B 1 275 ? -12.89012 24.24766 -21.28749 1.000 58.91615 276 VAL B CA 1
ATOM 3505 C C . VAL B 1 275 ? -12.21660 25.61338 -21.41530 1.000 61.38784 276 VAL B C 1
ATOM 3506 O O . VAL B 1 275 ? -12.91132 26.61887 -21.62463 1.000 63.20027 276 VAL B O 1
ATOM 3510 N N . GLU B 1 276 ? -10.89472 25.68992 -21.25553 1.000 59.50148 277 GLU B N 1
ATOM 3511 C CA . GLU B 1 276 ? -10.18928 26.92632 -21.57247 1.000 56.99208 277 GLU B CA 1
ATOM 3512 C C . GLU B 1 276 ? -9.92763 27.04895 -23.06407 1.000 59.86186 277 GLU B C 1
ATOM 3513 O O . GLU B 1 276 ? -9.94479 28.15652 -23.61074 1.000 72.71554 277 GLU B O 1
ATOM 3519 N N . GLY B 1 277 ? -9.67358 25.93230 -23.73315 1.000 62.88107 278 GLY B N 1
ATOM 3520 C CA . GLY B 1 277 ? -9.35416 25.95981 -25.14518 1.000 69.38953 278 GLY B CA 1
ATOM 3521 C C . GLY B 1 277 ? -8.08706 25.20076 -25.47733 1.000 70.31812 278 GLY B C 1
ATOM 3522 O O . GLY B 1 277 ? -6.99397 25.56222 -25.03165 1.000 62.83816 278 GLY B O 1
ATOM 3523 N N . THR B 1 278 ? -8.22762 24.12847 -26.24827 1.000 66.50246 279 THR B N 1
ATOM 3524 C CA . THR B 1 278 ? -7.08638 23.32529 -26.65459 1.000 65.22732 279 THR B CA 1
ATOM 3525 C C . THR B 1 278 ? -7.40344 22.67952 -27.99322 1.000 69.52122 279 THR B C 1
ATOM 3526 O O . THR B 1 278 ? -8.54505 22.69281 -28.46072 1.000 72.69612 279 THR B O 1
ATOM 3530 N N . THR B 1 279 ? -6.37098 22.12628 -28.61585 1.000 69.44739 280 THR B N 1
ATOM 3531 C CA . THR B 1 279 ? -6.51596 21.34414 -29.83511 1.000 73.41229 280 THR B CA 1
ATOM 3532 C C . THR B 1 279 ? -6.35623 19.86536 -29.49452 1.000 72.09803 280 THR B C 1
ATOM 3533 O O . THR B 1 279 ? -5.45041 19.49695 -28.74159 1.000 69.68540 280 THR B O 1
ATOM 3537 N N . VAL B 1 280 ? -7.25026 19.03084 -30.02911 1.000 75.36069 281 VAL B N 1
ATOM 3538 C CA . VAL B 1 280 ? -7.32180 17.60674 -29.71210 1.000 76.41089 281 VAL B CA 1
ATOM 3539 C C . VAL B 1 280 ? -7.20269 16.81388 -31.00615 1.000 80.03220 281 VAL B C 1
ATOM 3540 O O . VAL B 1 280 ? -7.89060 17.11550 -31.98711 1.000 87.05647 281 VAL B O 1
ATOM 3544 N N . ALA B 1 281 ? -6.34558 15.79651 -31.00661 1.000 74.59966 282 ALA B N 1
ATOM 3545 C CA . ALA B 1 281 ? -6.14665 14.96693 -32.18808 1.000 77.32553 282 ALA B CA 1
ATOM 3546 C C . ALA B 1 281 ? -7.14443 13.81680 -32.21442 1.000 78.22461 282 ALA B C 1
ATOM 3547 O O . ALA B 1 281 ? -7.44730 13.21598 -31.17818 1.000 80.94781 282 ALA B O 1
ATOM 3549 N N . THR B 1 282 ? -7.66230 13.51917 -33.40710 1.000 85.83640 283 THR B N 1
ATOM 3550 C CA . THR B 1 282 ? -8.60486 12.42238 -33.59496 1.000 86.19177 283 THR B CA 1
ATOM 3551 C C . THR B 1 282 ? -8.23810 11.64825 -34.85763 1.000 89.23312 283 THR B C 1
ATOM 3552 O O . THR B 1 282 ? -7.38818 12.06696 -35.64841 1.000 86.11294 283 THR B O 1
ATOM 3556 N N . LYS B 1 283 ? -8.92452 10.52094 -35.06643 1.000 88.85991 284 LYS B N 1
ATOM 3557 C CA . LYS B 1 283 ? -8.74447 9.72991 -36.28111 1.000 87.51612 284 LYS B CA 1
ATOM 3558 C C . LYS B 1 283 ? -9.19426 10.46269 -37.53122 1.000 88.78644 284 LYS B C 1
ATOM 3559 O O . LYS B 1 283 ? -9.12419 9.87887 -38.61751 1.000 87.97932 284 LYS B O 1
ATOM 3561 N N . TYR B 1 284 ? -9.69758 11.69419 -37.39955 1.000 90.34080 285 TYR B N 1
ATOM 3562 C CA . TYR B 1 284 ? -10.08770 12.51960 -38.53313 1.000 89.94231 285 TYR B CA 1
ATOM 3563 C C . TYR B 1 284 ? -9.36849 13.85581 -38.56254 1.000 88.32589 285 TYR B C 1
ATOM 3564 O O . TYR B 1 284 ? -9.40551 14.53400 -39.59392 1.000 93.25590 285 TYR B O 1
ATOM 3573 N N . GLY B 1 285 ? -8.72074 14.25621 -37.47158 1.000 86.27665 286 GLY B N 1
ATOM 3574 C CA . GLY B 1 285 ? -7.95654 15.47731 -37.47037 1.000 88.35006 286 GLY B CA 1
ATOM 3575 C C . GLY B 1 285 ? -8.16612 16.31349 -36.22714 1.000 86.07112 286 GLY B C 1
ATOM 3576 O O . GLY B 1 285 ? -9.00249 16.01158 -35.36819 1.000 81.53397 286 GLY B O 1
ATOM 3577 N N . PRO B 1 286 ? -7.40059 17.39811 -36.12083 1.000 82.88977 287 PRO B N 1
ATOM 3578 C CA . PRO B 1 286 ? -7.43615 18.21358 -34.90255 1.000 84.77114 287 PRO B CA 1
ATOM 3579 C C . PRO B 1 286 ? -8.77948 18.89704 -34.69911 1.000 87.30232 287 PRO B C 1
ATOM 3580 O O . PRO B 1 286 ? -9.42844 19.34440 -35.64774 1.000 90.69544 287 PRO B O 1
ATOM 3584 N N . VAL B 1 287 ? -9.19116 18.96085 -33.43644 1.000 84.30118 288 VAL B N 1
ATOM 3585 C CA . VAL B 1 287 ? -10.44614 19.57212 -33.02876 1.000 82.17006 288 VAL B CA 1
ATOM 3586 C C . VAL B 1 287 ? -10.12987 20.61500 -31.97087 1.000 85.31224 288 VAL B C 1
ATOM 3587 O O . VAL B 1 287 ? -9.47707 20.30232 -30.96912 1.000 89.37616 288 VAL B O 1
ATOM 3591 N N . LYS B 1 288 ? -10.57661 21.84870 -32.19366 1.000 78.66675 289 LYS B N 1
ATOM 3592 C CA . LYS B 1 288 ? -10.43073 22.90995 -31.20590 1.000 77.20714 289 LYS B CA 1
ATOM 3593 C C . LYS B 1 288 ? -11.65278 22.94824 -30.29292 1.000 76.10527 289 LYS B C 1
ATOM 3594 O O . LYS B 1 288 ? -12.78669 22.77804 -30.74781 1.000 79.26079 289 LYS B O 1
ATOM 3600 N N . THR B 1 289 ? -11.42205 23.20241 -29.00466 1.000 76.00679 290 THR B N 1
ATOM 3601 C CA . THR B 1 289 ? -12.49207 23.20784 -28.01182 1.000 75.26815 290 THR B CA 1
ATOM 3602 C C . THR B 1 289 ? -12.83788 24.60959 -27.51533 1.000 72.70280 290 THR B C 1
ATOM 3603 O O . THR B 1 289 ? -13.57536 24.74344 -26.53185 1.000 71.60680 290 THR B O 1
ATOM 3607 N N . ASP B 1 290 ? -12.33613 25.65683 -28.17507 1.000 74.80651 291 ASP B N 1
ATOM 3608 C CA . ASP B 1 290 ? -12.52227 27.01707 -27.67314 1.000 75.91048 291 ASP B CA 1
ATOM 3609 C C . ASP B 1 290 ? -13.99264 27.41803 -27.59937 1.000 72.13291 291 ASP B C 1
ATOM 3610 O O . ASP B 1 290 ? -14.39431 28.14843 -26.68668 1.000 66.85717 291 ASP B O 1
ATOM 3615 N N . HIS B 1 291 ? -14.80879 26.98017 -28.55331 1.000 69.86749 292 HIS B N 1
ATOM 3616 C CA . HIS B 1 291 ? -16.19235 27.43652 -28.60191 1.000 76.20537 292 HIS B CA 1
ATOM 3617 C C . HIS B 1 291 ? -17.20278 26.30496 -28.44546 1.000 75.82516 292 HIS B C 1
ATOM 3618 O O . HIS B 1 291 ? -18.37586 26.45901 -28.81546 1.000 71.62780 292 HIS B O 1
ATOM 3625 N N . ILE B 1 292 ? -16.75813 25.16862 -27.91403 1.000 74.85732 293 ILE B N 1
ATOM 3626 C CA . ILE B 1 292 ? -17.64868 24.08713 -27.52414 1.000 66.05832 293 ILE B CA 1
ATOM 3627 C C . ILE B 1 292 ? -18.31917 24.47096 -26.21226 1.000 65.33145 293 ILE B C 1
ATOM 3628 O O . ILE B 1 292 ? -17.66677 24.98652 -25.29501 1.000 63.19328 293 ILE B O 1
ATOM 3633 N N . LEU B 1 293 ? -19.62600 24.24261 -26.12443 1.000 61.70374 294 LEU B N 1
ATOM 3634 C CA . LEU B 1 293 ? -20.36456 24.53322 -24.90357 1.000 60.01992 294 LEU B CA 1
ATOM 3635 C C . LEU B 1 293 ? -20.29197 23.36025 -23.92570 1.000 56.44643 294 LEU B C 1
ATOM 3636 O O . LEU B 1 293 ? -20.46311 22.19745 -24.30736 1.000 57.04847 294 LEU B O 1
ATOM 3641 N N . PHE B 1 294 ? -20.07960 23.67562 -22.65050 1.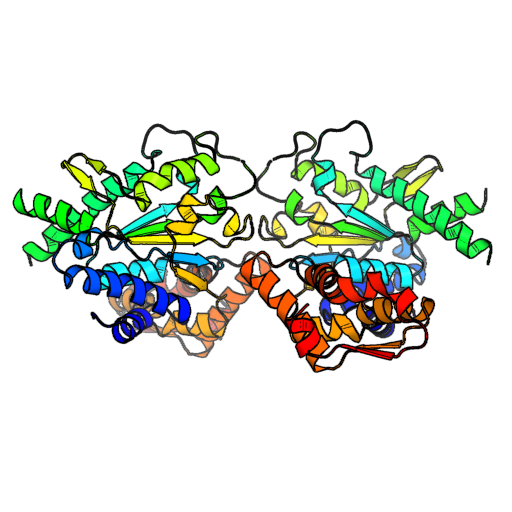000 50.57415 295 PHE B N 1
ATOM 3642 C CA . PHE B 1 294 ? -19.94850 22.68096 -21.59592 1.000 51.02139 295 PHE B CA 1
ATOM 3643 C C . PHE B 1 294 ? -21.02809 22.90754 -20.55143 1.000 54.55502 295 PHE B C 1
ATOM 3644 O O . PHE B 1 294 ? -21.16610 24.01199 -20.01961 1.000 57.88026 295 PHE B O 1
ATOM 3652 N N . ILE B 1 295 ? -21.79640 21.86643 -20.26796 1.000 53.99207 296 ILE B N 1
ATOM 3653 C CA . ILE B 1 295 ? -22.78850 21.88112 -19.20287 1.000 53.48261 296 ILE B CA 1
ATOM 3654 C C . ILE B 1 295 ? -22.34275 20.86762 -18.16240 1.000 52.44835 296 ILE B C 1
ATOM 3655 O O . ILE B 1 295 ? -22.21378 19.67338 -18.46344 1.000 52.49702 296 ILE B O 1
ATOM 3660 N N . THR B 1 296 ? -22.06963 21.34630 -16.95591 1.000 49.69308 297 THR B N 1
ATOM 3661 C CA . THR B 1 296 ? -21.63772 20.49876 -15.86163 1.000 47.25536 297 THR B CA 1
ATOM 3662 C C . THR B 1 296 ? -22.71831 20.47673 -14.79090 1.000 49.31212 297 THR B C 1
ATOM 3663 O O . THR B 1 296 ? -23.51594 21.41450 -14.66575 1.000 47.14377 297 THR B O 1
ATOM 3667 N N . SER B 1 297 ? -22.73896 19.39803 -14.01227 1.000 48.01383 298 SER B N 1
ATOM 3668 C CA . SER B 1 297 ? -23.84706 19.16875 -13.10107 1.000 47.52803 298 SER B CA 1
ATOM 3669 C C . SER B 1 297 ? -23.35614 18.43905 -11.86212 1.000 41.39783 298 SER B C 1
ATOM 3670 O O . SER B 1 297 ? -22.39217 17.67719 -11.91633 1.000 41.90456 298 SER B O 1
ATOM 3673 N N . GLY B 1 298 ? -24.03521 18.67659 -10.74675 1.000 40.76761 299 GLY B N 1
ATOM 3674 C CA . GLY B 1 298 ? -23.74167 17.95672 -9.52348 1.000 42.22620 299 GLY B CA 1
ATOM 3675 C C . GLY B 1 298 ? -24.77348 18.26019 -8.46314 1.000 45.84809 299 GLY B C 1
ATOM 3676 O O . GLY B 1 298 ? -25.50649 19.25450 -8.54521 1.000 45.61349 299 GLY B O 1
ATOM 3677 N N . ALA B 1 299 ? -24.85562 17.36015 -7.48156 1.000 41.84660 300 ALA B N 1
ATOM 3678 C CA . ALA B 1 299 ? -25.73096 17.61545 -6.34295 1.000 43.36931 300 ALA B CA 1
ATOM 3679 C C . ALA B 1 299 ? -25.07142 18.52442 -5.31538 1.000 48.47961 300 ALA B C 1
ATOM 3680 O O . ALA B 1 299 ? -25.76613 19.29273 -4.64118 1.000 49.48027 300 ALA B O 1
ATOM 3682 N N . PHE B 1 300 ? -23.74204 18.44339 -5.19039 1.000 43.90322 301 PHE B N 1
ATOM 3683 C CA . PHE B 1 300 ? -22.95183 19.23922 -4.25001 1.000 42.16953 301 PHE B CA 1
ATOM 3684 C C . PHE B 1 300 ? -23.38297 19.02815 -2.80028 1.000 42.85637 301 PHE B C 1
ATOM 3685 O O . PHE B 1 300 ? -23.56371 19.97162 -2.02918 1.000 49.49442 301 PHE B O 1
ATOM 3693 N N . HIS B 1 301 ? -23.51608 17.76011 -2.42742 1.000 47.79271 302 HIS B N 1
ATOM 3694 C CA . HIS B 1 301 ? -23.49984 17.33620 -1.03333 1.000 47.23062 302 HIS B CA 1
ATOM 3695 C C . HIS B 1 301 ? -22.12805 16.86799 -0.57378 1.000 46.78187 302 HIS B C 1
ATOM 3696 O O . HIS B 1 301 ? -21.78982 17.04650 0.59864 1.000 49.26930 302 HIS B O 1
ATOM 3703 N N . VAL B 1 302 ? -21.33698 16.24869 -1.45896 1.000 45.35521 303 VAL B N 1
ATOM 3704 C CA . VAL B 1 302 ? -20.00203 15.78553 -1.07459 1.000 50.94760 303 VAL B CA 1
ATOM 3705 C C . VAL B 1 302 ? -18.96483 16.88632 -1.17804 1.000 49.22281 303 VAL B C 1
ATOM 3706 O O . VAL B 1 302 ? -17.83528 16.70414 -0.72053 1.000 48.01761 303 VAL B O 1
ATOM 3710 N N . SER B 1 303 ? -19.32269 18.01947 -1.76011 1.000 49.48740 304 SER B N 1
ATOM 3711 C CA . SER B 1 303 ? -18.42176 19.13918 -1.95406 1.000 43.38866 304 SER B CA 1
ATOM 3712 C C . SER B 1 303 ? -19.29895 20.36140 -2.17312 1.000 46.86748 304 SER B C 1
ATOM 3713 O O . SER B 1 303 ? -20.52807 20.27055 -2.12058 1.000 44.79222 304 SER B O 1
ATOM 3716 N N . LYS B 1 304 ? -18.67216 21.50653 -2.41489 1.000 45.94221 305 LYS B N 1
ATOM 3717 C CA . LYS B 1 304 ? -19.40340 22.72189 -2.73910 1.000 48.28489 305 LYS B CA 1
ATOM 3718 C C . LYS B 1 304 ? -18.82726 23.34752 -3.99948 1.000 46.61983 305 LYS B C 1
ATOM 3719 O O . LYS B 1 304 ? -17.67243 23.08786 -4.35560 1.000 44.72750 305 LYS B O 1
ATOM 3725 N N . PRO B 1 305 ? -19.60841 24.18413 -4.69924 1.000 47.80928 306 PRO B N 1
ATOM 3726 C CA . PRO B 1 305 ? -19.12007 24.74739 -5.97492 1.000 46.19091 306 PRO B CA 1
ATOM 3727 C C . PRO B 1 305 ? -17.80291 25.48848 -5.84868 1.000 44.84940 306 PRO B C 1
ATOM 3728 O O . PRO B 1 305 ? -16.97851 25.43568 -6.77022 1.000 44.56963 306 PRO B O 1
ATOM 3732 N N . SER B 1 306 ? -17.55657 26.14689 -4.72087 1.000 43.69475 307 SER B N 1
ATOM 3733 C CA . SER B 1 306 ? -16.26693 26.80194 -4.55953 1.000 47.38357 307 SER B CA 1
ATOM 3734 C C . SER B 1 306 ? -15.12382 25.81641 -4.31073 1.000 49.37109 307 SER B C 1
ATOM 3735 O O . SER B 1 306 ? -13.98293 26.26439 -4.15520 1.000 46.27607 307 SER B O 1
ATOM 3738 N N . ASP B 1 307 ? -15.38132 24.50375 -4.25426 1.000 46.60514 308 ASP B N 1
ATOM 3739 C CA . ASP B 1 307 ? -14.27874 23.54259 -4.20300 1.000 46.82925 308 ASP B CA 1
ATOM 3740 C C . ASP B 1 307 ? -13.70700 23.23517 -5.57693 1.000 44.43971 308 ASP B C 1
ATOM 3741 O O . ASP B 1 307 ? -12.71999 22.50568 -5.66152 1.000 45.41584 308 ASP B O 1
ATOM 3746 N N . LEU B 1 308 ? -14.31322 23.74300 -6.64596 1.000 45.42304 309 LEU B N 1
ATOM 3747 C CA . LEU B 1 308 ? -13.75297 23.56602 -7.97605 1.000 46.08970 309 LEU B CA 1
ATOM 3748 C C . LEU B 1 308 ? -12.48743 24.40387 -8.13531 1.000 50.81996 309 LEU B C 1
ATOM 3749 O O . LEU B 1 308 ? -12.30525 25.42362 -7.46500 1.000 48.11470 309 LEU B O 1
ATOM 3754 N N . LEU B 1 309 ? -11.60953 23.95541 -9.03105 1.000 47.84509 310 LEU B N 1
ATOM 3755 C CA . LEU B 1 309 ? -10.40824 24.70885 -9.33727 1.000 50.25642 310 LEU B CA 1
ATOM 3756 C C . LEU B 1 309 ? -10.77558 26.13035 -9.75684 1.000 52.08434 310 LEU B C 1
ATOM 3757 O O . LEU B 1 309 ? -11.75209 26.32638 -10.48587 1.000 47.20314 310 LEU B O 1
ATOM 3762 N N . PRO B 1 310 ? -10.03077 27.14234 -9.29611 1.000 50.59584 311 PRO B N 1
ATOM 3763 C CA . PRO B 1 310 ? -10.30337 28.52061 -9.73429 1.000 50.57180 311 PRO B CA 1
ATOM 3764 C C . PRO B 1 310 ? -10.40342 28.68532 -11.24016 1.000 51.82892 311 PRO B C 1
ATOM 3765 O O . PRO B 1 310 ? -11.29545 29.39812 -11.71589 1.000 51.63699 311 PRO B O 1
ATOM 3769 N N . GLU B 1 311 ? -9.51263 28.04800 -12.00344 1.000 51.48271 312 GLU B N 1
ATOM 3770 C CA . GLU B 1 311 ? -9.57776 28.13643 -13.45836 1.000 52.74326 312 GLU B CA 1
ATOM 3771 C C . GLU B 1 311 ? -10.88001 27.56208 -14.00667 1.000 53.52370 312 GLU B C 1
ATOM 3772 O O . GLU B 1 311 ? -11.37867 28.03068 -15.04072 1.000 51.28003 312 GLU B O 1
ATOM 3778 N N . LEU B 1 312 ? -11.45026 26.56160 -13.32786 1.000 51.28497 313 LEU B N 1
ATOM 3779 C CA . LEU B 1 312 ? -12.72843 25.99844 -13.75718 1.000 49.21808 313 LEU B CA 1
ATOM 3780 C C . LEU B 1 312 ? -13.88587 26.92400 -13.40352 1.000 50.64359 313 LEU B C 1
ATOM 3781 O O . LEU B 1 312 ? -14.79467 27.12245 -14.21514 1.000 54.20775 313 LEU B O 1
ATOM 3786 N N . GLN B 1 313 ? -13.87332 27.48231 -12.19171 1.000 50.13238 314 GLN B N 1
ATOM 3787 C CA . GLN B 1 313 ? -14.86703 28.47690 -11.81345 1.000 52.28338 314 GLN B CA 1
ATOM 3788 C C . GLN B 1 313 ? -14.95314 29.57547 -12.86662 1.000 54.68603 314 GLN B C 1
ATOM 3789 O O . GLN B 1 313 ? -16.04643 29.96628 -13.29174 1.000 54.86741 314 GLN B O 1
ATOM 3795 N N . GLY B 1 314 ? -13.79809 30.07842 -13.30502 1.000 57.31315 315 GLY B N 1
ATOM 3796 C CA . GLY B 1 314 ? -13.76550 31.13257 -14.30213 1.000 57.75292 315 GLY B CA 1
ATOM 3797 C C . GLY B 1 314 ? -14.32543 30.73694 -15.65170 1.000 55.59111 315 GLY B C 1
ATOM 3798 O O . GLY B 1 314 ? -14.69870 31.61550 -16.43639 1.000 63.21866 315 GLY B O 1
ATOM 3799 N N . ARG B 1 315 ? -14.38295 29.44058 -15.95363 1.000 52.32942 316 ARG B N 1
ATOM 3800 C CA . ARG B 1 315 ? -14.95051 28.98017 -17.21369 1.000 55.74816 316 ARG B CA 1
ATOM 3801 C C . ARG B 1 315 ? -16.36299 28.42826 -17.05232 1.000 56.17754 316 ARG B C 1
ATOM 3802 O O . ARG B 1 315 ? -16.85615 27.72897 -17.94537 1.000 54.93791 316 ARG B O 1
ATOM 3810 N N . LEU B 1 316 ? -17.03222 28.75726 -15.95044 1.000 53.87367 317 LEU B N 1
ATOM 3811 C CA . LEU B 1 316 ? -18.42905 28.39224 -15.72339 1.000 56.67660 317 LEU B CA 1
ATOM 3812 C C . LEU B 1 316 ? -19.22979 29.64504 -15.40135 1.000 55.69704 317 LEU B C 1
ATOM 3813 O O . LEU B 1 316 ? -19.64208 29.85206 -14.25448 1.000 59.36665 317 LEU B O 1
ATOM 3818 N N . PRO B 1 317 ? -19.48171 30.49833 -16.39852 1.000 53.52559 318 PRO B N 1
ATOM 3819 C CA . PRO B 1 317 ? -20.10553 31.79890 -16.10086 1.000 60.10031 318 PRO B CA 1
ATOM 3820 C C . PRO B 1 317 ? -21.49480 31.69695 -15.50199 1.000 63.76887 318 PRO B C 1
ATOM 3821 O O . PRO B 1 317 ? -21.85455 32.51522 -14.64367 1.000 63.74814 318 PRO B O 1
ATOM 3825 N N . ILE B 1 318 ? -22.29231 30.72171 -15.93741 1.000 58.97001 319 ILE B N 1
ATOM 3826 C CA . ILE B 1 318 ? -23.70030 30.63679 -15.57539 1.000 56.42774 319 ILE B CA 1
ATOM 3827 C C . ILE B 1 318 ? -23.88288 29.56902 -14.50693 1.000 57.05927 319 ILE B C 1
ATOM 3828 O O . ILE B 1 318 ? -23.36322 28.45446 -14.63372 1.000 55.59311 319 ILE B O 1
ATOM 3833 N N . ARG B 1 319 ? -24.59271 29.92788 -13.43488 1.000 61.00974 320 ARG B N 1
ATOM 3834 C CA . ARG B 1 319 ? -24.87317 29.04692 -12.30614 1.000 55.56191 320 ARG B CA 1
ATOM 3835 C C . ARG B 1 319 ? -26.37910 28.94768 -12.12811 1.000 54.55532 320 ARG B C 1
ATOM 3836 O O . ARG B 1 319 ? -27.04182 29.96811 -11.92497 1.000 58.29107 320 ARG B O 1
ATOM 3844 N N . VAL B 1 320 ? -26.91739 27.73001 -12.15915 1.000 55.66421 321 VAL B N 1
ATOM 3845 C CA . VAL B 1 320 ? -28.36508 27.53983 -12.08440 1.000 55.71560 321 VAL B CA 1
ATOM 3846 C C . VAL B 1 320 ? -28.69127 26.32086 -11.22668 1.000 54.28768 321 VAL B C 1
ATOM 3847 O O . VAL B 1 320 ? -28.01130 25.29052 -11.29771 1.000 49.67086 321 VAL B O 1
ATOM 3851 N N . GLU B 1 321 ? -29.72034 26.45526 -10.39372 1.000 50.19230 322 GLU B N 1
ATOM 3852 C CA . GLU B 1 321 ? -30.18754 25.38081 -9.53456 1.000 51.34759 322 GLU B CA 1
ATOM 3853 C C . GLU B 1 321 ? -31.40870 24.69995 -10.13551 1.000 55.14336 322 GLU B C 1
ATOM 3854 O O . GLU B 1 321 ? -32.15693 25.28943 -10.91810 1.000 52.71330 322 GLU B O 1
ATOM 3860 N N . LEU B 1 322 ? -31.60516 23.43998 -9.74844 1.000 54.14366 323 LEU B N 1
ATOM 3861 C CA . LEU B 1 322 ? -32.80104 22.69268 -10.09666 1.000 49.90290 323 LEU B CA 1
ATOM 3862 C C . LEU B 1 322 ? -33.40371 22.15587 -8.81419 1.000 50.64116 323 LEU B C 1
ATOM 3863 O O . LEU B 1 322 ? -32.69170 21.89836 -7.83933 1.000 54.31613 323 LEU B O 1
ATOM 3868 N N . SER B 1 323 ? -34.71417 21.97644 -8.81866 1.000 51.35609 324 SER B N 1
ATOM 3869 C CA . SER B 1 323 ? -35.42326 21.63945 -7.59722 1.000 55.60302 324 SER B CA 1
ATOM 3870 C C . SER B 1 323 ? -35.92600 20.20294 -7.64609 1.000 49.31671 324 SER B C 1
ATOM 3871 O O . SER B 1 323 ? -36.00697 19.58261 -8.70785 1.000 48.86979 324 SER B O 1
ATOM 3874 N N . ALA B 1 324 ? -36.21436 19.66955 -6.46358 1.000 50.57650 325 ALA B N 1
ATOM 3875 C CA . ALA B 1 324 ? -36.83351 18.36099 -6.36296 1.000 51.82508 325 ALA B CA 1
ATOM 3876 C C . ALA B 1 324 ? -38.18812 18.36892 -7.06030 1.000 56.02751 325 ALA B C 1
ATOM 3877 O O . ALA B 1 324 ? -38.87043 19.39379 -7.13045 1.000 53.87066 325 ALA B O 1
ATOM 3879 N N . LEU B 1 325 ? -38.57414 17.21228 -7.58525 1.000 58.52484 326 LEU B N 1
ATOM 3880 C CA . LEU B 1 325 ? -39.86519 17.07612 -8.24425 1.000 58.47567 326 LEU B CA 1
ATOM 3881 C C . LEU B 1 325 ? -40.95064 16.79983 -7.21621 1.000 58.89830 326 LEU B C 1
ATOM 3882 O O . LEU B 1 325 ? -40.75318 16.03427 -6.26989 1.000 61.62221 326 LEU B O 1
ATOM 3887 N N . THR B 1 326 ? -42.08930 17.45654 -7.38689 1.000 59.12924 327 THR B N 1
ATOM 3888 C CA . THR B 1 326 ? -43.21922 17.27873 -6.49378 1.000 62.57069 327 THR B CA 1
ATOM 3889 C C . THR B 1 326 ? -44.15887 16.19502 -7.01385 1.000 59.94822 327 THR B C 1
ATOM 3890 O O . THR B 1 326 ? -44.00770 15.67654 -8.12188 1.000 58.77348 327 THR B O 1
ATOM 3894 N N . ARG B 1 327 ? -45.13726 15.84065 -6.17813 1.000 63.32910 328 ARG B N 1
ATOM 3895 C CA . ARG B 1 327 ? -46.13480 14.85666 -6.58603 1.000 64.64511 328 ARG B CA 1
ATOM 3896 C C . ARG B 1 327 ? -46.86302 15.30710 -7.84701 1.000 64.79054 328 ARG B C 1
ATOM 3897 O O . ARG B 1 327 ? -47.11428 14.50193 -8.74956 1.000 67.59736 328 ARG B O 1
ATOM 3905 N N . GLU B 1 328 ? -47.20497 16.59415 -7.93099 1.000 64.34316 329 GLU B N 1
ATOM 3906 C CA . GLU B 1 328 ? -47.82678 17.10781 -9.14468 1.000 63.90224 329 GLU B CA 1
ATOM 3907 C C . GLU B 1 328 ? -46.87625 17.02302 -10.33005 1.000 62.00954 329 GLU B C 1
ATOM 3908 O O . GLU B 1 328 ? -47.30427 16.74122 -11.45515 1.000 65.13901 329 GLU B O 1
ATOM 3914 N N . ASP B 1 329 ? -45.57913 17.24234 -10.09674 1.000 63.28241 330 ASP B N 1
ATOM 3915 C CA . ASP B 1 329 ? -44.60076 17.08669 -11.17043 1.000 62.91087 330 ASP B CA 1
ATOM 3916 C C . ASP B 1 329 ? -44.61913 15.67563 -11.73567 1.000 61.89924 330 ASP B C 1
ATOM 3917 O O . ASP B 1 329 ? -44.54094 15.48904 -12.95491 1.000 60.80893 330 ASP B O 1
ATOM 3922 N N . PHE B 1 330 ? -44.74302 14.66864 -10.86775 1.000 60.69421 331 PHE B N 1
ATOM 3923 C CA . PHE B 1 330 ? -44.76768 13.29316 -11.35091 1.000 61.57486 331 PHE B CA 1
ATOM 3924 C C . PHE B 1 330 ? -45.98487 13.03864 -12.22523 1.000 61.64673 331 PHE B C 1
ATOM 3925 O O . PHE B 1 330 ? -45.88013 12.36430 -13.25771 1.000 61.81215 331 PHE B O 1
ATOM 3933 N N . ARG B 1 331 ? -47.14440 13.58169 -11.83565 1.000 65.82050 332 ARG B N 1
ATOM 3934 C CA . ARG B 1 331 ? -48.35590 13.42081 -12.63654 1.000 67.53529 332 ARG B CA 1
ATOM 3935 C C . ARG B 1 331 ? -48.19116 14.02569 -14.02234 1.000 66.24458 332 ARG B C 1
ATOM 3936 O O . ARG B 1 331 ? -48.56961 13.40863 -15.02717 1.000 65.74987 332 ARG B O 1
ATOM 3944 N N . ARG B 1 332 ? -47.62280 15.23102 -14.09793 1.000 62.76780 333 ARG B N 1
ATOM 3945 C CA . ARG B 1 332 ? -47.45814 15.87925 -15.39176 1.000 65.53205 333 ARG B CA 1
ATOM 3946 C C . ARG B 1 332 ? -46.36295 15.21318 -16.20985 1.000 65.73066 333 ARG B C 1
ATOM 3947 O O . ARG B 1 332 ? -46.46411 15.14406 -17.43891 1.000 67.88470 333 ARG B O 1
ATOM 3955 N N . ILE B 1 333 ? -45.31550 14.71378 -15.55318 1.000 66.20898 334 ILE B N 1
ATOM 3956 C CA . ILE B 1 333 ? -44.27022 13.99618 -16.27548 1.000 66.50261 334 ILE B CA 1
ATOM 3957 C C . ILE B 1 333 ? -44.84045 12.74373 -16.92277 1.000 65.77788 334 ILE B C 1
ATOM 3958 O O . ILE B 1 333 ? -44.48146 12.39543 -18.05396 1.000 67.01479 334 ILE B O 1
ATOM 3963 N N . LEU B 1 334 ? -45.75056 12.05726 -16.22347 1.000 62.72484 335 LEU B N 1
ATOM 3964 C CA . LEU B 1 334 ? -46.32095 10.81926 -16.75264 1.000 66.13421 335 LEU B CA 1
ATOM 3965 C C . LEU B 1 334 ? -47.13493 11.05938 -18.01495 1.000 65.54819 335 LEU B C 1
ATOM 3966 O O . LEU B 1 334 ? -47.06530 10.26713 -18.95946 1.000 68.33003 335 LEU B O 1
ATOM 3971 N N . THR B 1 335 ? -47.90246 12.14619 -18.06090 1.000 64.08833 336 THR B N 1
ATOM 3972 C CA . THR B 1 335 ? -48.89797 12.32623 -19.11128 1.000 66.26064 336 THR B CA 1
ATOM 3973 C C . THR B 1 335 ? -48.60976 13.47676 -20.06263 1.000 70.08084 336 THR B C 1
ATOM 3974 O O . THR B 1 335 ? -48.82877 13.32903 -21.26850 1.000 68.19718 336 THR B O 1
ATOM 3978 N N . GLU B 1 336 ? -48.11404 14.61732 -19.56276 1.000 69.12729 337 GLU B N 1
ATOM 3979 C CA . GLU B 1 336 ? -48.17676 15.85893 -20.33307 1.000 65.06669 337 GLU B CA 1
ATOM 3980 C C . GLU B 1 336 ? -47.10332 15.96648 -21.40724 1.000 66.16680 337 GLU B C 1
ATOM 3981 O O . GLU B 1 336 ? -47.35157 16.58725 -22.44625 1.000 65.68643 337 GLU B O 1
ATOM 3987 N N . THR B 1 337 ? -45.91171 15.41573 -21.18987 1.000 68.67259 338 THR B N 1
ATOM 3988 C CA . THR B 1 337 ? -44.86577 15.68554 -22.16486 1.000 67.54685 338 THR B CA 1
ATOM 3989 C C . THR B 1 337 ? -45.03555 14.79830 -23.39508 1.000 68.14072 338 THR B C 1
ATOM 3990 O O . THR B 1 337 ? -45.74780 13.79414 -23.37711 1.000 70.52782 338 THR B O 1
ATOM 3994 N N . GLU B 1 338 ? -44.35223 15.18234 -24.47428 1.000 69.25949 339 GLU B N 1
ATOM 3995 C CA . GLU B 1 338 ? -44.63946 14.60071 -25.78134 1.000 71.74222 339 GLU B CA 1
ATOM 3996 C C . GLU B 1 338 ? -44.17433 13.15496 -25.90183 1.000 71.62056 339 GLU B C 1
ATOM 3997 O O . GLU B 1 338 ? -44.81617 12.36184 -26.60080 1.000 76.93299 339 GLU B O 1
ATOM 4003 N N . ALA B 1 339 ? -43.07185 12.78601 -25.25686 1.000 72.44167 340 ALA B N 1
ATOM 4004 C CA . ALA B 1 339 ? -42.59196 11.40778 -25.28693 1.000 71.72738 340 ALA B CA 1
ATOM 4005 C C . ALA B 1 339 ? -42.82199 10.69856 -23.95617 1.000 68.99694 340 ALA B C 1
ATOM 4006 O O . ALA B 1 339 ? -42.05238 9.81643 -23.57321 1.000 68.34237 340 ALA B O 1
ATOM 4008 N N . SER B 1 340 ? -43.89451 11.05909 -23.25830 1.000 70.87797 341 SER B N 1
ATOM 4009 C CA . SER B 1 340 ? -44.12941 10.57443 -21.90703 1.000 71.30220 341 SER B CA 1
ATOM 4010 C C . SER B 1 340 ? -44.34124 9.06380 -21.89735 1.000 70.03093 341 SER B C 1
ATOM 4011 O O . SER B 1 340 ? -44.69364 8.44998 -22.90948 1.000 71.89217 341 SER B O 1
ATOM 4014 N N . LEU B 1 341 ? -44.10153 8.46441 -20.72746 1.000 68.68315 342 LEU B N 1
ATOM 4015 C CA . LEU B 1 341 ? -44.22862 7.01658 -20.59274 1.000 73.13418 342 LEU B CA 1
ATOM 4016 C C . LEU B 1 341 ? -45.63047 6.53931 -20.95350 1.000 74.87293 342 LEU B C 1
ATOM 4017 O O . LEU B 1 341 ? -45.78861 5.52641 -21.64790 1.000 70.31288 342 LEU B O 1
ATOM 4022 N N . ILE B 1 342 ? -46.65873 7.26090 -20.49970 1.000 70.10391 343 ILE B N 1
ATOM 4023 C CA . ILE B 1 342 ? -48.03420 6.87075 -20.80119 1.000 69.07296 343 ILE B CA 1
ATOM 4024 C C . ILE B 1 342 ? -48.25909 6.84650 -22.30807 1.000 71.69370 343 ILE B C 1
ATOM 4025 O O . ILE B 1 342 ? -48.80460 5.88198 -22.85233 1.000 72.57251 343 ILE B O 1
ATOM 4030 N N . LYS B 1 343 ? -47.81017 7.89199 -23.01109 1.000 75.15900 344 LYS B N 1
ATOM 4031 C CA . LYS B 1 343 ? -47.93412 7.91335 -24.46658 1.000 74.15079 344 LYS B CA 1
ATOM 4032 C C . LYS B 1 343 ? -47.09698 6.83065 -25.13221 1.000 73.81605 344 LYS B C 1
ATOM 4033 O O . LYS B 1 343 ? -47.39724 6.43693 -26.26287 1.000 75.02185 344 LYS B O 1
ATOM 4039 N N . GLN B 1 344 ? -46.04700 6.34774 -24.47278 1.000 73.89076 345 GLN B N 1
ATOM 4040 C CA . GLN B 1 344 ? -45.29443 5.24288 -25.05106 1.000 71.56962 345 GLN B CA 1
ATOM 4041 C C . GLN B 1 344 ? -46.04938 3.93255 -24.88871 1.000 71.02371 345 GLN B C 1
ATOM 4042 O O . GLN B 1 344 ? -46.19083 3.16504 -25.84750 1.000 73.61616 345 GLN B O 1
ATOM 4048 N N . TYR B 1 345 ? -46.54346 3.66324 -23.67947 1.000 69.54787 346 TYR B N 1
ATOM 4049 C CA . TYR B 1 345 ? -47.26843 2.42151 -23.44809 1.000 71.43982 346 TYR B CA 1
ATOM 4050 C C . TYR B 1 345 ? -48.56473 2.39049 -24.24424 1.000 72.48731 346 TYR B C 1
ATOM 4051 O O . TYR B 1 345 ? -48.95301 1.33864 -24.76309 1.000 72.61075 346 TYR B O 1
ATOM 4060 N N . ILE B 1 346 ? -49.24083 3.53362 -24.36063 1.000 75.08031 347 ILE B N 1
ATOM 4061 C CA . ILE B 1 346 ? -50.42001 3.61263 -25.21509 1.000 72.11060 347 ILE B CA 1
ATOM 4062 C C . ILE B 1 346 ? -50.04191 3.32285 -26.66154 1.000 77.67823 347 ILE B C 1
ATOM 4063 O O . ILE B 1 346 ? -50.72521 2.56571 -27.35989 1.000 79.12821 347 ILE B O 1
ATOM 4068 N N . ALA B 1 347 ? -48.94296 3.92005 -27.13563 1.000 72.58655 348 ALA B N 1
ATOM 4069 C CA . ALA B 1 347 ? -48.54400 3.70114 -28.52337 1.000 72.30360 348 ALA B CA 1
ATOM 4070 C C . ALA B 1 347 ? -48.09219 2.26140 -28.75649 1.000 77.88443 348 ALA B C 1
ATOM 4071 O O . ALA B 1 347 ? -48.38482 1.67889 -29.81180 1.000 83.62650 348 ALA B O 1
ATOM 4073 N N . LEU B 1 348 ? -47.40868 1.65795 -27.77489 1.000 75.95753 349 LEU B N 1
ATOM 4074 C CA . LEU B 1 348 ? -46.95690 0.27576 -27.93245 1.000 78.55533 349 LEU B CA 1
ATOM 4075 C C . LEU B 1 348 ? -48.12796 -0.69952 -27.97118 1.000 80.18753 349 LEU B C 1
ATOM 4076 O O . LEU B 1 348 ? -48.09080 -1.69089 -28.70747 1.000 77.44737 349 LEU B O 1
ATOM 4081 N N . MET B 1 349 ? -49.16999 -0.45072 -27.17707 1.000 78.71478 350 MET B N 1
ATOM 4082 C CA . MET B 1 349 ? -50.32630 -1.33269 -27.20712 1.000 77.17645 350 MET B CA 1
ATOM 4083 C C . MET B 1 349 ? -51.18588 -1.11086 -28.43836 1.000 82.54208 350 MET B C 1
ATOM 4084 O O . MET B 1 349 ? -51.93165 -2.01728 -28.82405 1.000 81.39071 350 MET B O 1
ATOM 4089 N N . GLU B 1 350 ? -51.07846 0.05607 -29.07794 1.000 92.56020 351 GLU B N 1
ATOM 4090 C CA . GLU B 1 350 ? -51.79830 0.27141 -30.32675 1.000 94.35310 351 GLU B CA 1
ATOM 4091 C C . GLU B 1 350 ? -51.29236 -0.65592 -31.42729 1.000 98.03256 351 GLU B C 1
ATOM 4092 O O . GLU B 1 350 ? -52.08174 -1.09652 -32.27183 1.000 99.25410 351 GLU B O 1
ATOM 4098 N N . THR B 1 351 ? -49.99284 -0.97946 -31.42971 1.000 87.72543 352 THR B N 1
ATOM 4099 C CA . THR B 1 351 ? -49.46894 -1.90209 -32.43174 1.000 83.10988 352 THR B CA 1
ATOM 4100 C C . THR B 1 351 ? -49.99572 -3.31825 -32.24146 1.000 83.50380 352 THR B C 1
ATOM 4101 O O . THR B 1 351 ? -49.83360 -4.14819 -33.14320 1.000 77.77349 352 THR B O 1
ATOM 4105 N N . GLU B 1 352 ? -50.63991 -3.60376 -31.10855 1.000 80.17457 353 GLU B N 1
ATOM 4106 C CA . GLU B 1 352 ? -51.27056 -4.89277 -30.85934 1.000 76.58511 353 GLU B CA 1
ATOM 4107 C C . GLU B 1 352 ? -52.78886 -4.81490 -30.96662 1.000 80.57244 353 GLU B C 1
ATOM 4108 O O . GLU B 1 352 ? -53.47694 -5.75842 -30.56266 1.000 79.46785 353 GLU B O 1
ATOM 4114 N N . GLU B 1 353 ? -53.32079 -3.71199 -31.50387 1.000 78.84217 354 GLU B N 1
ATOM 4115 C CA . GLU B 1 353 ? -54.76441 -3.48923 -31.62983 1.000 87.65870 354 GLU B CA 1
ATOM 4116 C C . GLU B 1 353 ? -55.44873 -3.46450 -30.26377 1.000 87.41520 354 GLU B C 1
ATOM 4117 O O . GLU B 1 353 ? -56.55558 -3.98792 -30.09636 1.000 86.04150 354 GLU B O 1
ATOM 4119 N N . VAL B 1 354 ? -54.79741 -2.83069 -29.28722 1.000 76.69245 355 VAL B N 1
ATOM 4120 C CA . VAL B 1 354 ? -55.34383 -2.66148 -27.94373 1.000 79.02159 355 VAL B CA 1
ATOM 4121 C C . VAL B 1 354 ? -55.35109 -1.17359 -27.62054 1.000 80.76604 355 VAL B C 1
ATOM 4122 O O . VAL B 1 354 ? -54.28676 -0.55739 -27.48065 1.000 85.02335 355 VAL B O 1
ATOM 4126 N N . LYS B 1 355 ? -56.54696 -0.59580 -27.49453 1.000 78.09390 356 LYS B N 1
ATOM 4127 C CA . LYS B 1 355 ? -56.69595 0.79835 -27.07824 1.000 77.10512 356 LYS B CA 1
ATOM 4128 C C . LYS B 1 355 ? -56.57150 0.83121 -25.56322 1.000 79.62701 356 LYS B C 1
ATOM 4129 O O . LYS B 1 355 ? -57.50402 0.46958 -24.84251 1.000 82.88933 356 LYS B O 1
ATOM 4131 N N . LEU B 1 356 ? -55.39946 1.22861 -25.08053 1.000 76.93334 357 LEU B N 1
ATOM 4132 C CA . LEU B 1 356 ? -55.13084 1.34273 -23.65601 1.000 76.95802 357 LEU B CA 1
ATOM 4133 C C . LEU B 1 356 ? -55.50942 2.73122 -23.15577 1.000 79.27749 357 LEU B C 1
ATOM 4134 O O . LEU B 1 356 ? -55.14217 3.73813 -23.76706 1.000 76.96107 357 LEU B O 1
ATOM 4139 N N . GLU B 1 357 ? -56.25587 2.78424 -22.05836 1.000 78.18065 358 GLU B N 1
ATOM 4140 C CA . GLU B 1 357 ? -56.67765 4.04895 -21.47456 1.000 77.40551 358 GLU B CA 1
ATOM 4141 C C . GLU B 1 357 ? -56.35365 4.07167 -19.99088 1.000 73.10652 358 GLU B C 1
ATOM 4142 O O . GLU B 1 357 ? -56.49667 3.06373 -19.29460 1.000 71.75283 358 GLU B O 1
ATOM 4148 N N . PHE B 1 358 ? -55.89167 5.22225 -19.52217 1.000 70.56674 359 PHE B N 1
ATOM 4149 C CA . PHE B 1 358 ? -55.65897 5.46429 -18.10967 1.000 69.26046 359 PHE B CA 1
ATOM 4150 C C . PHE B 1 358 ? -56.66030 6.48626 -17.59971 1.000 67.76118 359 PHE B C 1
ATOM 4151 O O . PHE B 1 358 ? -56.80279 7.56391 -18.18627 1.000 71.24026 359 PHE B O 1
ATOM 4159 N N . SER B 1 359 ? -57.34292 6.15181 -16.50920 1.000 65.61539 360 SER B N 1
ATOM 4160 C CA . SER B 1 359 ? -58.12663 7.14692 -15.79479 1.000 66.50585 360 SER B CA 1
ATOM 4161 C C . SER B 1 359 ? -57.19857 8.16568 -15.12473 1.000 70.06308 360 SER B C 1
ATOM 4162 O O . SER B 1 359 ? -55.98696 7.96156 -15.00774 1.000 65.97522 360 SER B O 1
ATOM 4165 N N . ASP B 1 360 ? -57.78635 9.28459 -14.68737 1.000 70.73217 361 ASP B N 1
ATOM 4166 C CA . ASP B 1 360 ? -57.01835 10.30031 -13.97201 1.000 69.07793 361 ASP B CA 1
ATOM 4167 C C . ASP B 1 360 ? -56.61198 9.81952 -12.58701 1.000 69.90055 361 ASP B C 1
ATOM 4168 O O . ASP B 1 360 ? -55.52894 10.17122 -12.10436 1.000 67.37599 361 ASP B O 1
ATOM 4173 N N . ASP B 1 361 ? -57.46130 9.02608 -11.92912 1.000 74.62810 362 ASP B N 1
ATOM 4174 C CA . ASP B 1 361 ? -57.09062 8.49201 -10.62451 1.000 74.39349 362 ASP B CA 1
ATOM 4175 C C . ASP B 1 361 ? -56.03577 7.39780 -10.74576 1.000 75.56520 362 ASP B C 1
ATOM 4176 O O . ASP B 1 361 ? -55.23835 7.20151 -9.82126 1.000 75.77615 362 ASP B O 1
ATOM 4181 N N . ALA B 1 362 ? -56.01158 6.67986 -11.87000 1.000 70.06429 363 ALA B N 1
ATOM 4182 C CA . ALA B 1 362 ? -54.94583 5.71146 -12.08907 1.000 68.39069 363 ALA B CA 1
ATOM 4183 C C . ALA B 1 362 ? -53.60933 6.41656 -12.24359 1.000 68.40555 363 ALA B C 1
ATOM 4184 O O . ALA B 1 362 ? -52.58303 5.93945 -11.74097 1.000 66.35940 363 ALA B O 1
ATOM 4186 N N . ILE B 1 363 ? -53.60253 7.55388 -12.94009 1.000 67.40553 364 ILE B N 1
ATOM 4187 C CA . ILE B 1 363 ? -52.37337 8.32494 -13.07920 1.000 67.10014 364 ILE B CA 1
ATOM 4188 C C . ILE B 1 363 ? -51.94012 8.88863 -11.73288 1.000 64.52993 364 ILE B C 1
ATOM 4189 O O . ILE B 1 363 ? -50.74978 8.88334 -11.40256 1.000 66.25782 364 ILE B O 1
ATOM 4194 N N . ASP B 1 364 ? -52.89231 9.36688 -10.92881 1.000 65.32877 365 ASP B N 1
ATOM 4195 C CA . ASP B 1 364 ? -52.56447 9.79070 -9.56999 1.000 70.05614 365 ASP B CA 1
ATOM 4196 C C . ASP B 1 364 ? -51.97800 8.63626 -8.76863 1.000 67.81787 365 ASP B C 1
ATOM 4197 O O . ASP B 1 364 ? -50.98150 8.80758 -8.05542 1.000 68.49021 365 ASP B O 1
ATOM 4202 N N . ALA B 1 365 ? -52.58512 7.45230 -8.87509 1.000 65.03711 366 ALA B N 1
ATOM 4203 C CA . ALA B 1 365 ? -52.10488 6.29464 -8.12979 1.000 66.11637 366 ALA B CA 1
ATOM 4204 C C . ALA B 1 365 ? -50.67774 5.92388 -8.52601 1.000 66.84223 366 ALA B C 1
ATOM 4205 O O . ALA B 1 365 ? -49.83652 5.65936 -7.65918 1.000 64.41516 366 ALA B O 1
ATOM 4207 N N . LEU B 1 366 ? -50.38039 5.91668 -9.82921 1.000 62.55992 367 LEU B N 1
ATOM 4208 C CA . LEU B 1 366 ? -49.02831 5.59302 -10.27860 1.000 61.00710 367 LEU B CA 1
ATOM 4209 C C . LEU B 1 366 ? -48.01248 6.58988 -9.73394 1.000 65.12562 367 LEU B C 1
ATOM 4210 O O . LEU B 1 366 ? -46.91557 6.20421 -9.30790 1.000 61.93198 367 LEU B O 1
ATOM 4215 N N . ALA B 1 367 ? -48.35355 7.87950 -9.75135 1.000 66.34922 368 ALA B N 1
ATOM 4216 C CA . ALA B 1 367 ? -47.44744 8.88671 -9.21142 1.000 62.61705 368 ALA B CA 1
ATOM 4217 C C . ALA B 1 367 ? -47.23623 8.68705 -7.71695 1.000 64.08953 368 ALA B C 1
ATOM 4218 O O . ALA B 1 367 ? -46.12737 8.88567 -7.20550 1.000 63.96327 368 ALA B O 1
ATOM 4220 N N . ASP B 1 368 ? -48.28782 8.28192 -7.00029 1.000 63.99219 369 ASP B N 1
ATOM 4221 C CA . ASP B 1 368 ? -48.16193 8.07524 -5.56041 1.000 67.21223 369 ASP B CA 1
ATOM 4222 C C . ASP B 1 368 ? -47.24670 6.90168 -5.23510 1.000 63.78448 369 ASP B C 1
ATOM 4223 O O . ASP B 1 368 ? -46.46864 6.96972 -4.27595 1.000 66.70531 369 ASP B O 1
ATOM 4228 N N . ILE B 1 369 ? -47.32058 5.81973 -6.01501 1.000 60.97007 370 ILE B N 1
ATOM 4229 C CA . ILE B 1 369 ? -46.43803 4.68110 -5.77361 1.000 61.88520 370 ILE B CA 1
ATOM 4230 C C . ILE B 1 369 ? -44.98044 5.10414 -5.88985 1.000 59.73797 370 ILE B C 1
ATOM 4231 O O . ILE B 1 369 ? -44.13235 4.70220 -5.08243 1.000 56.53648 370 ILE B O 1
ATOM 4236 N N . ALA B 1 370 ? -44.67160 5.93529 -6.88586 1.000 59.95412 371 ALA B N 1
ATOM 4237 C CA . ALA B 1 370 ? -43.29131 6.34200 -7.11241 1.000 58.18656 371 ALA B CA 1
ATOM 4238 C C . ALA B 1 370 ? -42.81636 7.30912 -6.03822 1.000 60.59875 371 ALA B C 1
ATOM 4239 O O . ALA B 1 370 ? -41.66423 7.23275 -5.59602 1.000 60.85753 371 ALA B O 1
ATOM 4241 N N . VAL B 1 371 ? -43.68581 8.22886 -5.61302 1.000 61.18909 372 VAL B N 1
ATOM 4242 C CA . VAL B 1 371 ? -43.32444 9.16226 -4.55016 1.000 59.78572 372 VAL B CA 1
ATOM 4243 C C . VAL B 1 371 ? -43.01377 8.40703 -3.26816 1.000 57.71555 372 VAL B C 1
ATOM 4244 O O . VAL B 1 371 ? -42.02857 8.70033 -2.57919 1.000 60.81450 372 VAL B O 1
ATOM 4248 N N . ASP B 1 372 ? -43.83845 7.41486 -2.93558 1.000 56.27624 373 ASP B N 1
ATOM 4249 C CA . ASP B 1 372 ? -43.64692 6.67659 -1.69339 1.000 59.58835 373 ASP B CA 1
ATOM 4250 C C . ASP B 1 372 ? -42.34338 5.88146 -1.71448 1.000 61.55817 373 ASP B C 1
ATOM 4251 O O . ASP B 1 372 ? -41.58895 5.89135 -0.73283 1.000 60.66350 373 ASP B O 1
ATOM 4256 N N . LEU B 1 373 ? -42.05614 5.19411 -2.82661 1.000 58.47530 374 LEU B N 1
ATOM 4257 C CA . LEU B 1 373 ? -40.79085 4.47721 -2.94721 1.000 59.15089 374 LEU B CA 1
ATOM 4258 C C . LEU B 1 373 ? -39.60411 5.43407 -2.86360 1.000 60.14327 374 LEU B C 1
ATOM 4259 O O . LEU B 1 373 ? -38.62299 5.15427 -2.16543 1.000 58.20839 374 LEU B O 1
ATOM 4264 N N . ASN B 1 374 ? -39.68129 6.57858 -3.55062 1.000 57.31084 375 ASN B N 1
ATOM 4265 C CA . ASN B 1 374 ? -38.62946 7.58191 -3.43231 1.000 53.46872 375 ASN B CA 1
ATOM 4266 C C . ASN B 1 374 ? -38.49492 8.11521 -2.01057 1.000 56.60333 375 ASN B C 1
ATOM 4267 O O . ASN B 1 374 ? -37.43939 8.65533 -1.65976 1.000 58.20785 375 ASN B O 1
ATOM 4272 N N . ALA B 1 375 ? -39.52648 7.96238 -1.18118 1.000 58.19650 376 ALA B N 1
ATOM 4273 C CA . ALA B 1 375 ? -39.49832 8.46401 0.18429 1.000 58.52135 376 ALA B CA 1
ATOM 4274 C C . ALA B 1 375 ? -39.07823 7.41608 1.20372 1.000 58.00691 376 ALA B C 1
ATOM 4275 O O . ALA B 1 375 ? -38.69975 7.77718 2.32457 1.000 58.76081 376 ALA B O 1
ATOM 4277 N N . THR B 1 376 ? -39.14133 6.14331 0.85446 1.000 60.24378 377 THR B N 1
ATOM 4278 C CA . THR B 1 376 ? -38.84755 5.07429 1.79519 1.000 61.85903 377 THR B CA 1
ATOM 4279 C C . THR B 1 376 ? -37.61978 4.26272 1.42531 1.000 61.69095 377 THR B C 1
ATOM 4280 O O . THR B 1 376 ? -36.96851 3.71657 2.31623 1.000 64.72845 377 THR B O 1
ATOM 4284 N N . VAL B 1 377 ? -37.29093 4.16142 0.14200 1.000 58.43310 378 VAL B N 1
ATOM 4285 C CA . VAL B 1 377 ? -36.11229 3.43104 -0.30470 1.000 55.87696 378 VAL B CA 1
ATOM 4286 C C . VAL B 1 377 ? -35.01546 4.44178 -0.60353 1.000 58.82712 378 VAL B C 1
ATOM 4287 O O . VAL B 1 377 ? -34.05047 4.58298 0.15940 1.000 57.62429 378 VAL B O 1
ATOM 4291 N N . GLU B 1 378 ? -35.16459 5.16043 -1.71185 1.000 53.82685 379 GLU B N 1
ATOM 4292 C CA . GLU B 1 378 ? -34.20707 6.18711 -2.07896 1.000 52.99665 379 GLU B CA 1
ATOM 4293 C C . GLU B 1 378 ? -34.89144 7.13821 -3.04960 1.000 50.06836 379 GLU B C 1
ATOM 4294 O O . GLU B 1 378 ? -35.65900 6.70522 -3.90825 1.000 49.80017 379 GLU B O 1
ATOM 4300 N N . ASN B 1 379 ? -34.61108 8.42763 -2.91065 1.000 52.91882 380 ASN B N 1
ATOM 4301 C CA . ASN B 1 379 ? -35.15941 9.41379 -3.83392 1.000 53.57928 380 ASN B CA 1
ATOM 4302 C C . ASN B 1 379 ? -34.28690 9.42692 -5.08040 1.000 52.49882 380 ASN B C 1
ATOM 4303 O O . ASN B 1 379 ? -33.22348 10.05135 -5.10762 1.000 53.13941 380 ASN B O 1
ATOM 4308 N N . ILE B 1 380 ? -34.73641 8.73707 -6.12024 1.000 50.01248 381 ILE B N 1
ATOM 4309 C CA . ILE B 1 380 ? -34.05424 8.75503 -7.39834 1.000 49.86393 381 ILE B CA 1
ATOM 4310 C C . ILE B 1 380 ? -34.79041 9.64488 -8.39793 1.000 51.24420 381 ILE B C 1
ATOM 4311 O O . ILE B 1 380 ? -34.55434 9.55240 -9.60086 1.000 52.41855 381 ILE B O 1
ATOM 4316 N N . GLY B 1 381 ? -35.69009 10.50489 -7.91554 1.000 51.79558 382 GLY B N 1
ATOM 4317 C CA . GLY B 1 381 ? -36.35244 11.41269 -8.82923 1.000 50.90452 382 GLY B CA 1
ATOM 4318 C C . GLY B 1 381 ? -37.30342 10.68382 -9.76544 1.000 54.93541 382 GLY B C 1
ATOM 4319 O O . GLY B 1 381 ? -37.91975 9.67299 -9.41556 1.000 51.21062 382 GLY B O 1
ATOM 4320 N N . ALA B 1 382 ? -37.40157 11.20042 -10.99267 1.000 51.20477 383 ALA B N 1
ATOM 4321 C CA . ALA B 1 382 ? -38.35608 10.68605 -11.96504 1.000 55.00399 383 ALA B CA 1
ATOM 4322 C C . ALA B 1 382 ? -37.96979 9.32877 -12.53570 1.000 56.89603 383 ALA B C 1
ATOM 4323 O O . ALA B 1 382 ? -38.76399 8.74390 -13.27754 1.000 59.53556 383 ALA B O 1
ATOM 4325 N N . ARG B 1 383 ? -36.78556 8.80915 -12.21984 1.000 56.56263 384 ARG B N 1
ATOM 4326 C CA . ARG B 1 383 ? -36.42621 7.48345 -12.71215 1.000 56.98244 384 ARG B CA 1
ATOM 4327 C C . ARG B 1 383 ? -37.31022 6.39543 -12.12337 1.000 56.40801 384 ARG B C 1
ATOM 4328 O O . ARG B 1 383 ? -37.39525 5.30452 -12.69444 1.000 64.69696 384 ARG B O 1
ATOM 4336 N N . ARG B 1 384 ? -37.96071 6.67124 -10.99450 1.000 56.18999 385 ARG B N 1
ATOM 4337 C CA . ARG B 1 384 ? -38.83435 5.69304 -10.36140 1.000 55.68284 385 ARG B CA 1
ATOM 4338 C C . ARG B 1 384 ? -40.07336 5.39860 -11.20388 1.000 61.60171 385 ARG B C 1
ATOM 4339 O O . ARG B 1 384 ? -40.62822 4.29655 -11.12048 1.000 58.53673 385 ARG B O 1
ATOM 4347 N N . LEU B 1 385 ? -40.51476 6.35923 -12.02143 1.000 61.01245 386 LEU B N 1
ATOM 4348 C CA . LEU B 1 385 ? -41.75970 6.18811 -12.76131 1.000 64.51711 386 LEU B CA 1
ATOM 4349 C C . LEU B 1 385 ? -41.67102 5.02182 -13.73140 1.000 68.17708 386 LEU B C 1
ATOM 4350 O O . LEU B 1 385 ? -42.62590 4.24982 -13.87609 1.000 64.21259 386 LEU B O 1
ATOM 4355 N N . GLN B 1 386 ? -40.53098 4.89154 -14.41281 1.000 75.30156 387 GLN B N 1
ATOM 4356 C CA . GLN B 1 386 ? -40.36785 3.87191 -15.44415 1.000 74.17128 387 GLN B CA 1
ATOM 4357 C C . GLN B 1 386 ? -40.60533 2.47541 -14.88267 1.000 74.20881 387 GLN B C 1
ATOM 4358 O O . GLN B 1 386 ? -41.30549 1.65749 -15.48914 1.000 74.23014 387 GLN B O 1
ATOM 4364 N N . THR B 1 387 ? -40.02201 2.18528 -13.72033 1.000 64.97906 388 THR B N 1
ATOM 4365 C CA . THR B 1 387 ? -40.15716 0.86389 -13.12493 1.000 63.00198 388 THR B CA 1
ATOM 4366 C C . THR B 1 387 ? -41.54484 0.62908 -12.54465 1.000 63.37848 388 THR B C 1
ATOM 4367 O O . THR B 1 387 ? -41.94828 -0.52706 -12.38343 1.000 64.46256 388 THR B O 1
ATOM 4371 N N . VAL B 1 388 ? -42.29104 1.68954 -12.24328 1.000 63.06530 389 VAL B N 1
ATOM 4372 C CA . VAL B 1 388 ? -43.57322 1.51720 -11.57305 1.000 63.80877 389 VAL B CA 1
ATOM 4373 C C . VAL B 1 388 ? -44.67514 1.21018 -12.58088 1.000 63.55942 389 VAL B C 1
ATOM 4374 O O . VAL B 1 388 ? -45.47349 0.28780 -12.37846 1.000 59.21831 389 VAL B O 1
ATOM 4378 N N . ILE B 1 389 ? -44.72226 1.95241 -13.69219 1.000 60.05321 390 ILE B N 1
ATOM 4379 C CA . ILE B 1 389 ? -45.71902 1.66363 -14.71914 1.000 65.01062 390 ILE B CA 1
ATOM 4380 C C . ILE B 1 389 ? -45.52425 0.26354 -15.27733 1.000 67.77991 390 ILE B C 1
ATOM 4381 O O . ILE B 1 389 ? -46.49524 -0.43306 -15.59358 1.000 65.01113 390 ILE B O 1
ATOM 4386 N N . GLU B 1 390 ? -44.26758 -0.17172 -15.40323 1.000 68.26757 391 GLU B N 1
ATOM 4387 C CA . GLU B 1 390 ? -43.99007 -1.43024 -16.08201 1.000 65.16266 391 GLU B CA 1
ATOM 4388 C C . GLU B 1 390 ? -44.54542 -2.61475 -15.30483 1.000 62.46998 391 GLU B C 1
ATOM 4389 O O . GLU B 1 390 ? -45.14257 -3.52055 -15.89687 1.000 67.90736 391 GLU B O 1
ATOM 4395 N N . LYS B 1 391 ? -44.38947 -2.61799 -13.97814 1.000 61.14023 392 LYS B N 1
ATOM 4396 C CA . LYS B 1 391 ? -44.94733 -3.71558 -13.19200 1.000 63.36313 392 LYS B CA 1
ATOM 4397 C C . LYS B 1 391 ? -46.47184 -3.67751 -13.17669 1.000 68.30051 392 LYS B C 1
ATOM 4398 O O . LYS B 1 391 ? -47.11587 -4.72979 -13.08649 1.000 72.22728 392 LYS B O 1
ATOM 4400 N N . VAL B 1 392 ? -47.07190 -2.49004 -13.28442 1.000 65.92748 393 VAL B N 1
ATOM 4401 C CA . VAL B 1 392 ? -48.52943 -2.42391 -13.30788 1.000 70.27693 393 VAL B CA 1
ATOM 4402 C C . VAL B 1 392 ? -49.07098 -2.90474 -14.65237 1.000 71.16000 393 VAL B C 1
ATOM 4403 O O . VAL B 1 392 ? -50.17472 -3.46184 -14.72618 1.000 66.53063 393 VAL B O 1
ATOM 4407 N N . LEU B 1 393 ? -48.30956 -2.71944 -15.72656 1.000 66.78856 394 LEU B N 1
ATOM 4408 C CA . LEU B 1 393 ? -48.70646 -3.16431 -17.05190 1.000 70.75269 394 LEU B CA 1
ATOM 4409 C C . LEU B 1 393 ? -48.21062 -4.56916 -17.38676 1.000 78.25201 394 LEU B C 1
ATOM 4410 O O . LEU B 1 393 ? -48.39792 -5.01767 -18.52454 1.000 76.65135 394 LEU B O 1
ATOM 4415 N N . ASP B 1 394 ? -47.59213 -5.27197 -16.42910 1.000 80.22918 395 ASP B N 1
ATOM 4416 C CA . ASP B 1 394 ? -46.98713 -6.56925 -16.73231 1.000 78.03297 395 ASP B CA 1
ATOM 4417 C C . ASP B 1 394 ? -48.01966 -7.56902 -17.24193 1.000 77.79749 395 ASP B C 1
ATOM 4418 O O . ASP B 1 394 ? -47.76346 -8.28716 -18.21564 1.000 77.95055 395 ASP B O 1
ATOM 4420 N N . GLU B 1 395 ? -49.19206 -7.63348 -16.60192 1.000 78.08593 396 GLU B N 1
ATOM 4421 C CA . GLU B 1 395 ? -50.20357 -8.60428 -17.02054 1.000 77.83796 396 GLU B CA 1
ATOM 4422 C C . GLU B 1 395 ? -50.72894 -8.29250 -18.41436 1.000 76.22359 396 GLU B C 1
ATOM 4423 O O . GLU B 1 395 ? -50.98062 -9.20750 -19.20667 1.000 80.78889 396 GLU B O 1
ATOM 4425 N N . ILE B 1 396 ? -50.92814 -7.01414 -18.72792 1.000 75.22672 397 ILE B N 1
ATOM 4426 C CA . ILE B 1 396 ? -51.50937 -6.69265 -20.02433 1.000 77.48143 397 ILE B CA 1
ATOM 4427 C C . ILE B 1 396 ? -50.44811 -6.72036 -21.12253 1.000 77.47969 397 ILE B C 1
ATOM 4428 O O . ILE B 1 396 ? -50.74667 -7.09427 -22.26279 1.000 76.63296 397 ILE B O 1
ATOM 4433 N N . SER B 1 397 ? -49.20262 -6.34053 -20.81641 1.000 76.35804 398 SER B N 1
ATOM 4434 C CA . SER B 1 397 ? -48.15667 -6.41546 -21.83384 1.000 77.94259 398 SER B CA 1
ATOM 4435 C C . SER B 1 397 ? -47.93645 -7.85252 -22.28812 1.000 76.96198 398 SER B C 1
ATOM 4436 O O . SER B 1 397 ? -47.63917 -8.10393 -23.46361 1.000 75.96920 398 SER B O 1
ATOM 4439 N N . PHE B 1 398 ? -48.12142 -8.80992 -21.38037 1.000 76.23643 399 PHE B N 1
ATOM 4440 C CA . PHE B 1 398 ? -47.90968 -10.20750 -21.73040 1.000 74.28686 399 PHE B CA 1
ATOM 4441 C C . PHE B 1 398 ? -49.04633 -10.73770 -22.58165 1.000 75.88286 399 PHE B C 1
ATOM 4442 O O . PHE B 1 398 ? -48.81284 -11.48409 -23.53866 1.000 75.73381 399 PHE B O 1
ATOM 4450 N N . THR B 1 399 ? -50.28114 -10.37124 -22.24141 1.000 76.92411 400 THR B N 1
ATOM 4451 C CA . THR B 1 399 ? -51.47674 -10.94422 -22.84175 1.000 75.27847 400 THR B CA 1
ATOM 4452 C C . THR B 1 399 ? -52.04701 -10.09889 -23.97297 1.000 77.44461 400 THR B C 1
ATOM 4453 O O . THR B 1 399 ? -53.10867 -10.43692 -24.50168 1.000 81.40116 400 THR B O 1
ATOM 4457 N N . ALA B 1 400 ? -51.36849 -9.01922 -24.36142 1.000 78.67322 401 ALA B N 1
ATOM 4458 C CA . ALA B 1 400 ? -51.95257 -8.07348 -25.31236 1.000 79.10346 401 ALA B CA 1
ATOM 4459 C C . ALA B 1 400 ? -52.35960 -8.70370 -26.64051 1.000 84.00639 401 ALA B C 1
ATOM 4460 O O . ALA B 1 400 ? -53.45713 -8.38692 -27.13075 1.000 82.10347 401 ALA B O 1
ATOM 4462 N N . PRO B 1 401 ? -51.55483 -9.55976 -27.28462 1.000 80.62708 402 PRO B N 1
ATOM 4463 C CA . PRO B 1 401 ? -52.03143 -10.18686 -28.53368 1.000 78.22804 402 PRO B CA 1
ATOM 4464 C C . PRO B 1 401 ? -53.29465 -11.00948 -28.35062 1.000 80.09368 402 PRO B C 1
ATOM 4465 O O . PRO B 1 401 ? -54.11080 -11.10402 -29.27847 1.000 79.35408 402 PRO B O 1
ATOM 4469 N N . ASP B 1 402 ? -53.49000 -11.58955 -27.16788 1.000 84.08558 403 ASP B N 1
ATOM 4470 C CA . ASP B 1 402 ? -54.70771 -12.32423 -26.86606 1.000 81.49116 403 ASP B CA 1
ATOM 4471 C C . ASP B 1 402 ? -55.90095 -11.40516 -26.62396 1.000 81.19531 403 ASP B C 1
ATOM 4472 O O . ASP B 1 402 ? -57.01354 -11.90528 -26.44666 1.000 84.80264 403 ASP B O 1
ATOM 4474 N N . LYS B 1 403 ? -55.70929 -10.08136 -26.64151 1.000 83.91901 404 LYS B N 1
ATOM 4475 C CA . LYS B 1 403 ? -56.77210 -9.11978 -26.36179 1.000 83.91060 404 LYS B CA 1
ATOM 4476 C C . LYS B 1 403 ? -56.97835 -8.13921 -27.51329 1.000 83.15188 404 LYS B C 1
ATOM 4477 O O . LYS B 1 403 ? -57.56668 -7.07130 -27.30805 1.000 81.34966 404 LYS B O 1
ATOM 4483 N N . ALA B 1 404 ? -56.53315 -8.48688 -28.72150 1.000 83.12513 405 ALA B N 1
ATOM 4484 C CA . ALA B 1 404 ? -56.58203 -7.54378 -29.83092 1.000 87.20885 405 ALA B CA 1
ATOM 4485 C C . ALA B 1 404 ? -58.02125 -7.14729 -30.15983 1.000 98.74315 405 ALA B C 1
ATOM 4486 O O . ALA B 1 404 ? -58.97121 -7.91258 -29.95637 1.000 85.25110 405 ALA B O 1
ATOM 4488 N N . GLY B 1 405 ? -58.16993 -5.93031 -30.68651 1.000 102.38215 406 GLY B N 1
ATOM 4489 C CA . GLY B 1 405 ? -59.46753 -5.36195 -30.98608 1.000 105.60756 406 GLY B CA 1
ATOM 4490 C C . GLY B 1 405 ? -60.21315 -4.78665 -29.80214 1.000 104.23605 406 GLY B C 1
ATOM 4491 O O . GLY B 1 405 ? -61.25662 -4.15266 -30.00077 1.000 107.68801 406 GLY B O 1
ATOM 4492 N N . ALA B 1 406 ? -59.71730 -4.96944 -28.58388 1.000 97.40753 407 ALA B N 1
ATOM 4493 C CA . ALA B 1 406 ? -60.41706 -4.54477 -27.38368 1.000 91.91049 407 ALA B CA 1
ATOM 4494 C C . ALA B 1 406 ? -59.87153 -3.22529 -26.85173 1.000 86.39049 407 ALA B C 1
ATOM 4495 O O . ALA B 1 406 ? -58.77230 -2.78965 -27.19776 1.000 83.31544 407 ALA B O 1
ATOM 4497 N N . THR B 1 407 ? -60.65553 -2.61273 -25.97046 1.000 93.00202 408 THR B N 1
ATOM 4498 C CA . THR B 1 407 ? -60.31368 -1.36570 -25.30104 1.000 87.28842 408 THR B CA 1
ATOM 4499 C C . THR B 1 407 ? -60.12700 -1.67101 -23.82395 1.000 90.24529 408 THR B C 1
ATOM 4500 O O . THR B 1 407 ? -61.00135 -2.28327 -23.20010 1.000 83.96548 408 THR B O 1
ATOM 4504 N N . PHE B 1 408 ? -58.97171 -1.29276 -23.28185 1.000 81.17246 409 PHE B N 1
ATOM 4505 C CA . PHE B 1 408 ? -58.61899 -1.60753 -21.90495 1.000 82.68397 409 PHE B CA 1
ATOM 4506 C C . PHE B 1 408 ? -58.42426 -0.32516 -21.10493 1.000 83.29554 409 PHE B C 1
ATOM 4507 O O . PHE B 1 408 ? -57.53491 0.47604 -21.41840 1.000 81.25941 409 PHE B O 1
ATOM 4515 N N . ILE B 1 409 ? -59.22579 -0.14862 -20.05532 1.000 82.61597 410 ILE B N 1
ATOM 4516 C CA . ILE B 1 409 ? -59.17278 1.04362 -19.21342 1.000 76.97427 410 ILE B CA 1
ATOM 4517 C C . ILE B 1 409 ? -58.59193 0.66032 -17.85704 1.000 75.70522 410 ILE B C 1
ATOM 4518 O O . ILE B 1 409 ? -59.14133 -0.19899 -17.15774 1.000 78.12673 410 ILE B O 1
ATOM 4523 N N . ILE B 1 410 ? -57.50565 1.32610 -17.46947 1.000 75.76638 411 ILE B N 1
ATOM 4524 C CA . ILE B 1 410 ? -56.84816 1.11433 -16.18125 1.000 70.03459 411 ILE B CA 1
ATOM 4525 C C . ILE B 1 410 ? -57.26914 2.22312 -15.22784 1.000 70.05991 411 ILE B C 1
ATOM 4526 O O . ILE B 1 410 ? -57.02728 3.40758 -15.49176 1.000 73.12040 411 ILE B O 1
ATOM 4531 N N . ASP B 1 411 ? -57.90359 1.84177 -14.12590 1.000 66.82637 412 ASP B N 1
ATOM 4532 C CA . ASP B 1 411 ? -58.39674 2.77106 -13.12277 1.000 67.57066 412 ASP B CA 1
ATOM 4533 C C . ASP B 1 411 ? -57.53692 2.68337 -11.86525 1.000 70.35523 412 ASP B C 1
ATOM 4534 O O . ASP B 1 411 ? -56.55143 1.94445 -11.80750 1.000 70.92530 412 ASP B O 1
ATOM 4539 N N . ALA B 1 412 ? -57.91791 3.46000 -10.84765 1.000 70.58967 413 ALA B N 1
ATOM 4540 C CA . ALA B 1 412 ? -57.16911 3.44579 -9.59524 1.000 69.34325 413 ALA B CA 1
ATOM 4541 C C . ALA B 1 412 ? -57.14547 2.05310 -8.98372 1.000 71.56179 413 ALA B C 1
ATOM 4542 O O . ALA B 1 412 ? -56.12026 1.61965 -8.44287 1.000 71.67231 413 ALA B O 1
ATOM 4544 N N . ALA B 1 413 ? -58.25836 1.32440 -9.08899 1.000 71.73506 414 ALA B N 1
ATOM 4545 C CA . ALA B 1 413 ? -58.32709 -0.01158 -8.51434 1.000 68.24661 414 ALA B CA 1
ATOM 4546 C C . ALA B 1 413 ? -57.39268 -0.98013 -9.22574 1.000 76.18173 414 ALA B C 1
ATOM 4547 O O . ALA B 1 413 ? -56.85417 -1.89749 -8.59399 1.000 81.68810 414 ALA B O 1
ATOM 4549 N N . TYR B 1 414 ? -57.21024 -0.82287 -10.53722 1.000 74.39009 415 TYR B N 1
ATOM 4550 C CA . TYR B 1 414 ? -56.31368 -1.72644 -11.24455 1.000 73.25614 415 TYR B CA 1
ATOM 4551 C C . TYR B 1 414 ? -54.86881 -1.47968 -10.83952 1.000 76.28750 415 TYR B C 1
ATOM 4552 O O . TYR B 1 414 ? -54.09144 -2.42771 -10.67592 1.000 77.22900 415 TYR B O 1
ATOM 4561 N N . VAL B 1 415 ? -54.49413 -0.20999 -10.67076 1.000 73.99926 416 VAL B N 1
ATOM 4562 C CA . VAL B 1 415 ? -53.15777 0.11726 -10.18874 1.000 73.29127 416 VAL B CA 1
ATOM 4563 C C . VAL B 1 415 ? -52.93792 -0.42302 -8.78457 1.000 79.22178 416 VAL B C 1
ATOM 4564 O O . VAL B 1 415 ? -51.81258 -0.78273 -8.41632 1.000 81.59898 416 VAL B O 1
ATOM 4568 N N . LYS B 1 416 ? -54.00478 -0.51467 -7.98956 1.000 78.88793 417 LYS B N 1
ATOM 4569 C CA . LYS B 1 416 ? -53.88002 -0.98362 -6.61360 1.000 80.65368 417 LYS B CA 1
ATOM 4570 C C . LYS B 1 416 ? -53.60308 -2.48281 -6.55792 1.000 91.09117 417 LYS B C 1
ATOM 4571 O O . LYS B 1 416 ? -52.73933 -2.93593 -5.79664 1.000 94.42802 417 LYS B O 1
ATOM 4573 N N . GLU B 1 417 ? -54.35502 -3.27511 -7.32726 1.000 102.20284 418 GLU B N 1
ATOM 4574 C CA . GLU B 1 417 ? -54.11532 -4.71482 -7.34831 1.000 102.33564 418 GLU B CA 1
ATOM 4575 C C . GLU B 1 417 ? -52.78476 -5.04660 -8.01323 1.000 103.04082 418 GLU B C 1
ATOM 4576 O O . GLU B 1 417 ? -52.03208 -5.89348 -7.51699 1.000 106.29855 418 GLU B O 1
ATOM 4578 N N . GLY B 1 418 ? -52.48902 -4.40164 -9.13947 1.000 91.85688 419 GLY B N 1
ATOM 4579 C CA . GLY B 1 418 ? -51.26013 -4.62525 -9.87774 1.000 87.66164 419 GLY B CA 1
ATOM 4580 C C . GLY B 1 418 ? -50.00003 -4.57519 -9.03816 1.000 90.46271 419 GLY B C 1
ATOM 4581 O O . GLY B 1 418 ? -49.36817 -5.60230 -8.79770 1.000 92.59139 419 GLY B O 1
#

Sequence (611 aa):
NFSPREIVSELDRFIIGQKDAKRAVAIALRNRWRRQQLEGQMREEVMPKNILMIGPTGVGKTEISRRLAKLAGAPFVKVEATKFTEVGYYVGRDVEQIIRDLVEIAITLVREKRREQDQIVQEALRVSEDEGIVFIDEIDKIAARESGAGVSREGVQRDLLPLVEGTTVATKYGPVKTDHILFITSGAFHVSKPSDLLPELQGRLPIRVELSALTREDFRRILTETEASLIKQYIALMETEEVKLEFSDDAIDALADIAVDLNATVENIGARRLQTVIEKVLDEISFTAPDKAGATFIIDAAYVKEGNFSPREIVSELDRFIIGQKDAKRAVAIALRNRWRRQQLEGQMREEVMPKNILMIGPTGVGKTEISRRLAKLAGAPFVKVEATKFTEVGYYVGRDVEQIIRDLVEIAITLVREKRREDQIVQEALRVSEDEGIVFIDEIDKIAARESGAGVSREGVQRDLLPLVEGTTVATKYGPVKTDHILFITSGAFHVSKPSDLLPELQGRLPIRVELSALTREDFRRILTETEASLIKQYIALMETEEVKLEFSDDAIDALADIAVDLNATVENIGARRLQTVIEKVLDEISFTAPDKAGATFIIDAAYVKEG

Solvent-accessible surface area: 29381 Å² total; per-residue (Å²): 55,147,32,43,75,92,1,35,63,48,2,70,83,44,8,11,32,16,68,107,0,7,43,7,0,0,77,3,19,49,27,33,98,116,17,56,96,65,159,57,127,98,83,116,99,40,51,20,53,0,0,0,0,31,7,40,64,12,7,16,19,23,58,0,0,116,69,0,1,79,46,38,45,6,1,25,12,67,12,65,0,36,77,4,12,72,99,40,225,135,15,82,66,11,56,46,4,0,69,57,0,1,93,65,0,25,88,68,19,50,117,68,81,228,111,106,93,80,25,53,60,90,0,48,44,13,0,42,52,58,0,0,0,0,2,30,32,1,3,79,0,10,20,104,115,145,31,83,36,59,57,71,83,16,0,5,111,60,2,19,61,1,7,84,29,35,77,0,76,24,102,87,18,93,0,108,1,37,25,1,3,1,0,2,0,3,36,26,99,57,15,62,33,65,51,4,13,103,69,3,59,57,34,4,68,32,108,12,116,13,72,64,30,74,102,91,24,6,54,92,36,0,36,99,9,94,43,5,31,10,95,81,18,69,57,108,15,118,107,64,56,4,50,5,90,26,46,115,91,0,19,49,22,1,0,51,65,0,36,81,55,15,75,90,69,85,80,48,4,25,138,27,2,85,82,10,0,78,69,8,1,59,60,2,50,171,64,0,83,97,36,68,69,49,84,63,70,1,65,43,69,56,5,85,92,72,57,147,34,39,207,90,1,39,61,49,2,69,87,46,9,10,32,16,70,104,0,7,42,7,0,0,78,3,19,46,25,32,95,111,23,59,102,67,92,62,135,111,87,73,105,39,50,19,55,0,0,0,0,29,7,40,64,13,7,17,20,24,61,0,0,120,69,0,1,78,46,38,48,7,1,26,11,64,11,68,0,39,71,2,12,74,98,49,225,127,15,81,66,12,57,41,3,0,70,57,0,1,91,65,0,30,88,66,22,52,67,158,73,227,111,125,82,54,62,60,36,0,25,52,30,0,55,65,61,0,0,0,0,2,28,35,1,3,77,0,10,19,106,116,150,32,86,34,60,59,72,82,16,0,4,114,59,1,18,62,1,5,84,28,35,79,1,78,24,102,91,22,92,1,116,2,44,29,1,2,1,0,3,0,3,38,25,99,60,15,62,33,64,52,4,12,100,71,3,59,58,31,2,69,31,108,12,116,10,72,62,31,72,102,89,22,6,58,90,37,0,36,98,9,90,43,5,31,8,96,84,20,63,55,109,13,119,107,67,57,2,52,4,79,27,34,116,89,0,21,49,22,0,0,50,63,0,35,83,56,13,74,92,70,85,78,49,3,28,137,27,2,86,80,8,0,76,70,9,1,56,61,0,49,171,44,0,86,93,67,62,72,48,85,50,106,0,66,40,69,60,4,87,95,68

B-factor: mean 67.97, std 17.09, range [37.91, 129.69]

Nearest PDB structures (foldseek):
  7mhb-assembly1_A  TM=1.003E+00  e=1.168E-57  Brucella abortus 2308
  7mhb-assembly1_B  TM=1.002E+00  e=2.742E-56  Brucella abortus 2308
  5ji2-assembly3_F  TM=9.301E-01  e=3.901E-38  Escherichia coli O157:H7
  1g3i-assembly1_U  TM=9.039E-01  e=4.413E-35  Haemophilus influenzae
  1g3i-assembly1_X  TM=9.032E-01  e=4.175E-35  Haemophilus influenzae